Protein AF-A0A9E4WK05-F1 (afdb_monomer)

Secondary structure (DSSP, 8-state):
------------------HHHHHHHHHHHHHHHHHHHHHHHHHHHHTTPPPTHHHHHHH-STT-------EEE-TTSSSEEEE-S-GGGGG--PPPTTTS-HHHHHHHHHHH-TTTTTS-S--SS-SS--SHHHHHHHHHTSPS----HHHHHHHHHHHHHHHHHS-HHHHHHHHHHH-B-STT-BSHHHHHHHHHSS-GGG--HHHHHHHHHTTTS-TTT--HHHHHHHHHHHHHHTTSS-HHHHHHHTTSPPPP-PPP---HHHHHHHHHHHHHH-GGGTTSTT-EEEES--HHHHHHHHHHHHHHHHHHBT--TT--PPPTTS----GGGGPPPPPTTTTT-B-------EEEEETTTTEEEEEESS-SS-EE-GGGGHHHHHHHHHHTT--TTSEEEE-SSS--EEEEHHHHHHTT-HHHHHHHHHHH-HHHHHHHHHHHT--S-TTEE-HHHHHHHHHHHHTTT---SSTTSPBSEEEEE-TT-

Solvent-accessible surface area (backbone atoms only — not comparable to full-atom values): 26936 Å² total; per-residue (Å²): 140,89,83,88,87,82,84,85,82,83,78,81,81,76,82,78,74,58,71,65,61,56,50,52,52,49,52,51,53,50,52,51,50,50,48,51,51,50,50,51,52,49,48,60,58,58,75,72,56,76,65,66,67,50,51,46,66,45,53,32,63,92,82,44,72,47,69,32,60,26,35,32,22,18,54,87,62,82,47,80,75,46,64,59,52,32,80,64,27,77,81,49,61,62,63,44,76,87,64,35,38,72,44,45,64,52,25,34,34,45,39,54,30,75,56,56,92,76,49,72,31,52,70,89,88,54,76,63,70,69,28,67,44,23,45,42,39,48,48,68,68,47,76,62,69,78,79,42,77,65,54,38,53,52,42,38,53,50,9,42,50,41,54,72,75,44,57,67,72,56,53,51,29,48,36,46,51,50,40,61,48,40,79,50,13,57,7,48,25,14,31,26,20,56,32,68,72,38,58,42,61,73,48,50,57,28,43,24,15,24,57,21,26,21,64,63,40,63,43,92,75,42,54,49,66,67,29,21,54,52,26,42,49,48,32,38,75,71,63,77,43,51,72,68,56,43,59,54,27,71,70,45,74,75,66,57,87,74,71,81,87,68,58,46,52,56,53,54,41,50,53,51,49,31,72,77,44,35,68,61,52,64,65,18,61,38,29,36,35,29,21,37,30,35,64,68,56,31,38,32,52,51,12,23,51,50,18,50,49,42,27,42,50,31,38,56,87,86,52,69,40,65,25,92,87,72,52,83,44,65,48,48,76,72,57,77,83,71,54,83,91,43,57,65,38,62,70,75,76,87,76,69,61,45,78,40,67,41,36,74,74,15,28,31,29,24,63,40,42,71,27,78,52,68,37,79,45,63,78,76,50,42,65,55,45,52,47,45,40,42,78,68,73,45,50,60,78,37,78,40,48,29,77,55,98,79,59,75,44,76,40,34,40,50,58,38,62,76,67,65,40,64,46,32,44,52,47,49,39,65,74,65,36,66,73,51,36,48,55,51,34,44,76,46,46,51,79,61,61,97,52,43,44,18,55,51,45,50,51,44,35,52,19,18,61,75,37,78,70,43,81,42,55,76,95,50,50,59,37,47,70,68,51,78,32,53,76,89,99

Mean predicted aligned error: 9.55 Å

Structure (mmCIF, N/CA/C/O backbone):
data_AF-A0A9E4WK05-F1
#
_entry.id   AF-A0A9E4WK05-F1
#
loop_
_atom_site.group_PDB
_atom_site.id
_atom_site.type_symbol
_atom_site.label_atom_id
_atom_site.label_alt_id
_atom_site.label_comp_id
_atom_site.label_asym_id
_atom_site.label_entity_id
_atom_site.label_seq_id
_atom_site.pdbx_PDB_ins_code
_atom_site.Cartn_x
_atom_site.Cartn_y
_atom_site.Cartn_z
_atom_site.occupancy
_atom_site.B_iso_or_equiv
_atom_site.auth_seq_id
_atom_site.auth_comp_id
_atom_site.auth_asym_id
_atom_site.auth_atom_id
_atom_site.pdbx_PDB_model_num
ATOM 1 N N . MET A 1 1 ? -83.584 82.351 -12.447 1.00 39.97 1 MET A N 1
ATOM 2 C CA . MET A 1 1 ? -82.799 82.164 -11.208 1.00 39.97 1 MET A CA 1
ATOM 3 C C . MET A 1 1 ? -82.427 80.688 -11.104 1.00 39.97 1 MET A C 1
ATOM 5 O O . MET A 1 1 ? -83.349 79.883 -11.078 1.00 39.97 1 MET A O 1
ATOM 9 N N . PRO A 1 2 ? -81.134 80.324 -11.164 1.00 55.06 2 PRO A N 1
ATOM 10 C CA . PRO A 1 2 ? -80.670 78.938 -11.127 1.00 55.06 2 PRO A CA 1
ATOM 11 C C . PRO A 1 2 ? -80.183 78.532 -9.725 1.00 55.06 2 PRO A C 1
ATOM 13 O O . PRO A 1 2 ? -79.674 79.364 -8.976 1.00 55.06 2 PRO A O 1
ATOM 16 N N . THR A 1 3 ? -80.265 77.240 -9.406 1.00 43.25 3 THR A N 1
ATOM 17 C CA . THR A 1 3 ? -79.589 76.618 -8.257 1.00 43.25 3 THR A CA 1
ATOM 18 C C . THR A 1 3 ? -78.809 75.391 -8.720 1.00 43.25 3 THR A C 1
ATOM 20 O O . THR A 1 3 ? -79.299 74.553 -9.473 1.00 43.25 3 THR A O 1
ATOM 23 N N . ALA A 1 4 ? -77.546 75.359 -8.299 1.00 47.44 4 ALA A N 1
ATOM 24 C CA . ALA A 1 4 ? -76.495 74.449 -8.722 1.00 47.44 4 ALA A CA 1
ATOM 25 C C . ALA A 1 4 ? -76.653 73.027 -8.155 1.00 47.44 4 ALA A C 1
ATOM 27 O O . ALA A 1 4 ? -77.008 72.847 -6.992 1.00 47.44 4 ALA A O 1
ATOM 28 N N . TYR A 1 5 ? -76.295 72.027 -8.964 1.00 54.69 5 TYR A N 1
ATOM 29 C CA . TYR A 1 5 ? -76.183 70.625 -8.565 1.00 54.69 5 TYR A CA 1
ATOM 30 C C . TYR A 1 5 ? -74.696 70.242 -8.501 1.00 54.69 5 TYR A C 1
ATOM 32 O O . TYR A 1 5 ? -73.994 70.286 -9.512 1.00 54.69 5 TYR A O 1
ATOM 40 N N . GLN A 1 6 ? -74.193 69.923 -7.304 1.00 52.16 6 GLN A N 1
ATOM 41 C CA . GLN A 1 6 ? -72.802 69.515 -7.082 1.00 52.16 6 GLN A CA 1
ATOM 42 C C . GLN A 1 6 ? -72.603 68.003 -7.260 1.00 52.16 6 GLN A C 1
ATOM 44 O O . GLN A 1 6 ? -73.372 67.179 -6.771 1.00 52.16 6 GLN A O 1
ATOM 49 N N . ILE A 1 7 ? -71.501 67.661 -7.928 1.00 50.28 7 ILE A N 1
ATOM 50 C CA . ILE A 1 7 ? -71.020 66.307 -8.215 1.00 50.28 7 ILE A CA 1
ATOM 51 C C . ILE A 1 7 ? -70.444 65.660 -6.943 1.00 50.28 7 ILE A C 1
ATOM 53 O O . ILE A 1 7 ? -69.526 66.188 -6.314 1.00 50.28 7 ILE A O 1
ATOM 57 N N . ARG A 1 8 ? -70.942 64.469 -6.592 1.00 46.22 8 ARG A N 1
ATOM 58 C CA . ARG A 1 8 ? -70.504 63.665 -5.440 1.00 46.22 8 ARG A CA 1
ATOM 59 C C . ARG A 1 8 ? -69.314 62.775 -5.839 1.00 46.22 8 ARG A C 1
ATOM 61 O O . ARG A 1 8 ? -69.485 61.793 -6.554 1.00 46.22 8 ARG A O 1
ATOM 68 N N . ARG A 1 9 ? -68.097 63.099 -5.381 1.00 45.59 9 ARG A N 1
ATOM 69 C CA . ARG A 1 9 ? -66.902 62.237 -5.523 1.00 45.59 9 ARG A CA 1
ATOM 70 C C . ARG A 1 9 ? -66.920 61.115 -4.477 1.00 45.59 9 ARG A C 1
ATOM 72 O O . ARG A 1 9 ? -66.857 61.387 -3.280 1.00 45.59 9 ARG A O 1
ATOM 79 N N . SER A 1 10 ? -66.940 59.856 -4.915 1.00 47.47 10 SER A N 1
ATOM 80 C CA . SER A 1 10 ? -66.716 58.685 -4.059 1.00 47.47 10 SER A CA 1
ATOM 81 C C . SER A 1 10 ? -65.225 58.547 -3.717 1.00 47.47 10 SER A C 1
ATOM 83 O O . SER A 1 10 ? -64.405 58.266 -4.593 1.00 47.47 10 SER A O 1
ATOM 85 N N . ARG A 1 11 ? -64.860 58.731 -2.444 1.00 48.22 11 ARG A N 1
ATOM 86 C CA . ARG A 1 11 ? -63.518 58.417 -1.928 1.00 48.22 11 ARG A CA 1
ATOM 87 C C . ARG A 1 11 ? -63.351 56.896 -1.835 1.00 48.22 11 ARG A C 1
ATOM 89 O O . ARG A 1 11 ? -64.008 56.257 -1.018 1.00 48.22 11 ARG A O 1
ATOM 96 N N . ARG A 1 12 ? -62.454 56.322 -2.646 1.00 50.12 12 ARG A N 1
ATOM 97 C CA . ARG A 1 12 ? -61.905 54.974 -2.423 1.00 50.12 12 ARG A CA 1
ATOM 98 C C . ARG A 1 12 ? -61.114 54.988 -1.110 1.00 50.12 12 ARG A C 1
ATOM 100 O O . ARG A 1 12 ? -60.126 55.705 -0.989 1.00 50.12 12 ARG A O 1
ATOM 107 N N . SER A 1 13 ? -61.586 54.218 -0.134 1.00 49.69 13 SER A N 1
ATOM 108 C CA . SER A 1 13 ? -60.882 53.911 1.111 1.00 49.69 13 SER A CA 1
ATOM 109 C C . SER A 1 13 ? -59.707 52.987 0.789 1.00 49.69 13 SER A C 1
ATOM 111 O O . SER A 1 13 ? -59.906 51.828 0.427 1.00 49.69 13 SER A O 1
ATOM 113 N N . ASN A 1 14 ? -58.489 53.522 0.847 1.00 46.09 14 ASN A N 1
ATOM 114 C CA . ASN A 1 14 ? -57.266 52.745 0.697 1.00 46.09 14 ASN A CA 1
ATOM 115 C C . ASN A 1 14 ? -56.943 52.140 2.073 1.00 46.09 14 ASN A C 1
ATOM 117 O O . ASN A 1 14 ? -56.568 52.869 2.992 1.00 46.09 14 ASN A O 1
ATOM 121 N N . ARG A 1 15 ? -57.155 50.828 2.249 1.00 55.72 15 ARG A N 1
ATOM 122 C CA . ARG A 1 15 ? -56.749 50.106 3.465 1.00 55.72 15 ARG A CA 1
ATOM 123 C C . ARG A 1 15 ? -55.222 50.139 3.550 1.00 55.72 15 ARG A C 1
ATOM 125 O O . ARG A 1 15 ? -54.541 49.398 2.852 1.00 55.72 15 ARG A O 1
ATOM 132 N N . SER A 1 16 ? -54.691 51.023 4.389 1.00 51.84 16 SER A N 1
ATOM 133 C CA . SER A 1 16 ? -53.288 51.007 4.798 1.00 51.84 16 SER A CA 1
ATOM 134 C C . SER A 1 16 ? -53.037 49.700 5.556 1.00 51.84 16 SER A C 1
ATOM 136 O O . SER A 1 16 ? -53.443 49.551 6.706 1.00 51.84 16 SER A O 1
ATOM 138 N N . HIS A 1 17 ? -52.429 48.718 4.890 1.00 56.53 17 HIS A N 1
ATOM 139 C CA . HIS A 1 17 ? -51.814 47.594 5.586 1.00 56.53 17 HIS A CA 1
ATOM 140 C C . HIS A 1 17 ? -50.660 48.161 6.413 1.00 56.53 17 HIS A C 1
ATOM 142 O O . HIS A 1 17 ? -49.794 48.851 5.871 1.00 56.53 17 HIS A O 1
ATOM 148 N N . SER A 1 18 ? -50.676 47.936 7.728 1.00 61.06 18 SER A N 1
ATOM 149 C CA . SER A 1 18 ? -49.596 48.402 8.590 1.00 61.06 18 SER A CA 1
ATOM 150 C C . SER A 1 18 ? -48.293 47.716 8.148 1.00 61.06 18 SER A C 1
ATOM 152 O O . SER A 1 18 ? -48.257 46.486 8.043 1.00 61.06 18 SER A O 1
ATOM 154 N N . PRO A 1 19 ? -47.211 48.469 7.873 1.00 69.25 19 PRO A N 1
ATOM 155 C CA . PRO A 1 19 ? -45.946 47.906 7.378 1.00 69.25 19 PRO A CA 1
ATOM 156 C C . PRO A 1 19 ? -45.357 46.850 8.330 1.00 69.25 19 PRO A C 1
ATOM 158 O O . PRO A 1 19 ? -44.606 45.972 7.917 1.00 69.25 19 PRO A O 1
ATOM 161 N N . LEU A 1 20 ? -45.771 46.891 9.597 1.00 71.50 20 LEU A N 1
ATOM 162 C CA . LEU A 1 20 ? -45.381 45.968 10.656 1.00 71.50 20 LEU A CA 1
ATOM 163 C C . LEU A 1 20 ? -45.984 44.559 10.477 1.00 71.50 20 LEU A C 1
ATOM 165 O O . LEU A 1 20 ? -45.281 43.573 10.672 1.00 71.50 20 LEU A O 1
ATOM 169 N N . LEU A 1 21 ? -47.244 44.441 10.033 1.00 74.88 21 LEU A N 1
ATOM 170 C CA . LEU A 1 21 ? -47.871 43.136 9.761 1.00 74.88 21 LEU A CA 1
ATOM 171 C C . LEU A 1 21 ? -47.262 42.453 8.531 1.00 74.88 21 LEU A C 1
ATOM 173 O O . LEU A 1 21 ? -47.084 41.237 8.524 1.00 74.88 21 LEU A O 1
ATOM 177 N N . VAL A 1 22 ? -46.907 43.240 7.511 1.00 78.12 22 VAL A N 1
ATOM 178 C CA . VAL A 1 22 ? -46.219 42.738 6.312 1.00 78.12 22 VAL A CA 1
ATOM 179 C C . VAL A 1 22 ? -44.812 42.249 6.666 1.00 78.12 22 VAL A C 1
ATOM 181 O O . VAL A 1 22 ? -44.421 41.174 6.221 1.00 78.12 22 VAL A O 1
ATOM 184 N N . GLY A 1 23 ? -44.086 42.980 7.520 1.00 77.69 23 GLY A N 1
ATOM 185 C CA . GLY A 1 23 ? -42.763 42.576 8.006 1.00 77.69 23 GLY A CA 1
ATOM 186 C C . GLY A 1 23 ? -42.773 41.269 8.808 1.00 77.69 23 GLY A C 1
ATOM 187 O O . GLY A 1 23 ? -41.942 40.399 8.562 1.00 77.69 23 GLY A O 1
ATOM 188 N N . VAL A 1 24 ? -43.742 41.086 9.713 1.00 84.38 24 VAL A N 1
ATOM 189 C CA . VAL A 1 24 ? -43.884 39.839 10.493 1.00 84.38 24 VAL A CA 1
ATOM 190 C C . VAL A 1 24 ? -44.241 38.654 9.594 1.00 84.38 24 VAL A C 1
ATOM 192 O O . VAL A 1 24 ? -43.645 37.589 9.728 1.00 84.38 24 VAL A O 1
ATOM 195 N N . ALA A 1 25 ? -45.164 38.832 8.643 1.00 83.62 25 ALA A N 1
ATOM 196 C CA . ALA A 1 25 ? -45.524 37.776 7.696 1.00 83.62 25 ALA A CA 1
ATOM 197 C C . ALA A 1 25 ? -44.328 37.348 6.826 1.00 83.62 25 ALA A C 1
ATOM 199 O O . ALA A 1 25 ? -44.128 36.155 6.605 1.00 83.62 25 ALA A O 1
ATOM 200 N N . LEU A 1 26 ? -43.499 38.303 6.389 1.00 86.12 26 LEU A N 1
ATOM 201 C CA . LEU A 1 26 ? -42.253 38.034 5.667 1.00 86.12 26 LEU A CA 1
ATOM 202 C C . LEU A 1 26 ? -41.233 37.280 6.526 1.00 86.12 26 LEU A C 1
ATOM 204 O O . LEU A 1 26 ? -40.643 36.320 6.043 1.00 86.12 26 LEU A O 1
ATOM 208 N N . ALA A 1 27 ? -41.053 37.662 7.792 1.00 85.06 27 ALA A N 1
ATOM 209 C CA . ALA A 1 27 ? -40.138 36.973 8.703 1.00 85.06 27 ALA A CA 1
ATOM 210 C C . ALA A 1 27 ? -40.572 35.523 8.978 1.00 85.06 27 ALA A C 1
ATOM 212 O O . ALA A 1 27 ? -39.743 34.616 8.948 1.00 85.06 27 ALA A O 1
ATOM 213 N N . VAL A 1 28 ? -41.873 35.286 9.180 1.00 88.88 28 VAL A N 1
ATOM 214 C CA . VAL A 1 28 ? -42.428 33.933 9.357 1.00 88.88 28 VAL A CA 1
ATOM 215 C C . VAL A 1 28 ? -42.288 33.110 8.078 1.00 88.88 28 VAL A C 1
ATOM 217 O O . VAL A 1 28 ? -41.880 31.954 8.147 1.00 88.88 28 VAL A O 1
ATOM 220 N N . ALA A 1 29 ? -42.568 33.693 6.909 1.00 87.56 29 ALA A N 1
ATOM 221 C CA . ALA A 1 29 ? -42.381 33.018 5.626 1.00 87.56 29 ALA A CA 1
ATOM 222 C C . ALA A 1 29 ? -40.906 32.666 5.373 1.00 87.56 29 ALA A C 1
ATOM 224 O O . ALA A 1 29 ? -40.614 31.582 4.875 1.00 87.56 29 ALA A O 1
ATOM 225 N N . LEU A 1 30 ? -39.977 33.543 5.762 1.00 89.69 30 LEU A N 1
ATOM 226 C CA . LEU A 1 30 ? -38.540 33.304 5.644 1.00 89.69 30 LEU A CA 1
ATOM 227 C C . LEU A 1 30 ? -38.069 32.207 6.609 1.00 89.69 30 LEU A C 1
ATOM 229 O O . LEU A 1 30 ? -37.330 31.319 6.198 1.00 89.69 30 LEU A O 1
ATOM 233 N N . ALA A 1 31 ? -38.546 32.209 7.857 1.00 88.00 31 ALA A N 1
ATOM 234 C CA . ALA A 1 31 ? -38.261 31.152 8.827 1.00 88.00 31 ALA A CA 1
ATOM 235 C C . ALA A 1 31 ? -38.839 29.794 8.391 1.00 88.00 31 ALA A C 1
ATOM 237 O O . ALA A 1 31 ? -38.151 28.780 8.469 1.00 88.00 31 ALA A O 1
ATOM 238 N N . ALA A 1 32 ? -40.071 29.769 7.873 1.00 88.19 32 ALA A N 1
ATOM 239 C CA . ALA A 1 32 ? -40.684 28.563 7.319 1.00 88.19 32 ALA A CA 1
ATOM 240 C C . ALA A 1 32 ? -39.945 28.072 6.063 1.00 88.19 32 ALA A C 1
ATOM 242 O O . ALA A 1 32 ? -39.726 26.873 5.913 1.00 88.19 32 ALA A O 1
ATOM 243 N N . GLY A 1 33 ? -39.511 28.990 5.194 1.00 88.19 33 GLY A N 1
ATOM 244 C CA . GLY A 1 33 ? -38.683 28.684 4.028 1.00 88.19 33 GLY A CA 1
ATOM 245 C C . GLY A 1 33 ? -37.331 28.085 4.416 1.00 88.19 33 GLY A C 1
ATOM 246 O O . GLY A 1 33 ? -36.946 27.057 3.869 1.00 88.19 33 GLY A O 1
ATOM 247 N N . LEU A 1 34 ? -36.647 28.663 5.408 1.00 87.94 34 LEU A N 1
ATOM 248 C CA . LEU A 1 34 ? -35.409 28.114 5.971 1.00 87.94 34 LEU A CA 1
ATOM 249 C C . LEU A 1 34 ? -35.633 26.748 6.630 1.00 87.94 34 LEU A C 1
ATOM 251 O O . LEU A 1 34 ? -34.813 25.854 6.455 1.00 87.94 34 LEU A O 1
ATOM 255 N N . GLY A 1 35 ? -36.751 26.560 7.335 1.00 88.62 35 GLY A N 1
ATOM 256 C CA . GLY A 1 35 ? -37.126 25.273 7.920 1.00 88.62 35 GLY A CA 1
ATOM 257 C C . GLY A 1 35 ? -37.367 24.194 6.863 1.00 88.62 35 GLY A C 1
ATOM 258 O O . GLY A 1 35 ? -36.859 23.085 6.995 1.00 88.62 35 GLY A O 1
ATOM 259 N N . LEU A 1 36 ? -38.080 24.524 5.782 1.00 88.69 36 LEU A N 1
ATOM 260 C CA . LEU A 1 36 ? -38.299 23.621 4.647 1.00 88.69 36 LEU A CA 1
ATOM 261 C C . LEU A 1 36 ? -36.995 23.296 3.913 1.00 88.69 36 LEU A C 1
ATOM 263 O O . LEU A 1 36 ? -36.767 22.138 3.575 1.00 88.69 36 LEU A O 1
ATOM 267 N N . LEU A 1 37 ? -36.127 24.289 3.704 1.00 85.38 37 LEU A N 1
ATOM 268 C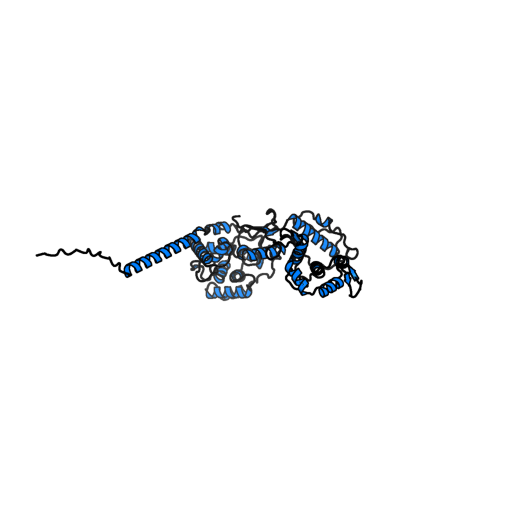 CA . LEU A 1 37 ? -34.798 24.083 3.123 1.00 85.38 37 LEU A CA 1
ATOM 269 C C . LEU A 1 37 ? -33.929 23.188 4.013 1.00 85.38 37 LEU A C 1
ATOM 271 O O . LEU A 1 37 ? -33.297 22.266 3.508 1.00 85.38 37 LEU A O 1
ATOM 275 N N . GLY A 1 38 ? -33.940 23.410 5.329 1.00 83.06 38 GLY A N 1
ATOM 276 C CA . GLY A 1 38 ? -33.235 22.571 6.296 1.00 83.06 38 GLY A CA 1
ATOM 277 C C . GLY A 1 38 ? -33.760 21.135 6.320 1.00 83.06 38 GLY A C 1
ATOM 278 O O . GLY A 1 38 ? -32.972 20.196 6.289 1.00 83.06 38 GLY A O 1
ATOM 279 N N . ALA A 1 39 ? -35.082 20.948 6.297 1.00 83.69 39 ALA A N 1
ATOM 280 C CA . ALA A 1 39 ? -35.703 19.626 6.227 1.00 83.69 39 ALA A CA 1
ATOM 281 C C . ALA A 1 39 ? -35.380 18.906 4.908 1.00 83.69 39 ALA A C 1
ATOM 283 O O . ALA A 1 39 ? -35.072 17.717 4.919 1.00 83.69 39 ALA A O 1
ATOM 284 N N . ALA A 1 40 ? -35.399 19.620 3.780 1.00 84.19 40 ALA A N 1
ATOM 285 C CA . ALA A 1 40 ? -35.009 19.069 2.486 1.00 84.19 40 ALA A CA 1
ATOM 286 C C . ALA A 1 40 ? -33.525 18.665 2.463 1.00 84.19 40 ALA A C 1
ATOM 288 O O . ALA A 1 40 ? -33.205 17.575 1.997 1.00 84.19 40 ALA A O 1
ATOM 289 N N . ALA A 1 41 ? -32.632 19.496 3.011 1.00 80.44 41 ALA A N 1
ATOM 290 C CA . ALA A 1 41 ? -31.210 19.179 3.140 1.00 80.44 41 ALA A CA 1
ATOM 291 C C . ALA A 1 41 ? -30.973 17.960 4.048 1.00 80.44 41 ALA A C 1
ATOM 293 O O . ALA A 1 41 ? -30.209 17.068 3.693 1.00 80.44 41 ALA A O 1
ATOM 294 N N . TYR A 1 42 ? -31.673 17.879 5.182 1.00 82.12 42 TYR A N 1
ATOM 295 C CA . TYR A 1 42 ? -31.623 16.722 6.076 1.00 82.12 42 TYR A CA 1
ATOM 296 C C . TYR A 1 42 ? -32.084 15.437 5.375 1.00 82.12 42 TYR A C 1
ATOM 298 O O . TYR A 1 42 ? -31.377 14.433 5.406 1.00 82.12 42 TYR A O 1
ATOM 306 N N . LEU A 1 43 ? -33.232 15.470 4.689 1.00 84.88 43 LEU A N 1
ATOM 307 C CA . LEU A 1 43 ? -33.740 14.318 3.940 1.00 84.88 43 LEU A CA 1
ATOM 308 C C . LEU A 1 43 ? -32.795 13.909 2.806 1.00 84.88 43 LEU A C 1
ATOM 310 O O . LEU A 1 43 ? -32.590 12.717 2.593 1.00 84.88 43 LEU A O 1
ATOM 314 N N . ALA A 1 44 ? -32.184 14.871 2.113 1.00 83.25 44 ALA A N 1
ATOM 315 C CA . ALA A 1 44 ? -31.190 14.587 1.084 1.00 83.25 44 ALA A CA 1
ATOM 316 C C . ALA A 1 44 ? -29.969 13.850 1.657 1.00 83.25 44 ALA A C 1
ATOM 318 O O . ALA A 1 44 ? -29.519 12.879 1.060 1.00 83.25 44 ALA A O 1
ATOM 319 N N . ILE A 1 45 ? -29.480 14.253 2.836 1.00 80.62 45 ILE A N 1
ATOM 320 C CA . ILE A 1 45 ? -28.352 13.590 3.506 1.00 80.62 45 ILE A CA 1
ATOM 321 C C . ILE A 1 45 ? -28.743 12.184 3.979 1.00 80.62 45 ILE A C 1
ATOM 323 O O . ILE A 1 45 ? -28.008 11.236 3.722 1.00 80.62 45 ILE A O 1
ATOM 327 N N . VAL A 1 46 ? -29.894 12.039 4.645 1.00 82.12 46 VAL A N 1
ATOM 328 C CA . VAL A 1 46 ? -30.315 10.775 5.277 1.00 82.12 46 VAL A CA 1
ATOM 329 C C . VAL A 1 46 ? -30.774 9.729 4.265 1.00 82.12 46 VAL A C 1
ATOM 331 O O . VAL A 1 46 ? -30.521 8.547 4.460 1.00 82.12 46 VAL A O 1
ATOM 334 N N . SER A 1 47 ? -31.417 10.138 3.169 1.00 78.31 47 SER A N 1
ATOM 335 C CA . SER A 1 47 ? -31.914 9.201 2.147 1.00 78.31 47 SER A CA 1
ATOM 336 C C . SER A 1 47 ? -30.816 8.388 1.450 1.00 78.31 47 SER A C 1
ATOM 338 O O . SER A 1 47 ? -31.117 7.337 0.892 1.00 78.31 47 SER A O 1
ATOM 340 N N . GLY A 1 48 ? -29.564 8.855 1.494 1.00 78.19 48 GLY A N 1
ATOM 341 C CA . GLY A 1 48 ? -28.398 8.159 0.945 1.00 78.19 48 GLY A CA 1
ATOM 342 C C . GLY A 1 48 ? -27.530 7.445 1.983 1.00 78.19 48 GLY A C 1
ATOM 343 O O . GLY A 1 48 ? -26.470 6.942 1.617 1.00 78.19 48 GLY A O 1
ATOM 344 N N . LEU A 1 49 ? -27.919 7.428 3.264 1.00 85.75 49 LEU A N 1
ATOM 345 C CA . LEU A 1 49 ? -27.136 6.762 4.306 1.00 85.75 49 LEU A CA 1
ATOM 346 C C . LEU A 1 49 ? -27.330 5.236 4.263 1.00 85.75 49 LEU A C 1
ATOM 348 O O . LEU A 1 49 ? -28.465 4.775 4.117 1.00 85.75 49 LEU A O 1
ATOM 352 N N . PRO A 1 50 ? -26.252 4.447 4.423 1.00 87.12 50 PRO A N 1
ATOM 353 C CA . PRO A 1 50 ? -26.349 2.994 4.552 1.00 87.12 50 PRO A CA 1
ATOM 354 C C . PRO A 1 50 ? -27.036 2.587 5.864 1.00 87.12 50 PRO A C 1
ATOM 356 O O . PRO A 1 50 ? -27.026 3.339 6.843 1.00 87.12 50 PRO A O 1
ATOM 359 N N . ASP A 1 51 ? -27.613 1.379 5.903 1.00 88.88 51 ASP A N 1
ATOM 360 C CA . ASP A 1 51 ? -28.160 0.837 7.152 1.00 88.88 51 ASP A CA 1
ATOM 361 C C . ASP A 1 51 ? -27.026 0.446 8.097 1.00 88.88 51 ASP A C 1
ATOM 363 O O . ASP A 1 51 ? -26.072 -0.230 7.719 1.00 88.88 51 ASP A O 1
ATOM 367 N N . VAL A 1 52 ? -27.167 0.800 9.370 1.00 89.62 52 VAL A N 1
ATOM 368 C CA . VAL A 1 52 ? -26.159 0.473 10.382 1.00 89.62 52 VAL A CA 1
ATOM 369 C C . VAL A 1 52 ? -26.067 -1.039 10.648 1.00 89.62 52 VAL A C 1
ATOM 371 O O . VAL A 1 52 ? -25.044 -1.524 11.128 1.00 89.62 52 VAL A O 1
ATOM 374 N N . GLY A 1 53 ? -27.089 -1.818 10.278 1.00 86.31 53 GLY A N 1
ATOM 375 C CA . GLY A 1 53 ? -27.024 -3.279 10.283 1.00 86.31 53 GLY A CA 1
ATOM 376 C C . GLY A 1 53 ? -25.966 -3.858 9.336 1.00 86.31 53 GLY A C 1
ATOM 377 O O . GLY A 1 53 ? -25.554 -4.999 9.530 1.00 86.31 53 GLY A O 1
ATOM 378 N N . GLU A 1 54 ? -25.466 -3.084 8.366 1.00 84.44 54 GLU A N 1
ATOM 379 C CA . GLU A 1 54 ? -24.348 -3.501 7.511 1.00 84.44 54 GLU A CA 1
ATOM 380 C C . GLU A 1 54 ? -23.052 -3.723 8.315 1.00 84.44 54 GLU A C 1
ATOM 382 O O . GLU A 1 54 ? -22.283 -4.614 7.967 1.00 84.44 54 GLU A O 1
ATOM 387 N N . VAL A 1 55 ? -22.844 -3.013 9.436 1.00 86.00 55 VAL A N 1
ATOM 388 C CA . VAL A 1 55 ? -21.689 -3.232 10.338 1.00 86.00 55 VAL A CA 1
ATOM 389 C C . VAL A 1 55 ? -21.697 -4.659 10.893 1.00 86.00 55 VAL A C 1
ATOM 391 O O . VAL A 1 55 ? -20.682 -5.354 10.878 1.00 86.00 55 VAL A O 1
ATOM 394 N N . GLU A 1 56 ? -22.865 -5.127 11.337 1.00 84.50 56 GLU A N 1
ATOM 395 C CA . GLU A 1 56 ? -23.051 -6.493 11.837 1.00 84.50 56 GLU A CA 1
ATOM 396 C C . GLU A 1 56 ? -22.886 -7.535 10.722 1.00 84.50 56 GLU A C 1
ATOM 398 O O . GLU A 1 56 ? -22.378 -8.624 10.974 1.00 84.50 56 GLU A O 1
ATOM 403 N N . ALA A 1 57 ? -23.257 -7.209 9.481 1.00 80.00 57 ALA A N 1
ATOM 404 C CA . ALA A 1 57 ? -23.030 -8.089 8.335 1.00 80.00 57 ALA A CA 1
ATOM 405 C C . ALA A 1 57 ? -21.544 -8.171 7.935 1.00 80.00 57 ALA A C 1
ATOM 407 O O . ALA A 1 57 ? -21.073 -9.234 7.534 1.00 80.00 57 ALA A O 1
ATOM 408 N N . GLN A 1 58 ? -20.807 -7.063 8.048 1.00 76.81 58 GLN A N 1
ATOM 409 C CA . GLN A 1 58 ? -19.415 -6.952 7.610 1.00 76.81 58 GLN A CA 1
ATOM 410 C C . GLN A 1 58 ? -18.424 -7.543 8.612 1.00 76.81 58 GLN A C 1
ATOM 412 O O . GLN A 1 58 ? -17.444 -8.168 8.200 1.00 76.81 58 GLN A O 1
ATOM 417 N N . PHE A 1 59 ? -18.678 -7.385 9.911 1.00 74.81 59 PHE A N 1
ATOM 418 C CA . PHE A 1 59 ? -17.801 -7.891 10.975 1.00 74.81 59 PHE A CA 1
ATOM 419 C C . PHE A 1 59 ? -18.396 -9.065 11.759 1.00 74.81 59 PHE A C 1
ATOM 421 O O . PHE A 1 59 ? -17.735 -9.644 12.615 1.00 74.81 59 PHE A O 1
ATOM 428 N N . GLY A 1 60 ? -19.626 -9.454 11.435 1.00 66.56 60 GLY A N 1
ATOM 429 C CA . GLY A 1 60 ? -20.212 -10.707 11.864 1.00 66.56 60 GLY A CA 1
ATOM 430 C C . GLY A 1 60 ? -20.958 -10.626 13.190 1.00 66.56 60 GLY A C 1
ATOM 431 O O . GLY A 1 60 ? -20.977 -9.625 13.918 1.00 66.56 60 GLY A O 1
ATOM 432 N N . ILE A 1 61 ? -21.586 -11.757 13.503 1.00 60.81 61 ILE A N 1
ATOM 433 C CA . ILE A 1 61 ? -22.250 -12.038 14.773 1.00 60.81 61 ILE A CA 1
ATOM 434 C C . ILE A 1 61 ? -21.278 -12.891 15.591 1.00 60.81 61 ILE A C 1
ATOM 436 O O . ILE A 1 61 ? -20.722 -13.845 15.056 1.00 60.81 61 ILE A O 1
ATOM 440 N N . ARG A 1 62 ? -21.084 -12.537 16.872 1.00 56.38 62 ARG A N 1
ATOM 441 C CA . ARG A 1 62 ? -20.307 -13.264 17.905 1.00 56.38 62 ARG A CA 1
ATOM 442 C C . ARG A 1 62 ? -19.660 -14.583 17.426 1.00 56.38 62 ARG A C 1
ATOM 444 O O . ARG A 1 62 ? -20.340 -15.604 17.358 1.00 56.38 62 ARG A O 1
ATOM 451 N N . GLY A 1 63 ? -18.343 -14.566 17.203 1.00 53.03 63 GLY A N 1
ATOM 452 C CA . GLY A 1 63 ? -17.531 -15.777 17.012 1.00 53.03 63 GLY A CA 1
ATOM 453 C C . GLY A 1 63 ? -17.339 -16.247 15.566 1.00 53.03 63 GLY A C 1
ATOM 454 O O . GLY A 1 63 ? -16.692 -17.269 15.364 1.00 53.03 63 GLY A O 1
ATOM 455 N N . ALA A 1 64 ? -17.856 -15.523 14.569 1.00 59.12 64 ALA A N 1
ATOM 456 C CA . ALA A 1 64 ? -17.569 -15.780 13.160 1.00 59.12 64 ALA A CA 1
ATOM 457 C C . ALA A 1 64 ? -16.929 -14.545 12.519 1.00 59.12 64 ALA A C 1
ATOM 459 O O . ALA A 1 64 ? -17.585 -13.522 12.337 1.00 59.12 64 ALA A O 1
ATOM 460 N N . GLU A 1 65 ? -15.647 -14.651 12.178 1.00 67.62 65 GLU A N 1
ATOM 461 C CA . GLU A 1 65 ? -14.942 -13.596 11.467 1.00 67.62 65 GLU A CA 1
ATOM 462 C C . GLU A 1 65 ? -15.445 -13.481 10.023 1.00 67.62 65 GLU A C 1
ATOM 464 O O . GLU A 1 65 ? -15.331 -14.413 9.221 1.00 67.62 65 GLU A O 1
ATOM 469 N N . THR A 1 66 ? -15.968 -12.310 9.673 1.00 73.38 66 THR A N 1
ATOM 470 C CA . THR A 1 66 ? -16.390 -11.987 8.303 1.00 73.38 66 THR A CA 1
ATOM 471 C C . THR A 1 66 ? -15.523 -10.913 7.654 1.00 73.38 66 THR A C 1
ATOM 473 O O . THR A 1 66 ? -15.749 -10.591 6.487 1.00 73.38 66 THR A O 1
ATOM 476 N N . PHE A 1 67 ? -14.513 -10.386 8.362 1.00 76.81 67 PHE A N 1
ATOM 477 C CA . PHE A 1 67 ? -13.562 -9.444 7.781 1.00 76.81 67 PHE A CA 1
ATOM 478 C C . PHE A 1 67 ? -12.810 -10.109 6.622 1.00 76.81 67 PHE A C 1
ATOM 480 O O . PHE A 1 67 ? -12.224 -11.188 6.756 1.00 76.81 67 PHE A O 1
ATOM 487 N N . ARG A 1 68 ? -12.847 -9.470 5.455 1.00 83.62 68 ARG A N 1
ATOM 488 C CA . ARG A 1 68 ? -12.120 -9.884 4.259 1.00 83.62 68 ARG A CA 1
ATOM 489 C C . ARG A 1 68 ? -11.107 -8.792 3.938 1.00 83.62 68 ARG A C 1
ATOM 491 O O . ARG A 1 68 ? -11.545 -7.687 3.639 1.00 83.62 68 ARG A O 1
ATOM 498 N N . PRO A 1 69 ? -9.796 -9.059 4.012 1.00 86.44 69 PRO A N 1
ATOM 499 C CA . PRO A 1 69 ? -8.804 -8.054 3.652 1.00 86.44 69 PRO A CA 1
ATOM 500 C C . PRO A 1 69 ? -8.926 -7.684 2.172 1.00 86.44 69 PRO A C 1
ATOM 502 O O . PRO A 1 69 ? -9.586 -8.378 1.392 1.00 86.44 69 PRO A O 1
ATOM 505 N N . LEU A 1 70 ? -8.267 -6.593 1.790 1.00 91.00 70 LEU A N 1
ATOM 506 C CA . LEU A 1 70 ? -8.178 -6.189 0.396 1.00 91.00 70 LEU A CA 1
ATOM 507 C C . LEU A 1 70 ? -7.486 -7.287 -0.422 1.00 91.00 70 LEU A C 1
ATOM 509 O O . LEU A 1 70 ? -6.372 -7.713 -0.109 1.00 91.00 70 LEU A O 1
ATOM 513 N N . LEU A 1 71 ? -8.150 -7.724 -1.491 1.00 93.69 71 LEU A N 1
ATOM 514 C CA . LEU A 1 71 ? -7.626 -8.714 -2.429 1.00 93.69 71 LEU A CA 1
ATOM 515 C C . LEU A 1 71 ? -7.273 -8.049 -3.754 1.00 93.69 71 LEU A C 1
ATOM 517 O O . LEU A 1 71 ? -8.099 -7.361 -4.353 1.00 93.69 71 LEU A O 1
ATOM 521 N N . VAL A 1 72 ? -6.056 -8.289 -4.226 1.00 95.44 72 VAL A N 1
ATOM 522 C CA . VAL A 1 72 ? -5.580 -7.853 -5.536 1.00 95.44 72 VAL A CA 1
ATOM 523 C C . VAL A 1 72 ? -5.710 -9.013 -6.505 1.00 95.44 72 VAL A C 1
ATOM 525 O O . VAL A 1 72 ? -5.101 -10.065 -6.310 1.00 95.44 72 VAL A O 1
ATOM 528 N N . TYR A 1 73 ? -6.473 -8.796 -7.567 1.00 96.50 73 TYR A N 1
ATOM 529 C CA . TYR A 1 73 ? -6.641 -9.738 -8.661 1.00 96.50 73 TYR A CA 1
ATOM 530 C C . TYR A 1 73 ? -5.853 -9.297 -9.890 1.00 96.50 73 TYR A C 1
ATOM 532 O O . TYR A 1 73 ? -5.532 -8.116 -10.065 1.00 96.50 73 TYR A O 1
ATOM 540 N N . ASP A 1 74 ? -5.572 -10.253 -10.764 1.00 97.00 74 ASP A N 1
ATOM 541 C CA . ASP A 1 74 ? -5.096 -9.999 -12.116 1.00 97.00 74 ASP A CA 1
ATOM 542 C C . ASP A 1 74 ? -6.153 -9.259 -12.958 1.00 97.00 74 ASP A C 1
ATOM 544 O O . ASP A 1 74 ? -7.290 -9.018 -12.541 1.00 97.00 74 ASP A O 1
ATOM 548 N N . ARG A 1 75 ? -5.786 -8.904 -14.187 1.00 96.50 75 ARG A N 1
ATOM 549 C CA . ARG A 1 75 ? -6.638 -8.138 -15.100 1.00 96.50 75 ARG A CA 1
ATOM 550 C C . ARG A 1 75 ? -7.909 -8.855 -15.544 1.00 96.50 75 ARG A C 1
ATOM 552 O O . ARG A 1 75 ? -8.840 -8.171 -15.995 1.00 96.50 75 ARG A O 1
ATOM 559 N N . SER A 1 76 ? -7.932 -10.190 -15.480 1.00 96.19 76 SER A N 1
ATOM 560 C CA . SER A 1 76 ? -9.127 -10.996 -15.746 1.00 96.19 76 SER A CA 1
ATOM 561 C C . SER A 1 76 ? -10.098 -10.979 -14.561 1.00 96.19 76 SER A C 1
ATOM 563 O O . SER A 1 76 ? -11.311 -11.009 -14.769 1.00 96.19 76 SER A O 1
ATOM 565 N N . GLY A 1 77 ? -9.581 -10.830 -13.336 1.00 95.06 77 GLY A N 1
ATOM 566 C CA . GLY A 1 77 ? -10.349 -10.934 -12.098 1.00 95.06 77 GLY A CA 1
ATOM 567 C C . GLY A 1 77 ? -10.472 -12.370 -11.581 1.00 95.06 77 GLY A C 1
ATOM 568 O O . GLY A 1 77 ? -11.226 -12.603 -10.639 1.00 95.06 77 GLY A O 1
ATOM 569 N N . GLU A 1 78 ? -9.765 -13.329 -12.185 1.00 94.19 78 GLU A N 1
ATOM 570 C CA . GLU A 1 78 ? -9.837 -14.750 -11.830 1.00 94.19 78 GLU A CA 1
ATOM 571 C C . GLU A 1 78 ? -8.723 -15.164 -10.861 1.00 94.19 78 GLU A C 1
ATOM 573 O O . GLU A 1 78 ? -8.949 -15.995 -9.978 1.00 94.19 78 GLU A O 1
ATOM 578 N N . HIS A 1 79 ? -7.534 -14.566 -10.977 1.00 94.50 79 HIS A N 1
ATOM 579 C CA . HIS A 1 79 ? -6.363 -14.951 -10.192 1.00 94.50 79 HIS A CA 1
ATOM 580 C C . HIS A 1 79 ? -6.067 -13.933 -9.094 1.00 94.50 79 HIS A C 1
ATOM 582 O O . HIS A 1 79 ? -5.836 -12.759 -9.376 1.00 94.50 79 HIS A O 1
ATOM 588 N N . VAL A 1 80 ? -6.005 -14.385 -7.839 1.00 94.12 80 VAL A N 1
ATOM 589 C CA . VAL A 1 80 ? -5.519 -13.560 -6.723 1.00 94.12 80 VAL A CA 1
ATOM 590 C C . VAL A 1 80 ? -3.997 -13.465 -6.807 1.00 94.12 80 VAL A C 1
ATOM 592 O O . VAL A 1 80 ? -3.300 -14.476 -6.735 1.00 94.12 80 VAL A O 1
ATOM 595 N N . LEU A 1 81 ? -3.488 -12.245 -6.955 1.00 93.19 81 LEU A N 1
ATOM 596 C CA . LEU A 1 81 ? -2.059 -11.936 -7.007 1.00 93.19 81 LEU A CA 1
ATOM 597 C C . LEU A 1 81 ? -1.490 -11.609 -5.630 1.00 93.19 81 LEU A C 1
ATOM 599 O O . LEU A 1 81 ? -0.324 -11.889 -5.356 1.00 93.19 81 LEU A O 1
ATOM 603 N N . TYR A 1 82 ? -2.293 -10.969 -4.784 1.00 92.12 82 TYR A N 1
ATOM 604 C CA . TYR A 1 82 ? -1.863 -10.525 -3.468 1.00 92.12 82 TYR A CA 1
ATOM 605 C C . TYR A 1 82 ? -3.060 -10.332 -2.535 1.00 92.12 82 TYR A C 1
ATOM 607 O O . TYR A 1 82 ? -4.121 -9.863 -2.944 1.00 92.12 82 TYR A O 1
ATOM 615 N N . GLU A 1 83 ? -2.866 -10.672 -1.268 1.00 91.56 83 GLU A N 1
ATOM 616 C CA . GLU A 1 83 ? -3.802 -10.411 -0.181 1.00 91.56 83 GLU A CA 1
ATOM 617 C C . GLU A 1 83 ? -3.144 -9.401 0.757 1.00 91.56 83 GLU A C 1
ATOM 619 O O . GLU A 1 83 ? -2.047 -9.652 1.257 1.00 91.56 83 GLU A O 1
ATOM 624 N N . HIS A 1 84 ? -3.783 -8.248 0.980 1.00 89.88 84 HIS A N 1
ATOM 625 C CA . HIS A 1 84 ? -3.261 -7.204 1.861 1.00 89.88 84 HIS A CA 1
ATOM 626 C C . HIS A 1 84 ? -3.499 -7.565 3.329 1.00 89.88 84 HIS A C 1
ATOM 628 O O . HIS A 1 84 ? -4.311 -6.968 4.035 1.00 89.88 84 HIS A O 1
ATOM 634 N N . LEU A 1 85 ? -2.791 -8.601 3.759 1.00 87.75 85 LEU A N 1
ATOM 635 C CA . LEU A 1 85 ? -2.812 -9.148 5.097 1.00 87.75 85 LEU A CA 1
ATOM 636 C C . LEU A 1 85 ? -1.393 -9.524 5.508 1.00 87.75 85 LEU A C 1
ATOM 638 O O . LEU A 1 85 ? -0.648 -10.134 4.739 1.00 87.75 85 LEU A O 1
ATOM 642 N N . ASN A 1 86 ? -1.035 -9.208 6.749 1.00 88.25 86 ASN A N 1
ATOM 643 C CA . ASN A 1 86 ? 0.208 -9.677 7.335 1.00 88.25 86 ASN A CA 1
ATOM 644 C C . ASN A 1 86 ? 0.302 -11.219 7.266 1.00 88.25 86 ASN A C 1
ATOM 646 O O . ASN A 1 86 ? -0.589 -11.896 7.784 1.00 88.25 86 ASN A O 1
ATOM 650 N N . PRO A 1 87 ? 1.377 -11.805 6.706 1.00 86.56 87 PRO A N 1
ATOM 651 C CA . PRO A 1 87 ? 1.520 -13.259 6.615 1.00 86.56 87 PRO A CA 1
ATOM 652 C C . PRO A 1 87 ? 1.449 -13.988 7.966 1.00 86.56 87 PRO A C 1
ATOM 654 O O . PRO A 1 87 ? 0.971 -15.119 8.021 1.00 86.56 87 PRO A O 1
ATOM 657 N N . ALA A 1 88 ? 1.871 -13.347 9.062 1.00 87.00 88 ALA A N 1
ATOM 658 C CA . ALA A 1 88 ? 1.764 -13.914 10.408 1.00 87.00 88 ALA A CA 1
ATOM 659 C C . ALA A 1 88 ? 0.308 -14.004 10.902 1.00 87.00 88 ALA A C 1
ATOM 661 O O . ALA A 1 88 ? -0.001 -14.800 11.784 1.00 87.00 88 ALA A O 1
ATOM 662 N N . ALA A 1 89 ? -0.601 -13.220 10.319 1.00 86.12 89 ALA A N 1
ATOM 663 C CA . ALA A 1 89 ? -2.000 -13.123 10.717 1.00 86.12 89 ALA A CA 1
ATOM 664 C C . ALA A 1 89 ? -2.934 -14.091 9.965 1.00 86.12 89 ALA A C 1
ATOM 666 O O . ALA A 1 89 ? -4.152 -13.960 10.065 1.00 86.12 89 ALA A O 1
ATOM 667 N N . GLN A 1 90 ? -2.406 -15.078 9.230 1.00 83.38 90 GLN A N 1
ATOM 668 C CA . GLN A 1 90 ? -3.234 -16.072 8.525 1.00 83.38 90 GLN A CA 1
ATOM 669 C C . GLN A 1 90 ? -4.105 -16.914 9.470 1.00 83.38 90 GLN A C 1
ATOM 671 O O . GLN A 1 90 ? -5.186 -17.353 9.087 1.00 83.38 90 GLN A O 1
ATOM 676 N N . SER A 1 91 ? -3.643 -17.146 10.702 1.00 86.62 91 SER A N 1
ATOM 677 C CA . SER A 1 91 ? -4.361 -17.919 11.721 1.00 86.62 91 SER A CA 1
ATOM 678 C C . SER A 1 91 ? -5.185 -17.057 12.677 1.00 86.62 91 SER A C 1
ATOM 680 O O . SER A 1 91 ? -5.557 -17.549 13.743 1.00 86.62 91 SER A O 1
ATOM 682 N N . ARG A 1 92 ? -5.419 -15.779 12.352 1.00 89.00 92 ARG A N 1
ATOM 683 C CA . ARG A 1 92 ? -6.133 -14.853 13.235 1.00 89.00 92 ARG A CA 1
ATOM 684 C C . ARG A 1 92 ? -7.551 -15.336 13.555 1.00 89.00 92 ARG A C 1
ATOM 686 O O . ARG A 1 92 ? -8.154 -16.105 12.807 1.00 89.00 92 ARG A O 1
ATOM 693 N N . GLN A 1 93 ? -8.068 -14.872 14.681 1.00 88.12 93 GLN A N 1
ATOM 694 C CA . GLN A 1 93 ? -9.362 -15.260 15.216 1.00 88.12 93 GLN A CA 1
ATOM 695 C C . GLN A 1 93 ? -10.189 -14.039 15.600 1.00 88.12 93 GLN A C 1
ATOM 697 O O . GLN A 1 93 ? -9.669 -12.994 15.992 1.00 88.12 93 GLN A O 1
ATOM 702 N N . TRP A 1 94 ? -11.508 -14.213 15.563 1.00 87.44 94 TRP A N 1
ATOM 703 C CA . TRP A 1 94 ? -12.433 -13.215 16.078 1.00 87.44 94 TRP A CA 1
ATOM 704 C C . TRP A 1 94 ? -12.387 -13.155 17.609 1.00 87.44 94 TRP A C 1
ATOM 706 O O . TRP A 1 94 ? -12.789 -14.102 18.292 1.00 87.44 94 TRP A O 1
ATOM 716 N N . ILE A 1 95 ? -11.988 -12.011 18.158 1.00 87.06 95 ILE A N 1
ATOM 717 C CA . ILE A 1 95 ? -11.901 -11.796 19.602 1.00 87.06 95 ILE A CA 1
ATOM 718 C C . ILE A 1 95 ? -13.217 -11.252 20.149 1.00 87.06 95 ILE A C 1
ATOM 720 O O . ILE A 1 95 ? -13.759 -10.250 19.684 1.00 87.06 95 ILE A O 1
ATOM 724 N N . THR A 1 96 ? -13.730 -11.897 21.193 1.00 87.75 96 THR A N 1
ATOM 725 C CA . THR A 1 96 ? -14.855 -11.377 21.975 1.00 87.75 96 THR A CA 1
ATOM 726 C C . THR A 1 96 ? -14.339 -10.730 23.255 1.00 87.75 96 THR A C 1
ATOM 728 O O . THR A 1 96 ? -13.310 -11.140 23.781 1.00 87.75 96 THR A O 1
ATOM 731 N N . LEU A 1 97 ? -15.073 -9.766 23.818 1.00 87.50 97 LEU A N 1
ATOM 732 C CA . LEU A 1 97 ? -14.706 -9.194 25.122 1.00 87.50 97 LEU A CA 1
ATOM 733 C C . LEU A 1 97 ? -14.764 -10.215 26.274 1.00 87.50 97 LEU A C 1
ATOM 735 O O . LEU A 1 97 ? -14.182 -9.974 27.323 1.00 87.50 97 LEU A O 1
ATOM 739 N N . GLU A 1 98 ? -15.463 -11.338 26.084 1.00 86.62 98 GLU A N 1
ATOM 740 C CA . GLU A 1 98 ? -15.538 -12.438 27.053 1.00 86.62 98 GLU A CA 1
ATOM 741 C C . GLU A 1 98 ? -14.276 -13.324 27.005 1.00 86.62 98 GLU A C 1
ATOM 743 O O . GLU A 1 98 ? -13.858 -13.849 28.035 1.00 86.62 98 GLU A O 1
ATOM 748 N N . SER A 1 99 ? -13.664 -13.481 25.824 1.00 84.25 99 SER A N 1
ATOM 749 C CA . SER A 1 99 ? -12.436 -14.263 25.612 1.00 84.25 99 SER A CA 1
ATOM 750 C C . SER A 1 99 ? -11.153 -13.430 25.705 1.00 84.25 99 SER A C 1
ATOM 752 O O . SER A 1 99 ? -10.078 -13.981 25.911 1.00 84.25 99 SER A O 1
ATOM 754 N N . ALA A 1 100 ? -11.253 -12.111 25.535 1.00 86.94 100 ALA A N 1
ATOM 755 C CA . ALA A 1 100 ? -10.136 -11.181 25.620 1.00 86.94 100 ALA A CA 1
ATOM 756 C C . ALA A 1 100 ? -9.646 -10.989 27.069 1.00 86.94 100 ALA A C 1
ATOM 758 O O . ALA A 1 100 ? -10.461 -10.963 27.998 1.00 86.94 100 ALA A O 1
ATOM 759 N N . PRO A 1 101 ? -8.345 -10.724 27.291 1.00 91.25 101 PRO A N 1
ATOM 760 C CA . PRO A 1 101 ? -7.863 -10.227 28.566 1.00 91.25 101 PRO A CA 1
ATOM 761 C C . PRO A 1 101 ? -8.540 -8.893 28.878 1.00 91.25 101 PRO A C 1
ATOM 763 O O . PRO A 1 101 ? -8.669 -8.028 28.009 1.00 91.25 101 PRO A O 1
ATOM 766 N N . ALA A 1 102 ? -8.916 -8.681 30.140 1.00 89.00 102 ALA A N 1
ATOM 767 C CA . ALA A 1 102 ? -9.547 -7.430 30.566 1.00 89.00 102 ALA A CA 1
ATOM 768 C C . ALA A 1 102 ? -8.694 -6.188 30.229 1.00 89.00 102 ALA A C 1
ATOM 770 O O . ALA A 1 102 ? -9.236 -5.108 29.990 1.00 89.00 102 ALA A O 1
ATOM 771 N N . SER A 1 103 ? -7.367 -6.349 30.163 1.00 92.69 103 SER A N 1
ATOM 772 C CA . SER A 1 103 ? -6.433 -5.293 29.771 1.00 92.69 103 SER A CA 1
ATOM 773 C C . SER A 1 103 ? -6.652 -4.781 28.351 1.00 92.69 103 SER A C 1
ATOM 775 O O . SER A 1 103 ? -6.436 -3.594 28.133 1.00 92.69 103 SER A O 1
ATOM 777 N N . LEU A 1 104 ? -7.096 -5.610 27.399 1.00 93.12 104 LEU A N 1
ATOM 778 C CA . LEU A 1 104 ? -7.307 -5.177 26.012 1.00 93.12 104 LEU A CA 1
ATOM 779 C C . LEU A 1 104 ? -8.370 -4.084 25.935 1.00 93.12 104 LEU A C 1
ATOM 781 O O . LEU A 1 104 ? -8.086 -2.971 25.509 1.00 93.12 104 LEU A O 1
ATOM 785 N N . ALA A 1 105 ? -9.572 -4.366 26.440 1.00 93.25 105 ALA A N 1
ATOM 786 C CA . ALA A 1 105 ? -10.659 -3.392 26.446 1.00 93.25 105 ALA A CA 1
ATOM 787 C C . ALA A 1 105 ? -10.282 -2.115 27.212 1.00 93.25 105 ALA A C 1
ATOM 789 O O . ALA A 1 105 ? -10.550 -1.010 26.746 1.00 93.25 105 ALA A O 1
ATOM 790 N N . GLN A 1 106 ? -9.633 -2.262 28.373 1.00 93.94 106 GLN A N 1
ATOM 791 C CA . GLN A 1 106 ? -9.234 -1.130 29.212 1.00 93.94 106 GLN A CA 1
ATOM 792 C C . GLN A 1 106 ? -8.204 -0.235 28.520 1.00 93.94 106 GLN A C 1
ATOM 794 O O . GLN A 1 106 ? -8.380 0.978 28.483 1.00 93.94 106 GLN A O 1
ATOM 799 N N . THR A 1 107 ? -7.146 -0.825 27.962 1.00 95.19 107 THR A N 1
ATOM 800 C CA . THR A 1 107 ? -6.075 -0.079 27.288 1.00 95.19 107 THR A CA 1
ATOM 801 C C . THR A 1 107 ? -6.568 0.587 26.010 1.00 95.19 107 THR A C 1
ATOM 803 O O . THR A 1 107 ? -6.247 1.749 25.794 1.00 95.19 107 THR A O 1
ATOM 806 N N . THR A 1 108 ? -7.394 -0.085 25.201 1.00 94.44 108 THR A N 1
ATOM 807 C CA . THR A 1 108 ? -7.971 0.510 23.987 1.00 94.44 108 THR A CA 1
ATOM 808 C C . THR A 1 108 ? -8.884 1.686 24.306 1.00 94.44 108 THR A C 1
ATOM 810 O O . THR A 1 108 ? -8.741 2.740 23.695 1.00 94.44 108 THR A O 1
ATOM 813 N N . VAL A 1 109 ? -9.783 1.545 25.285 1.00 94.62 109 VAL A N 1
ATOM 814 C CA . VAL A 1 109 ? -10.651 2.652 25.716 1.00 94.62 109 VAL A CA 1
ATOM 815 C C . VAL A 1 109 ? -9.814 3.806 26.270 1.00 94.62 109 VAL A C 1
ATOM 817 O O . VAL A 1 109 ? -10.021 4.944 25.873 1.00 94.62 109 VAL A O 1
ATOM 820 N N . ALA A 1 110 ? -8.818 3.527 27.114 1.00 93.50 110 ALA A N 1
ATOM 821 C CA . ALA A 1 110 ? -7.935 4.559 27.658 1.00 93.50 110 ALA A CA 1
ATOM 822 C C . ALA A 1 110 ? -7.107 5.285 26.585 1.00 93.50 110 ALA A C 1
ATOM 824 O O . ALA A 1 110 ? -6.840 6.472 26.736 1.00 93.50 110 ALA A O 1
ATOM 825 N N . ALA A 1 111 ? -6.695 4.586 25.526 1.00 91.75 111 ALA A N 1
ATOM 826 C CA . ALA A 1 111 ? -5.921 5.171 24.437 1.00 91.75 111 ALA A CA 1
ATOM 827 C C . ALA A 1 111 ? -6.787 5.999 23.479 1.00 91.75 111 ALA A C 1
ATOM 829 O O . ALA A 1 111 ? -6.374 7.075 23.070 1.00 91.75 111 ALA A O 1
ATOM 830 N N . VAL A 1 112 ? -7.971 5.497 23.113 1.00 92.00 112 VAL A N 1
ATOM 831 C CA . VAL A 1 112 ? -8.769 6.050 22.006 1.00 92.00 112 VAL A CA 1
ATOM 832 C C . VAL A 1 112 ? -9.893 6.973 22.482 1.00 92.00 112 VAL A C 1
ATOM 834 O O . VAL A 1 112 ? -10.122 8.010 21.871 1.00 92.00 112 VAL A O 1
ATOM 837 N N . GLU A 1 113 ? -10.617 6.606 23.543 1.00 93.38 113 GLU A N 1
ATOM 838 C CA . GLU A 1 113 ? -11.793 7.346 24.027 1.00 93.38 113 GLU A CA 1
ATOM 839 C C . GLU A 1 113 ? -11.977 7.120 25.543 1.00 93.38 113 GLU A C 1
ATOM 841 O O . GLU A 1 113 ? -12.763 6.259 25.946 1.00 93.38 113 GLU A O 1
ATOM 846 N N . PRO A 1 114 ? -11.255 7.846 26.422 1.00 91.81 114 PRO A N 1
ATOM 847 C CA . PRO A 1 114 ? -11.239 7.569 27.864 1.00 91.81 114 PRO A CA 1
ATOM 848 C C . PRO A 1 114 ? -12.616 7.567 28.551 1.00 91.81 114 PRO A C 1
ATOM 850 O O . PRO A 1 114 ? -12.812 6.880 29.554 1.00 91.81 114 PRO A O 1
ATOM 853 N N . ASP A 1 115 ? -13.585 8.314 28.020 1.00 91.75 115 ASP A N 1
ATOM 854 C CA . ASP A 1 115 ? -14.962 8.410 28.506 1.00 91.75 115 ASP A CA 1
ATOM 855 C C . ASP A 1 115 ? -15.956 7.517 27.732 1.00 91.75 115 ASP A C 1
ATOM 857 O O . ASP A 1 115 ? -17.174 7.653 27.899 1.00 91.75 115 ASP A O 1
ATOM 861 N N . TYR A 1 116 ? -15.460 6.541 26.958 1.00 95.12 116 TYR A N 1
ATOM 862 C CA . TYR A 1 116 ? -16.236 5.661 26.073 1.00 95.12 116 TYR A CA 1
ATOM 863 C C . TYR A 1 116 ? -17.530 5.134 26.688 1.00 95.12 116 TYR A C 1
ATOM 865 O O . TYR A 1 116 ? -18.570 5.124 26.036 1.00 95.12 116 TYR A O 1
ATOM 873 N N . TRP A 1 117 ? -17.512 4.704 27.952 1.00 93.56 117 TRP A N 1
ATOM 874 C CA . TRP A 1 117 ? -18.669 4.079 28.603 1.00 93.56 117 TRP A CA 1
ATOM 875 C C . TRP A 1 117 ? -19.824 5.046 28.876 1.00 93.56 117 TRP A C 1
ATOM 877 O O . TRP A 1 117 ? -20.979 4.620 28.871 1.00 93.56 117 TRP A O 1
ATOM 887 N N . ILE A 1 118 ? -19.555 6.345 29.009 1.00 94.25 118 ILE A N 1
ATOM 888 C CA . ILE A 1 118 ? -20.573 7.385 29.243 1.00 94.25 118 ILE A CA 1
ATOM 889 C C . ILE A 1 118 ? -20.810 8.283 28.023 1.00 94.25 118 ILE A C 1
ATOM 891 O O . ILE A 1 118 ? -21.866 8.904 27.931 1.00 94.25 118 ILE A O 1
ATOM 895 N N . SER A 1 119 ? -19.876 8.292 27.072 1.00 93.50 119 SER A N 1
ATOM 896 C CA . SER A 1 119 ? -19.961 9.032 25.813 1.00 93.50 119 SER A CA 1
ATOM 897 C C . SER A 1 119 ? -21.217 8.669 24.999 1.00 93.50 119 SER A C 1
ATOM 899 O O . SER A 1 119 ? -21.642 7.507 24.991 1.00 93.50 119 SER A O 1
ATOM 901 N N . PRO A 1 120 ? -21.837 9.621 24.280 1.00 93.44 120 PRO A N 1
ATOM 902 C CA . PRO A 1 120 ? -22.911 9.318 23.333 1.00 93.44 120 PRO A CA 1
ATOM 903 C C . PRO A 1 120 ? -22.418 8.543 22.090 1.00 93.44 120 PRO A C 1
ATOM 905 O O . PRO A 1 120 ? -23.237 8.006 21.340 1.00 93.44 120 PRO A O 1
ATOM 908 N N . GLY A 1 121 ? -21.094 8.450 21.896 1.00 92.19 121 GLY A N 1
ATOM 909 C CA . GLY A 1 121 ? -20.426 7.779 20.779 1.00 92.19 121 GLY A CA 1
ATOM 910 C C . GLY A 1 121 ? -20.389 8.595 19.490 1.00 92.19 121 GLY A C 1
ATOM 911 O O . GLY A 1 121 ? -20.347 8.019 18.412 1.00 92.19 121 GLY A O 1
ATOM 912 N N . TYR A 1 122 ? -20.461 9.919 19.588 1.00 93.56 122 TYR A N 1
ATOM 913 C CA . TYR A 1 122 ? -20.238 10.838 18.476 1.00 93.56 122 TYR A CA 1
ATOM 914 C C . TYR A 1 122 ? -19.822 12.210 19.008 1.00 93.56 122 TYR A C 1
ATOM 916 O O . TYR A 1 122 ? -20.197 12.578 20.124 1.00 93.56 122 TYR A O 1
ATOM 924 N N . ASP A 1 123 ? -19.110 12.985 18.191 1.00 89.56 123 ASP A N 1
ATOM 925 C CA . ASP A 1 123 ? -18.656 14.328 18.544 1.00 89.56 123 ASP A CA 1
ATOM 926 C C . ASP A 1 123 ? -18.873 15.314 17.387 1.00 89.56 123 ASP A C 1
ATOM 928 O O . ASP A 1 123 ? -18.728 14.996 16.208 1.00 89.56 123 ASP A O 1
ATOM 932 N N . LEU A 1 124 ? -19.239 16.547 17.734 1.00 86.06 124 LEU A N 1
ATOM 933 C CA . LEU A 1 124 ? -19.442 17.646 16.790 1.00 86.06 124 LEU A CA 1
ATOM 934 C C . LEU A 1 124 ? -18.215 18.566 16.682 1.00 86.06 124 LEU A C 1
ATOM 936 O O . LEU A 1 124 ? -18.229 19.495 15.874 1.00 86.06 124 LEU A O 1
ATOM 940 N N . ALA A 1 125 ? -17.185 18.359 17.508 1.00 76.44 125 ALA A N 1
ATOM 941 C CA . ALA A 1 125 ? -16.085 19.301 17.682 1.00 76.44 125 ALA A CA 1
ATOM 942 C C . ALA A 1 125 ? -15.049 19.305 16.545 1.00 76.44 125 ALA A C 1
ATOM 944 O O . ALA A 1 125 ? -14.263 20.252 16.462 1.00 76.44 125 ALA A O 1
ATOM 945 N N . GLY A 1 126 ? -15.036 18.307 15.651 1.00 76.19 126 GLY A N 1
ATOM 946 C CA . GLY A 1 126 ? -13.984 18.192 14.640 1.00 76.19 126 GLY A CA 1
ATOM 947 C C . GLY A 1 126 ? -14.365 17.427 13.368 1.00 76.19 126 GLY A C 1
ATOM 948 O O . GLY A 1 126 ? -15.289 16.618 13.371 1.00 76.19 126 GLY A O 1
ATOM 949 N N . PRO A 1 127 ? -13.646 17.669 12.255 1.00 76.75 127 PRO A N 1
ATOM 950 C CA . PRO A 1 127 ? -13.908 17.021 10.969 1.00 76.75 127 PRO A CA 1
ATOM 951 C C . PRO A 1 127 ? -13.511 15.532 10.940 1.00 76.75 127 PRO A C 1
ATOM 953 O O . PRO A 1 127 ? -13.983 14.793 10.078 1.00 76.75 127 PRO A O 1
ATOM 956 N N . THR A 1 128 ? -12.684 15.069 11.879 1.00 81.81 128 THR A N 1
ATOM 957 C CA . THR A 1 128 ? -12.174 13.689 11.997 1.00 81.81 128 THR A CA 1
ATOM 958 C C . THR A 1 128 ? -12.879 12.915 13.109 1.00 81.81 128 THR A C 1
ATOM 960 O O . THR A 1 128 ? -13.473 13.524 13.997 1.00 81.81 128 THR A O 1
ATOM 963 N N . ALA A 1 129 ? -12.879 11.582 13.025 1.00 82.69 129 ALA A N 1
ATOM 964 C CA . ALA A 1 129 ? -13.573 10.722 13.979 1.00 82.69 129 ALA A CA 1
ATOM 965 C C . ALA A 1 129 ? -12.829 10.696 15.317 1.00 82.69 129 ALA A C 1
ATOM 967 O O . ALA A 1 129 ? -11.692 10.219 15.390 1.00 82.69 129 ALA A O 1
ATOM 968 N N . SER A 1 130 ? -13.464 11.199 16.374 1.00 85.62 130 SER A N 1
ATOM 969 C CA . SER A 1 130 ? -12.863 11.244 17.711 1.00 85.62 130 SER A CA 1
ATOM 970 C C . SER A 1 130 ? -13.315 10.082 18.591 1.00 85.62 130 SER A C 1
ATOM 972 O O . SER A 1 130 ? -12.582 9.701 19.496 1.00 85.62 130 SER A O 1
ATOM 974 N N . THR A 1 131 ? -14.462 9.467 18.293 1.00 93.62 131 THR A N 1
ATOM 975 C CA . THR A 1 131 ? -14.992 8.330 19.065 1.00 93.62 131 THR A CA 1
ATOM 976 C C . THR A 1 131 ? -14.783 6.984 18.363 1.00 93.62 131 THR A C 1
ATOM 978 O O . THR A 1 131 ? -14.722 6.892 17.134 1.00 93.62 131 THR A O 1
ATOM 981 N N . ILE A 1 132 ? -14.742 5.900 19.140 1.00 94.94 132 ILE A N 1
ATOM 982 C CA . ILE A 1 132 ? -14.654 4.514 18.654 1.00 94.94 132 ILE A CA 1
ATOM 983 C C . ILE A 1 132 ? -15.804 4.200 17.686 1.00 94.94 132 ILE A C 1
ATOM 985 O O . ILE A 1 132 ? -15.603 3.563 16.650 1.00 94.94 132 ILE A O 1
ATOM 989 N N . SER A 1 133 ? -17.010 4.675 18.001 1.00 95.69 133 SER A N 1
ATOM 990 C CA . SER A 1 133 ? -18.202 4.446 17.176 1.00 95.69 133 SER A CA 1
ATOM 991 C C . SER A 1 133 ? -18.110 5.174 15.831 1.00 95.69 133 SER A C 1
ATOM 993 O O . SER A 1 133 ? -18.437 4.593 14.799 1.00 95.69 133 SER A O 1
ATOM 995 N N . GLU A 1 134 ? -17.619 6.415 15.814 1.00 93.88 134 GLU A N 1
ATOM 996 C CA . GLU A 1 134 ? -17.392 7.163 14.573 1.00 93.88 134 GLU A CA 1
ATOM 997 C C . GLU A 1 134 ? -16.309 6.532 13.697 1.00 93.88 134 GLU A C 1
ATOM 999 O O . GLU A 1 134 ? -16.505 6.424 12.488 1.00 93.88 134 GLU A O 1
ATOM 1004 N N . ARG A 1 135 ? -15.195 6.087 14.293 1.00 91.69 135 ARG A N 1
ATOM 1005 C CA . ARG A 1 135 ? -14.110 5.411 13.564 1.00 91.69 135 ARG A CA 1
ATOM 1006 C C . ARG A 1 135 ? -14.599 4.109 12.934 1.00 91.69 135 ARG A C 1
ATOM 1008 O O . ARG A 1 135 ? -14.320 3.845 11.766 1.00 91.69 135 ARG A O 1
ATOM 1015 N N . LEU A 1 136 ? -15.392 3.328 13.674 1.00 91.56 136 LEU A N 1
ATOM 1016 C CA . LEU A 1 136 ? -16.009 2.111 13.147 1.00 91.56 136 LEU A CA 1
ATOM 1017 C C . LEU A 1 136 ? -16.947 2.420 11.972 1.00 91.56 136 LEU A C 1
ATOM 1019 O O . LEU A 1 136 ? -16.892 1.738 10.953 1.00 91.56 136 LEU A O 1
ATOM 1023 N N . VAL A 1 137 ? -17.775 3.463 12.079 1.00 91.94 137 VAL A N 1
ATOM 1024 C CA . VAL A 1 137 ? -18.665 3.914 10.996 1.00 91.94 137 VAL A CA 1
ATOM 1025 C C . VAL A 1 137 ? -17.891 4.387 9.764 1.00 91.94 137 VAL A C 1
ATOM 1027 O O . VAL A 1 137 ? -18.305 4.089 8.642 1.00 91.94 137 VAL A O 1
ATOM 1030 N N . GLU A 1 138 ? -16.786 5.116 9.936 1.00 87.31 138 GLU A N 1
ATOM 1031 C CA . GLU A 1 138 ? -15.967 5.582 8.811 1.00 87.31 138 GLU A CA 1
ATOM 1032 C C . GLU A 1 138 ? -15.391 4.422 8.008 1.00 87.31 138 GLU A C 1
ATOM 1034 O O . GLU A 1 138 ? -15.505 4.412 6.783 1.00 87.31 138 GLU A O 1
ATOM 1039 N N . VAL A 1 139 ? -14.835 3.421 8.692 1.00 83.25 139 VAL A N 1
ATOM 1040 C CA . VAL A 1 139 ? -14.299 2.237 8.021 1.00 83.25 139 VAL A CA 1
ATOM 1041 C C . VAL A 1 139 ? -15.442 1.420 7.419 1.00 83.25 139 VAL A C 1
ATOM 1043 O O . VAL A 1 139 ? -15.416 1.101 6.236 1.00 83.25 139 VAL A O 1
ATOM 1046 N N . ALA A 1 140 ? -16.497 1.133 8.175 1.00 85.69 140 ALA A N 1
ATOM 1047 C CA . ALA A 1 140 ? -17.511 0.167 7.763 1.00 85.69 140 ALA A CA 1
ATOM 1048 C C . ALA A 1 140 ? -18.504 0.695 6.718 1.00 85.69 140 ALA A C 1
ATOM 1050 O O . ALA A 1 140 ? -18.835 0.007 5.756 1.00 85.69 140 ALA A O 1
ATOM 1051 N N . LEU A 1 141 ? -18.987 1.926 6.897 1.00 87.06 141 LEU A N 1
ATOM 1052 C CA . LEU A 1 141 ? -20.200 2.406 6.231 1.00 87.06 141 LEU A CA 1
ATOM 1053 C C . LEU A 1 141 ? -19.933 3.532 5.234 1.00 87.06 141 LEU A C 1
ATOM 1055 O O . LEU A 1 141 ? -20.487 3.531 4.135 1.00 87.06 141 LEU A O 1
ATOM 1059 N N . LEU A 1 142 ? -19.084 4.498 5.586 1.00 86.06 142 LEU A N 1
ATOM 1060 C CA . LEU A 1 142 ? -18.901 5.692 4.760 1.00 86.06 142 LEU A CA 1
ATOM 1061 C C . LEU A 1 142 ? -17.897 5.467 3.627 1.00 86.06 142 LEU A C 1
ATOM 1063 O O . LEU A 1 142 ? -16.756 5.110 3.911 1.00 86.06 142 LEU A O 1
ATOM 1067 N N . PRO A 1 143 ? -18.254 5.739 2.355 1.00 82.06 143 PRO A N 1
ATOM 1068 C CA . PRO A 1 143 ? -17.320 5.597 1.238 1.00 82.06 143 PRO A CA 1
ATOM 1069 C C . PRO A 1 143 ? -16.036 6.404 1.485 1.00 82.06 143 PRO A C 1
ATOM 1071 O O . PRO A 1 143 ? -16.088 7.395 2.218 1.00 82.06 143 PRO A O 1
ATOM 1074 N N . PRO A 1 144 ? -14.888 6.034 0.896 1.00 79.69 144 PRO A N 1
ATOM 1075 C CA . PRO A 1 144 ? -13.659 6.807 1.045 1.00 79.69 144 PRO A CA 1
ATOM 1076 C C . PRO A 1 144 ? -13.871 8.246 0.555 1.00 79.69 144 PRO A C 1
ATOM 1078 O O . PRO A 1 144 ? -14.663 8.484 -0.359 1.00 79.69 144 PRO A O 1
ATOM 1081 N N . GLY A 1 145 ? -13.219 9.222 1.182 1.00 77.88 145 GLY A N 1
ATOM 1082 C CA . GLY A 1 145 ? -13.331 10.611 0.747 1.00 77.88 145 GLY A CA 1
ATOM 1083 C C . GLY A 1 145 ? -12.831 11.619 1.768 1.00 77.88 145 GLY A C 1
ATOM 1084 O O . GLY A 1 145 ? -12.671 11.311 2.949 1.00 77.88 145 GLY A O 1
ATOM 1085 N N . GLU A 1 146 ? -12.617 12.843 1.293 1.00 81.50 146 GLU A N 1
ATOM 1086 C CA . GLU A 1 146 ? -12.076 13.929 2.102 1.00 81.50 146 GLU A CA 1
ATOM 1087 C C . GLU A 1 146 ? -13.042 14.378 3.216 1.00 81.50 146 GLU A C 1
ATOM 1089 O O . GLU A 1 146 ? -14.275 14.308 3.061 1.00 81.50 146 GLU A O 1
ATOM 1094 N N . PRO A 1 147 ? -12.509 14.887 4.342 1.00 84.75 147 PRO A N 1
ATOM 1095 C CA . PRO A 1 147 ? -13.325 15.496 5.379 1.00 84.75 147 PRO A CA 1
ATOM 1096 C C . PRO A 1 147 ? -14.159 16.654 4.816 1.00 84.75 147 PRO A C 1
ATOM 1098 O O . PRO A 1 147 ? -13.641 17.598 4.223 1.00 84.75 147 PRO A O 1
ATOM 1101 N N . SER A 1 148 ? -15.474 16.608 5.026 1.00 88.12 148 SER A N 1
ATOM 1102 C CA . SER A 1 148 ? -16.398 17.669 4.616 1.00 88.12 148 SER A CA 1
ATOM 1103 C C . SER A 1 148 ? -17.529 17.829 5.636 1.00 88.12 148 SER A C 1
ATOM 1105 O O . SER A 1 148 ? -17.833 16.879 6.361 1.00 88.12 148 SER A O 1
ATOM 1107 N N . PRO A 1 149 ? -18.212 18.989 5.689 1.00 87.75 149 PRO A N 1
ATOM 1108 C CA . PRO A 1 149 ? -19.340 19.183 6.603 1.00 87.75 149 PRO A CA 1
ATOM 1109 C C . PRO A 1 149 ? -20.464 18.158 6.405 1.00 87.75 149 PRO A C 1
ATOM 1111 O O . PRO A 1 149 ? -21.101 17.742 7.367 1.00 87.75 149 PRO A O 1
ATOM 1114 N N . ILE A 1 150 ? -20.692 17.721 5.161 1.00 87.50 150 ILE A N 1
ATOM 1115 C CA . ILE A 1 150 ? -21.683 16.683 4.852 1.00 87.50 150 ILE A CA 1
ATOM 1116 C C . ILE A 1 150 ? -21.232 15.346 5.444 1.00 87.50 150 ILE A C 1
ATOM 1118 O O . ILE A 1 150 ? -22.017 14.697 6.132 1.00 87.50 150 ILE A O 1
ATOM 1122 N N . ARG A 1 151 ? -19.962 14.968 5.240 1.00 88.31 151 ARG A N 1
ATOM 1123 C CA . ARG A 1 151 ? -19.385 13.731 5.784 1.00 88.31 151 ARG A CA 1
ATOM 1124 C C . ARG A 1 151 ? -19.424 13.707 7.314 1.00 88.31 151 ARG A C 1
ATOM 1126 O O . ARG A 1 151 ? -19.780 12.683 7.886 1.00 88.31 151 ARG A O 1
ATOM 1133 N N . LEU A 1 152 ? -19.140 14.839 7.964 1.00 91.12 152 LEU A N 1
ATOM 1134 C CA . LEU A 1 152 ? -19.266 14.998 9.416 1.00 91.12 152 LEU A CA 1
ATOM 1135 C C . LEU A 1 152 ? -20.689 14.673 9.890 1.00 91.12 152 LEU A C 1
ATOM 1137 O O . LEU A 1 152 ? -20.872 13.844 10.777 1.00 91.12 152 LEU A O 1
ATOM 1141 N N . VAL A 1 153 ? -21.705 15.284 9.271 1.00 90.44 153 VAL A N 1
ATOM 1142 C CA . VAL A 1 153 ? -23.112 15.036 9.628 1.00 90.44 153 VAL A CA 1
ATOM 1143 C C . VAL A 1 153 ? -23.492 13.575 9.387 1.00 90.44 153 VAL A C 1
ATOM 1145 O O . VAL A 1 153 ? -24.122 12.964 10.246 1.00 90.44 153 VAL A O 1
ATOM 1148 N N . GLN A 1 154 ? -23.094 12.997 8.250 1.00 91.56 154 GLN A N 1
ATOM 1149 C CA . GLN A 1 154 ? -23.350 11.589 7.938 1.00 91.56 154 GLN A CA 1
ATOM 1150 C C . GLN A 1 154 ? -22.741 10.655 8.990 1.00 91.56 154 GLN A C 1
ATOM 1152 O O . GLN A 1 154 ? -23.432 9.770 9.493 1.00 91.56 154 GLN A O 1
ATOM 1157 N N . ARG A 1 155 ? -21.480 10.888 9.367 1.00 93.12 155 ARG A N 1
ATOM 1158 C CA . ARG A 1 155 ? -20.770 10.107 10.383 1.00 93.12 155 ARG A CA 1
ATOM 1159 C C . ARG A 1 155 ? -21.455 10.177 11.738 1.00 93.12 155 ARG A C 1
ATOM 1161 O O . ARG A 1 155 ? -21.724 9.137 12.328 1.00 93.12 155 ARG A O 1
ATOM 1168 N N . VAL A 1 156 ? -21.780 11.383 12.197 1.00 93.56 156 VAL A N 1
ATOM 1169 C CA . VAL A 1 156 ? -22.433 11.603 13.494 1.00 93.56 156 VAL A CA 1
ATOM 1170 C C . VAL A 1 156 ? -23.803 10.929 13.540 1.00 93.56 156 VAL A C 1
ATOM 1172 O O . VAL A 1 156 ? -24.125 10.268 14.523 1.00 93.56 156 VAL A O 1
ATOM 1175 N N . LEU A 1 157 ? -24.605 11.045 12.475 1.00 93.25 157 LEU A N 1
ATOM 1176 C CA . LEU A 1 157 ? -25.920 10.402 12.405 1.00 93.25 157 LEU A CA 1
ATOM 1177 C C . LEU A 1 157 ? -25.817 8.872 12.435 1.00 93.25 157 LEU A C 1
ATOM 1179 O O . LEU A 1 157 ? -26.564 8.226 13.169 1.00 93.25 157 LEU A O 1
ATOM 1183 N N . LEU A 1 158 ? -24.887 8.297 11.670 1.00 94.69 158 LEU A N 1
ATOM 1184 C CA . LEU A 1 158 ? -24.650 6.853 11.654 1.00 94.69 158 LEU A CA 1
ATOM 1185 C C . LEU A 1 158 ? -24.106 6.347 12.997 1.00 94.69 158 LEU A C 1
ATOM 1187 O O . LEU A 1 158 ? -24.552 5.308 13.475 1.00 94.69 158 LEU A O 1
ATOM 1191 N N . ALA A 1 159 ? -23.188 7.080 13.630 1.00 95.56 159 ALA A N 1
ATOM 1192 C CA . ALA A 1 159 ? -22.621 6.714 14.925 1.00 95.56 159 ALA A CA 1
ATOM 1193 C C . ALA A 1 159 ? -23.668 6.797 16.050 1.00 95.56 159 ALA A C 1
ATOM 1195 O O . ALA A 1 159 ? -23.768 5.880 16.863 1.00 95.56 159 ALA A O 1
ATOM 1196 N N . ALA A 1 160 ? -24.521 7.828 16.041 1.00 94.62 160 ALA A N 1
ATOM 1197 C CA . ALA A 1 160 ? -25.655 7.943 16.958 1.00 94.62 160 ALA A CA 1
ATOM 1198 C C . ALA A 1 160 ? -26.670 6.799 16.782 1.00 94.62 160 ALA A C 1
ATOM 1200 O O . ALA A 1 160 ? -27.212 6.274 17.756 1.00 94.62 160 ALA A O 1
ATOM 1201 N N . GLU A 1 161 ? -26.938 6.388 15.541 1.00 94.94 161 GLU A N 1
ATOM 1202 C CA . GLU A 1 161 ? -27.817 5.251 15.266 1.00 94.94 161 GLU A CA 1
ATOM 1203 C C . GLU A 1 161 ? -27.174 3.915 15.682 1.00 94.94 161 GLU A C 1
ATOM 1205 O O . GLU A 1 161 ? -27.852 3.053 16.247 1.00 94.94 161 GLU A O 1
ATOM 1210 N N . LEU A 1 162 ? -25.859 3.762 15.486 1.00 95.50 162 LEU A N 1
ATOM 1211 C CA . LEU A 1 162 ? -25.081 2.605 15.932 1.00 95.50 162 LEU A CA 1
ATOM 1212 C C . LEU A 1 162 ? -25.151 2.425 17.449 1.00 95.50 162 LEU A C 1
ATOM 1214 O O . LEU A 1 162 ? -25.498 1.334 17.907 1.00 95.50 162 LEU A O 1
ATOM 1218 N N . THR A 1 163 ? -24.895 3.482 18.225 1.00 95.88 163 THR A N 1
ATOM 1219 C CA . THR A 1 163 ? -24.956 3.423 19.695 1.00 95.88 163 THR A CA 1
ATOM 1220 C C . THR A 1 163 ? -26.371 3.255 20.235 1.00 95.88 163 THR A C 1
ATOM 1222 O O . THR A 1 163 ? -26.553 2.705 21.320 1.00 95.88 163 THR A O 1
ATOM 1225 N N . ARG A 1 164 ? -27.394 3.667 19.477 1.00 95.19 164 ARG A N 1
ATOM 1226 C CA . ARG A 1 164 ? -28.801 3.414 19.814 1.00 95.19 164 ARG A CA 1
ATOM 1227 C C . ARG A 1 164 ? -29.203 1.953 19.605 1.00 95.19 164 ARG A C 1
ATOM 1229 O O . ARG A 1 164 ? -30.017 1.433 20.369 1.00 95.19 164 ARG A O 1
ATOM 1236 N N . ARG A 1 165 ? -28.690 1.309 18.552 1.00 95.00 165 ARG A N 1
ATOM 1237 C CA . ARG A 1 165 ? -29.098 -0.041 18.128 1.00 95.00 165 ARG A CA 1
ATOM 1238 C C . ARG A 1 165 ? -28.292 -1.154 18.795 1.00 95.00 165 ARG A C 1
ATOM 1240 O O . ARG A 1 165 ? -28.841 -2.232 19.022 1.00 95.00 165 ARG A O 1
ATOM 1247 N N . TYR A 1 166 ? -27.020 -0.911 19.112 1.00 93.81 166 TYR A N 1
ATOM 1248 C CA . TYR A 1 166 ? -26.108 -1.934 19.620 1.00 93.81 166 TYR A CA 1
ATOM 1249 C C . TYR A 1 166 ? -25.470 -1.546 20.960 1.00 93.81 166 TYR A C 1
ATOM 1251 O O . TYR A 1 166 ? -25.168 -0.377 21.190 1.00 93.81 166 TYR A O 1
ATOM 1259 N N . PRO A 1 167 ? -25.233 -2.525 21.855 1.00 94.31 167 PRO A N 1
ATOM 1260 C CA . PRO A 1 167 ? -24.567 -2.269 23.127 1.00 94.31 167 PRO A CA 1
ATOM 1261 C C . PRO A 1 167 ? -23.082 -1.935 22.916 1.00 94.31 167 PRO A C 1
ATOM 1263 O O . PRO A 1 167 ? -22.450 -2.449 21.987 1.00 94.31 167 PRO A O 1
ATOM 1266 N N . LYS A 1 168 ? -22.508 -1.114 23.804 1.00 94.25 168 LYS A N 1
ATOM 1267 C CA . LYS A 1 168 ? -21.114 -0.641 23.707 1.00 94.25 168 LYS A CA 1
ATOM 1268 C C . LYS A 1 168 ? -20.106 -1.785 23.664 1.00 94.25 168 LYS A C 1
ATOM 1270 O O . LYS A 1 168 ? -19.177 -1.767 22.873 1.00 94.25 168 LYS A O 1
ATOM 1275 N N . GLU A 1 169 ? -20.341 -2.849 24.416 1.00 92.94 169 GLU A N 1
ATOM 1276 C CA . GLU A 1 169 ? -19.500 -4.047 24.413 1.00 92.94 169 GLU A CA 1
ATOM 1277 C C . GLU A 1 169 ? -19.380 -4.660 23.011 1.00 92.94 169 GLU A C 1
ATOM 1279 O O . GLU A 1 169 ? -18.322 -5.149 22.620 1.00 92.94 169 GLU A O 1
ATOM 1284 N N . ARG A 1 170 ? -20.464 -4.617 22.229 1.00 91.25 170 ARG A N 1
ATOM 1285 C CA . ARG A 1 170 ? -20.470 -5.126 20.856 1.00 91.25 170 ARG A CA 1
ATOM 1286 C C . ARG A 1 170 ? -19.750 -4.177 19.903 1.00 91.25 170 ARG A C 1
ATOM 1288 O O . ARG A 1 170 ? -18.981 -4.649 19.076 1.00 91.25 170 ARG A O 1
ATOM 1295 N N . ILE A 1 171 ? -19.970 -2.872 20.043 1.00 94.06 171 ILE A N 1
ATOM 1296 C CA . ILE A 1 171 ? -19.293 -1.852 19.230 1.00 94.06 171 ILE A CA 1
ATOM 1297 C C . ILE A 1 171 ? -17.778 -1.919 19.448 1.00 94.06 171 ILE A C 1
ATOM 1299 O O . ILE A 1 171 ? -17.026 -1.955 18.479 1.00 94.06 171 ILE A O 1
ATOM 1303 N N . LEU A 1 172 ? -17.333 -2.019 20.704 1.00 94.12 172 LEU A N 1
ATOM 1304 C CA . LEU A 1 172 ? -15.921 -2.179 21.039 1.00 94.12 172 LEU A CA 1
ATOM 1305 C C . LEU A 1 172 ? -15.346 -3.487 20.483 1.00 94.12 172 LEU A C 1
ATOM 1307 O O . LEU A 1 172 ? -14.238 -3.481 19.958 1.00 94.12 172 LEU A O 1
ATOM 1311 N N . ALA A 1 173 ? -16.088 -4.598 20.552 1.00 91.88 173 ALA A N 1
ATOM 1312 C CA . ALA A 1 173 ? -15.648 -5.856 19.950 1.00 91.88 173 ALA A CA 1
ATOM 1313 C C . ALA A 1 173 ? -15.482 -5.735 18.427 1.00 91.88 173 ALA A C 1
ATOM 1315 O O . ALA A 1 173 ? -14.472 -6.188 17.898 1.00 91.88 173 ALA A O 1
ATOM 1316 N N . TRP A 1 174 ? -16.426 -5.110 17.716 1.00 91.44 174 TRP A N 1
ATOM 1317 C CA . TRP A 1 174 ? -16.269 -4.872 16.279 1.00 91.44 174 TRP A CA 1
ATOM 1318 C C . TRP A 1 174 ? -15.060 -3.995 15.982 1.00 91.44 174 TRP A C 1
ATOM 1320 O O . TRP A 1 174 ? -14.238 -4.383 15.162 1.00 91.44 174 TRP A O 1
ATOM 1330 N N . PHE A 1 175 ? -14.904 -2.888 16.711 1.00 92.25 175 PHE A N 1
ATOM 1331 C CA . PHE A 1 175 ? -13.759 -1.999 16.558 1.00 92.25 175 PHE A CA 1
ATOM 1332 C C . PHE A 1 175 ? -12.425 -2.723 16.770 1.00 92.25 175 PHE A C 1
ATOM 1334 O O . PHE A 1 175 ? -11.557 -2.649 15.909 1.00 92.25 175 PHE A O 1
ATOM 1341 N N . LEU A 1 176 ? -12.273 -3.487 17.857 1.00 92.31 176 LEU A N 1
ATOM 1342 C CA . LEU A 1 176 ? -11.048 -4.243 18.134 1.00 92.31 176 LEU A CA 1
ATOM 1343 C C . LEU A 1 176 ? -10.685 -5.210 17.007 1.00 92.31 176 LEU A C 1
ATOM 1345 O O . LEU A 1 176 ? -9.509 -5.419 16.749 1.00 92.31 176 LEU A O 1
ATOM 1349 N N . ASN A 1 177 ? -11.669 -5.810 16.340 1.00 89.69 177 ASN A N 1
ATOM 1350 C CA . ASN A 1 177 ? -11.425 -6.776 15.269 1.00 89.69 177 ASN A CA 1
ATOM 1351 C C . ASN A 1 177 ? -11.338 -6.145 13.871 1.00 89.69 177 ASN A C 1
ATOM 1353 O O . ASN A 1 177 ? -10.992 -6.845 12.925 1.00 89.69 177 ASN A O 1
ATOM 1357 N N . SER A 1 178 ? -11.651 -4.858 13.721 1.00 86.88 178 SER A N 1
ATOM 1358 C CA . SER A 1 178 ? -11.616 -4.161 12.431 1.00 86.88 178 SER A CA 1
ATOM 1359 C C . SER A 1 178 ? -10.580 -3.045 12.361 1.00 86.88 178 SER A C 1
ATOM 1361 O O . SER A 1 178 ? -10.304 -2.549 11.274 1.00 86.88 178 SER A O 1
ATOM 1363 N N . ALA A 1 179 ? -10.066 -2.590 13.503 1.00 88.75 179 ALA A N 1
ATOM 1364 C CA . ALA A 1 179 ? -9.119 -1.490 13.572 1.00 88.75 179 ALA A CA 1
ATOM 1365 C C . ALA A 1 179 ? -7.814 -1.822 12.832 1.00 88.75 179 ALA A C 1
ATOM 1367 O O . ALA A 1 179 ? -7.344 -2.961 12.860 1.00 88.75 179 ALA A O 1
ATOM 1368 N N . ASP A 1 180 ? -7.235 -0.814 12.184 1.00 87.69 180 ASP A N 1
ATOM 1369 C CA . ASP A 1 180 ? -5.926 -0.914 11.546 1.00 87.69 180 ASP A CA 1
ATOM 1370 C C . ASP A 1 180 ? -4.833 -0.653 12.587 1.00 87.69 180 ASP A C 1
ATOM 1372 O O . ASP A 1 180 ? -4.730 0.452 13.120 1.00 87.69 180 ASP A O 1
ATOM 1376 N N . TYR A 1 181 ? -4.039 -1.678 12.895 1.00 89.00 181 TYR A N 1
ATOM 1377 C CA . TYR A 1 181 ? -2.890 -1.564 13.795 1.00 89.00 181 TYR A CA 1
ATOM 1378 C C . TYR A 1 181 ? -1.576 -1.323 13.035 1.00 89.00 181 TYR A C 1
ATOM 1380 O O . TYR A 1 181 ? -0.515 -1.316 13.652 1.00 89.00 181 TYR A O 1
ATOM 1388 N N . GLY A 1 182 ? -1.618 -1.132 11.713 1.00 86.44 182 GLY A N 1
ATOM 1389 C CA . GLY A 1 182 ? -0.448 -1.063 10.843 1.00 86.44 182 GLY A CA 1
ATOM 1390 C C . GLY A 1 182 ? 0.059 -2.440 10.415 1.00 86.44 182 GLY A C 1
ATOM 1391 O O . GLY A 1 182 ? -0.469 -3.480 10.804 1.00 86.44 182 GLY A O 1
ATOM 1392 N N . ARG A 1 183 ? 1.100 -2.467 9.570 1.00 85.38 183 ARG A N 1
ATOM 1393 C CA . ARG A 1 183 ? 1.734 -3.705 9.051 1.00 85.38 183 ARG A CA 1
ATOM 1394 C C . ARG A 1 183 ? 0.755 -4.688 8.390 1.00 85.38 183 ARG A C 1
ATOM 1396 O O . ARG A 1 183 ? 0.970 -5.899 8.469 1.00 85.38 183 ARG A O 1
ATOM 1403 N N . ALA A 1 184 ? -0.311 -4.176 7.769 1.00 86.69 184 ALA A N 1
ATOM 1404 C CA . ALA A 1 184 ? -1.428 -4.964 7.238 1.00 86.69 184 ALA A CA 1
ATOM 1405 C C . ALA A 1 184 ? -2.081 -5.896 8.288 1.00 86.69 184 ALA A C 1
ATOM 1407 O O . ALA A 1 184 ? -2.569 -6.981 7.957 1.00 86.69 184 ALA A O 1
ATOM 1408 N N . ALA A 1 185 ? -2.048 -5.509 9.567 1.00 89.25 185 ALA A N 1
ATOM 1409 C CA . ALA A 1 185 ? -2.633 -6.239 10.683 1.00 89.25 185 ALA A CA 1
ATOM 1410 C C . ALA A 1 185 ? -3.970 -5.600 11.094 1.00 89.25 185 ALA A C 1
ATOM 1412 O O . ALA A 1 185 ? -4.048 -4.777 12.006 1.00 89.25 185 ALA A O 1
ATOM 1413 N N . TYR A 1 186 ? -5.032 -6.003 10.396 1.00 88.44 186 TYR A N 1
ATOM 1414 C CA . TYR A 1 186 ? -6.399 -5.570 10.677 1.00 88.44 186 TYR A CA 1
ATOM 1415 C C . TYR A 1 186 ? -7.026 -6.443 11.758 1.00 88.44 186 TYR A C 1
ATOM 1417 O O . TYR A 1 186 ? -7.170 -7.657 11.588 1.00 88.44 186 TYR A O 1
ATOM 1425 N N . GLY A 1 187 ? -7.396 -5.810 12.866 1.00 90.56 187 GLY A N 1
ATOM 1426 C CA . GLY A 1 187 ? -7.923 -6.465 14.051 1.00 90.56 187 GLY A CA 1
ATOM 1427 C C . GLY A 1 187 ? -6.853 -6.885 15.060 1.00 90.56 187 GLY A C 1
ATOM 1428 O O . GLY A 1 187 ? -5.704 -7.181 14.733 1.00 90.56 187 GLY A O 1
ATOM 1429 N N . ILE A 1 188 ? -7.254 -6.935 16.327 1.00 92.88 188 ILE A N 1
ATOM 1430 C CA . ILE A 1 188 ? -6.352 -7.087 17.468 1.00 92.88 188 ILE A CA 1
ATOM 1431 C C . ILE A 1 188 ? -5.624 -8.435 17.486 1.00 92.88 188 ILE A C 1
ATOM 1433 O O . ILE A 1 188 ? -4.472 -8.485 17.903 1.00 92.88 188 ILE A O 1
ATOM 1437 N N . ASP A 1 189 ? -6.244 -9.521 17.009 1.00 93.44 189 ASP A N 1
ATOM 1438 C CA . ASP A 1 189 ? -5.577 -10.831 16.935 1.00 93.44 189 ASP A CA 1
ATOM 1439 C C . ASP A 1 189 ? -4.549 -10.887 15.802 1.00 93.44 189 ASP A C 1
ATOM 1441 O O . ASP A 1 189 ? -3.452 -11.410 15.987 1.00 93.44 189 ASP A O 1
ATOM 1445 N N . ALA A 1 190 ? -4.852 -10.261 14.658 1.00 92.25 190 ALA A N 1
ATOM 1446 C CA . ALA A 1 190 ? -3.874 -10.081 13.589 1.00 92.25 190 ALA A CA 1
ATOM 1447 C C . ALA A 1 190 ? -2.673 -9.269 14.081 1.00 92.25 190 ALA A C 1
ATOM 1449 O O . ALA A 1 190 ? -1.531 -9.627 13.800 1.00 92.25 190 ALA A O 1
ATOM 1450 N N . ALA A 1 191 ? -2.927 -8.205 14.847 1.00 92.75 191 ALA A N 1
ATOM 1451 C CA . ALA A 1 191 ? -1.885 -7.388 15.449 1.00 92.75 191 ALA A CA 1
ATOM 1452 C C . ALA A 1 191 ? -1.071 -8.183 16.481 1.00 92.75 191 ALA A C 1
ATOM 1454 O O . ALA A 1 191 ? 0.155 -8.185 16.431 1.00 92.75 191 ALA A O 1
ATOM 1455 N N . ALA A 1 192 ? -1.718 -8.929 17.375 1.00 94.62 192 ALA A N 1
ATOM 1456 C CA . ALA A 1 192 ? -1.029 -9.773 18.348 1.00 94.62 192 ALA A CA 1
ATOM 1457 C C . ALA A 1 192 ? -0.076 -10.776 17.665 1.00 94.62 192 ALA A C 1
ATOM 1459 O O . ALA A 1 192 ? 1.083 -10.906 18.067 1.00 94.62 192 ALA A O 1
ATOM 1460 N N . LEU A 1 193 ? -0.522 -11.411 16.577 1.00 93.50 193 LEU A N 1
ATOM 1461 C CA . LEU A 1 193 ? 0.300 -12.325 15.783 1.00 93.50 193 LEU A CA 1
ATOM 1462 C C . LEU A 1 193 ? 1.440 -11.594 15.060 1.00 93.50 193 LEU A C 1
ATOM 1464 O O . LEU A 1 193 ? 2.582 -12.041 15.122 1.00 93.50 193 LEU A O 1
ATOM 1468 N N . ALA A 1 194 ? 1.158 -10.457 14.425 1.00 91.44 194 ALA A N 1
ATOM 1469 C CA . ALA A 1 194 ? 2.144 -9.684 13.670 1.00 91.44 194 ALA A CA 1
ATOM 1470 C C . ALA A 1 194 ? 3.240 -9.061 14.552 1.00 91.44 194 ALA A C 1
ATOM 1472 O O . ALA A 1 194 ? 4.399 -8.996 14.149 1.00 91.44 194 ALA A O 1
ATOM 1473 N N . TYR A 1 195 ? 2.881 -8.590 15.747 1.00 91.31 195 TYR A N 1
ATOM 1474 C CA . TYR A 1 195 ? 3.785 -7.858 16.633 1.00 91.31 195 TYR A CA 1
ATOM 1475 C C . TYR A 1 195 ? 4.434 -8.745 17.703 1.00 91.31 195 TYR A C 1
ATOM 1477 O O . TYR A 1 195 ? 5.572 -8.479 18.090 1.00 91.31 195 TYR A O 1
ATOM 1485 N N . TYR A 1 196 ? 3.744 -9.792 18.169 1.00 92.81 196 TYR A N 1
ATOM 1486 C CA . TYR A 1 196 ? 4.188 -10.643 19.283 1.00 92.81 196 TYR A CA 1
ATOM 1487 C C . TYR A 1 196 ? 4.220 -12.143 18.965 1.00 92.81 196 TYR A C 1
ATOM 1489 O O . TYR A 1 196 ? 4.673 -12.924 19.802 1.00 92.81 196 TYR A O 1
ATOM 1497 N N . GLY A 1 197 ? 3.745 -12.572 17.791 1.00 92.25 197 GLY A N 1
ATOM 1498 C CA . GLY A 1 197 ? 3.733 -13.985 17.402 1.00 92.25 197 GLY A CA 1
ATOM 1499 C C . GLY A 1 197 ? 2.788 -14.857 18.235 1.00 92.25 197 GLY A C 1
ATOM 1500 O O . GLY A 1 197 ? 3.013 -16.062 18.345 1.00 92.25 197 GLY A O 1
ATOM 1501 N N . LYS A 1 198 ? 1.756 -14.269 18.855 1.00 93.88 198 LYS A N 1
ATOM 1502 C CA . LYS A 1 198 ? 0.777 -14.982 19.693 1.00 93.88 198 LYS A CA 1
ATOM 1503 C C . LYS A 1 198 ? -0.630 -14.414 19.538 1.00 93.88 198 LYS A C 1
ATOM 1505 O O . LYS A 1 198 ? -0.790 -13.288 19.086 1.00 93.88 198 LYS A O 1
ATOM 1510 N N . HIS A 1 199 ? -1.632 -15.183 19.949 1.00 95.00 199 HIS A N 1
ATOM 1511 C CA . HIS A 1 199 ? -3.023 -14.735 19.948 1.00 95.00 199 HIS A CA 1
ATOM 1512 C C . HIS A 1 199 ? -3.288 -13.645 20.994 1.00 95.00 199 HIS A C 1
ATOM 1514 O O . HIS A 1 199 ? -2.613 -13.549 22.026 1.00 95.00 199 HIS A O 1
ATOM 1520 N N . ALA A 1 200 ? -4.295 -12.821 20.718 1.00 94.69 200 ALA A N 1
ATOM 1521 C CA . ALA A 1 200 ? -4.698 -11.685 21.533 1.00 94.69 200 ALA A CA 1
ATOM 1522 C C . ALA A 1 200 ? -5.217 -12.092 22.922 1.00 94.69 200 ALA A C 1
ATOM 1524 O O . ALA A 1 200 ? -5.106 -11.317 23.871 1.00 94.69 200 ALA A O 1
ATOM 1525 N N . ASP A 1 201 ? -5.736 -13.313 23.070 1.00 93.56 201 ASP A N 1
ATOM 1526 C CA . ASP A 1 201 ? -6.130 -13.898 24.358 1.00 93.56 201 ASP A CA 1
ATOM 1527 C C . ASP A 1 201 ? -4.943 -14.112 25.322 1.00 93.56 201 ASP A C 1
ATOM 1529 O O . ASP A 1 201 ? -5.126 -14.164 26.538 1.00 93.56 201 ASP A O 1
ATOM 1533 N N . GLY A 1 202 ? -3.719 -14.166 24.791 1.00 94.06 202 GLY A N 1
ATOM 1534 C CA . GLY A 1 202 ? -2.472 -14.304 25.539 1.00 94.06 202 GLY A CA 1
ATOM 1535 C C . GLY A 1 202 ? -1.712 -12.996 25.782 1.00 94.06 202 GLY A C 1
ATOM 1536 O O . GLY A 1 202 ? -0.553 -13.050 26.213 1.00 94.06 202 GLY A O 1
ATOM 1537 N N . LEU A 1 203 ? -2.300 -11.833 25.476 1.00 95.81 203 LEU A N 1
ATOM 1538 C CA . LEU A 1 203 ? -1.637 -10.539 25.659 1.00 95.81 203 LEU A CA 1
ATOM 1539 C C . LEU A 1 203 ? -1.584 -10.114 27.132 1.00 95.81 203 LEU A C 1
ATOM 1541 O O . LEU A 1 203 ? -2.560 -10.207 27.878 1.00 95.81 203 LEU A O 1
ATOM 1545 N N . SER A 1 204 ? -0.433 -9.588 27.541 1.00 96.50 204 SER A N 1
ATOM 1546 C CA . SER A 1 204 ? -0.234 -8.938 28.830 1.00 96.50 204 SER A CA 1
ATOM 1547 C C . SER A 1 204 ? -0.774 -7.504 28.819 1.00 96.50 204 SER A C 1
ATOM 1549 O O . SER A 1 204 ? -1.161 -6.959 27.780 1.00 96.50 204 SER A O 1
ATOM 1551 N N . LEU A 1 205 ? -0.775 -6.848 29.983 1.00 96.44 205 LEU A N 1
ATOM 1552 C CA . LEU A 1 205 ? -1.187 -5.448 30.099 1.00 96.44 205 LEU A CA 1
ATOM 1553 C C . LEU A 1 205 ? -0.283 -4.505 29.289 1.00 96.44 205 LEU A C 1
ATOM 1555 O O . LEU A 1 205 ? -0.795 -3.607 28.624 1.00 96.44 205 LEU A O 1
ATOM 1559 N N . GLY A 1 206 ? 1.039 -4.695 29.326 1.00 95.44 206 GLY A N 1
ATOM 1560 C CA . GLY A 1 206 ? 1.985 -3.855 28.593 1.00 95.44 206 GLY A CA 1
ATOM 1561 C C . GLY A 1 206 ? 1.925 -4.064 27.082 1.00 95.44 206 GLY A C 1
ATOM 1562 O O . GLY A 1 206 ? 2.012 -3.094 26.329 1.00 95.44 206 GLY A O 1
ATOM 1563 N N . GLU A 1 207 ? 1.708 -5.299 26.630 1.00 95.44 207 GLU A N 1
ATOM 1564 C CA . GLU A 1 207 ? 1.513 -5.605 25.209 1.00 95.44 207 GLU A CA 1
ATOM 1565 C C . GLU A 1 207 ? 0.178 -5.035 24.703 1.00 95.44 207 GLU A C 1
ATOM 1567 O O . GLU A 1 207 ? 0.143 -4.368 23.671 1.00 95.44 207 GLU A O 1
ATOM 1572 N N . SER A 1 208 ? -0.900 -5.187 25.488 1.00 95.44 208 SER A N 1
ATOM 1573 C CA . SER A 1 208 ? -2.211 -4.576 25.206 1.00 95.44 208 SER A CA 1
ATOM 1574 C C . SER A 1 208 ? -2.099 -3.051 25.072 1.00 95.44 208 SER A C 1
ATOM 1576 O O . SER A 1 208 ? -2.608 -2.470 24.118 1.00 95.44 208 SER A O 1
ATOM 1578 N N . ALA A 1 209 ? -1.380 -2.404 25.997 1.00 94.44 209 ALA A N 1
ATOM 1579 C CA . ALA A 1 209 ? -1.153 -0.961 25.983 1.00 94.44 209 ALA A CA 1
ATOM 1580 C C . ALA A 1 209 ? -0.313 -0.503 24.781 1.00 94.44 209 ALA A C 1
ATOM 1582 O O . ALA A 1 209 ? -0.570 0.569 24.239 1.00 94.44 209 ALA A O 1
ATOM 1583 N N . SER A 1 210 ? 0.650 -1.317 24.343 1.00 92.56 210 SER A N 1
ATOM 1584 C CA . SER A 1 210 ? 1.457 -1.027 23.151 1.00 92.56 210 SER A CA 1
ATOM 1585 C C . SER A 1 210 ? 0.602 -1.063 21.886 1.00 92.56 210 SER A C 1
ATOM 1587 O O . SER A 1 210 ? 0.648 -0.121 21.104 1.00 92.56 210 SER A O 1
ATOM 1589 N N . LEU A 1 211 ? -0.225 -2.104 21.709 1.00 92.88 211 LEU A N 1
ATOM 1590 C CA . LEU A 1 211 ? -1.121 -2.208 20.550 1.00 92.88 211 LEU A CA 1
ATOM 1591 C C . LEU A 1 211 ? -2.210 -1.135 20.570 1.00 92.88 211 LEU A C 1
ATOM 1593 O O . LEU A 1 211 ? -2.513 -0.555 19.536 1.00 92.88 211 LEU A O 1
ATOM 1597 N N . ALA A 1 212 ? -2.777 -0.829 21.739 1.00 92.75 212 ALA A N 1
ATOM 1598 C CA . ALA A 1 212 ? -3.759 0.243 21.878 1.00 92.75 212 ALA A CA 1
ATOM 1599 C C . ALA A 1 212 ? -3.188 1.611 21.473 1.00 92.75 212 ALA A C 1
ATOM 1601 O O . ALA A 1 212 ? -3.893 2.408 20.861 1.00 92.75 212 ALA A O 1
ATOM 1602 N N . ALA A 1 213 ? -1.912 1.869 21.768 1.00 90.25 213 ALA A N 1
ATOM 1603 C CA . ALA A 1 213 ? -1.259 3.116 21.390 1.00 90.25 213 ALA A CA 1
ATOM 1604 C C . ALA A 1 213 ? -1.085 3.286 19.870 1.00 90.25 213 ALA A C 1
ATOM 1606 O O . ALA A 1 213 ? -1.042 4.421 19.403 1.00 90.25 213 ALA A O 1
ATOM 1607 N N . LEU A 1 214 ? -1.045 2.191 19.098 1.00 88.69 214 LEU A N 1
ATOM 1608 C CA . LEU A 1 214 ? -1.002 2.236 17.627 1.00 88.69 214 LEU A CA 1
ATOM 1609 C C . LEU A 1 214 ? -2.303 2.766 17.007 1.00 88.69 214 LEU A C 1
ATOM 1611 O O . LEU A 1 214 ? -2.324 3.085 15.828 1.00 88.69 214 LEU A O 1
ATOM 1615 N N . LEU A 1 215 ? -3.388 2.851 17.783 1.00 88.62 215 LEU A N 1
ATOM 1616 C CA . LEU A 1 215 ? -4.678 3.366 17.320 1.00 88.62 215 LEU A CA 1
ATOM 1617 C C . LEU A 1 215 ? -4.846 4.871 17.564 1.00 88.62 215 LEU A C 1
ATOM 1619 O O . LEU A 1 215 ? -5.758 5.484 17.014 1.00 88.62 215 LEU A O 1
ATOM 1623 N N . ASP A 1 216 ? -4.028 5.461 18.435 1.00 80.00 216 ASP A N 1
ATOM 1624 C CA . ASP A 1 216 ? -4.101 6.882 18.808 1.00 80.00 216 ASP A CA 1
ATOM 1625 C C . ASP A 1 216 ? -3.394 7.782 17.777 1.00 80.00 216 ASP A C 1
ATOM 1627 O O . ASP A 1 216 ? -3.753 8.937 17.568 1.00 80.00 216 ASP A O 1
ATOM 1631 N N . SER A 1 217 ? -2.401 7.242 17.074 1.00 69.81 217 SER A N 1
ATOM 1632 C CA . SER A 1 217 ? -1.646 7.933 16.026 1.00 69.81 217 SER A CA 1
ATOM 1633 C C . SER A 1 217 ? -1.511 7.034 14.799 1.00 69.81 217 SER A C 1
ATOM 1635 O O . SER A 1 217 ? -1.628 5.819 14.953 1.00 69.81 217 SER A O 1
ATOM 1637 N N . PRO A 1 218 ? -1.260 7.586 13.595 1.00 66.25 218 PRO A N 1
ATOM 1638 C CA . PRO A 1 218 ? -0.955 6.772 12.424 1.00 66.25 218 PRO A CA 1
ATOM 1639 C C . PRO A 1 218 ? 0.119 5.729 12.776 1.00 66.25 218 PRO A C 1
ATOM 1641 O O . PRO A 1 218 ? 1.139 6.106 13.365 1.00 66.25 218 PRO A O 1
ATOM 1644 N N . PRO A 1 219 ? -0.071 4.437 12.452 1.00 60.91 219 PRO A N 1
ATOM 1645 C CA . PRO A 1 219 ? 0.849 3.384 12.886 1.00 60.91 219 PRO A CA 1
ATOM 1646 C C . PRO A 1 219 ? 2.310 3.605 12.467 1.00 60.91 219 PRO A C 1
ATOM 1648 O O . PRO A 1 219 ? 3.216 3.130 13.145 1.00 60.91 219 PRO A O 1
ATOM 1651 N N . GLU A 1 220 ? 2.545 4.335 11.372 1.00 62.25 220 GLU A N 1
ATOM 1652 C CA . GLU A 1 220 ? 3.881 4.684 10.865 1.00 62.25 220 GLU A CA 1
ATOM 1653 C C . GLU A 1 220 ? 4.611 5.731 11.729 1.00 62.25 220 GLU A C 1
ATOM 1655 O O . GLU A 1 220 ? 5.839 5.789 11.724 1.00 62.25 220 GLU A O 1
ATOM 1660 N N . GLU A 1 221 ? 3.869 6.535 12.495 1.00 63.62 221 GLU A N 1
ATOM 1661 C CA . GLU A 1 221 ? 4.393 7.610 13.350 1.00 63.62 221 GLU A CA 1
ATOM 1662 C C . GLU A 1 221 ? 4.415 7.230 14.839 1.00 63.62 221 GLU A C 1
ATOM 1664 O O . GLU A 1 221 ? 5.001 7.932 15.669 1.00 63.62 221 GLU A O 1
ATOM 1669 N N . ALA A 1 222 ? 3.760 6.126 15.202 1.00 67.56 222 ALA A N 1
ATOM 1670 C CA . ALA A 1 222 ? 3.612 5.703 16.583 1.00 67.56 222 ALA A CA 1
ATOM 1671 C C . ALA A 1 222 ? 4.910 5.071 17.113 1.00 67.56 222 ALA A C 1
ATOM 1673 O O . ALA A 1 222 ? 5.301 3.988 16.687 1.00 67.56 222 ALA A O 1
ATOM 1674 N N . ASP A 1 223 ? 5.542 5.699 18.112 1.00 74.88 223 ASP A N 1
ATOM 1675 C CA . ASP A 1 223 ? 6.533 5.025 18.959 1.00 74.88 223 ASP A CA 1
ATOM 1676 C C . ASP A 1 223 ? 5.799 4.127 19.972 1.00 74.88 223 ASP A C 1
ATOM 1678 O O . ASP A 1 223 ? 5.163 4.650 20.902 1.00 74.88 223 ASP A O 1
ATOM 1682 N N . PRO A 1 224 ? 5.892 2.787 19.855 1.00 71.25 224 PRO A N 1
ATOM 1683 C CA . PRO A 1 224 ? 5.186 1.882 20.751 1.00 71.25 224 PRO A CA 1
ATOM 1684 C C . PRO A 1 224 ? 5.642 2.021 22.205 1.00 71.25 224 PRO A C 1
ATOM 1686 O O . PRO A 1 224 ? 4.868 1.729 23.118 1.00 71.25 224 PRO A O 1
ATOM 1689 N N . GLN A 1 225 ? 6.877 2.480 22.446 1.00 80.25 225 GLN A N 1
ATOM 1690 C CA . GLN A 1 225 ? 7.405 2.647 23.796 1.00 80.25 225 GLN A CA 1
ATOM 1691 C C . GLN A 1 225 ? 6.745 3.837 24.481 1.00 80.25 225 GLN A C 1
ATOM 1693 O O . GLN A 1 225 ? 6.052 3.662 25.486 1.00 80.25 225 GLN A O 1
ATOM 1698 N N . THR A 1 226 ? 6.886 5.028 23.895 1.00 84.50 226 THR A N 1
ATOM 1699 C CA . THR A 1 226 ? 6.243 6.247 24.399 1.00 84.50 226 THR A CA 1
ATOM 1700 C C . THR A 1 226 ? 4.719 6.094 24.452 1.00 84.50 226 THR A C 1
ATOM 1702 O O . THR A 1 226 ? 4.079 6.529 25.413 1.00 84.50 226 THR A O 1
ATOM 1705 N N . GLY A 1 227 ? 4.129 5.433 23.452 1.00 87.31 227 GLY A N 1
ATOM 1706 C CA . GLY A 1 227 ? 2.706 5.121 23.399 1.00 87.31 227 GLY A CA 1
ATOM 1707 C C . GLY A 1 227 ? 2.235 4.274 24.580 1.00 87.31 227 GLY A C 1
ATOM 1708 O O . GLY A 1 227 ? 1.301 4.659 25.286 1.00 87.31 227 GLY A O 1
ATOM 1709 N N . ARG A 1 228 ? 2.925 3.161 24.856 1.00 91.06 228 ARG A N 1
ATOM 1710 C CA . ARG A 1 228 ? 2.618 2.284 25.993 1.00 91.06 228 ARG A CA 1
ATOM 1711 C C . ARG A 1 228 ? 2.658 3.039 27.317 1.00 91.06 228 ARG A C 1
ATOM 1713 O O . ARG A 1 228 ? 1.768 2.857 28.146 1.00 91.06 228 ARG A O 1
ATOM 1720 N N . GLU A 1 229 ? 3.685 3.858 27.542 1.00 91.69 229 GLU A N 1
ATOM 1721 C CA . GLU A 1 229 ? 3.823 4.594 28.803 1.00 91.69 229 GLU A CA 1
ATOM 1722 C C . GLU A 1 229 ? 2.645 5.536 29.044 1.00 91.69 229 GLU A C 1
ATOM 1724 O O . GLU A 1 229 ? 2.061 5.513 30.128 1.00 91.69 229 GLU A O 1
ATOM 1729 N N . ARG A 1 230 ? 2.242 6.278 28.008 1.00 92.25 230 ARG A N 1
ATOM 1730 C CA . ARG A 1 230 ? 1.089 7.181 28.054 1.00 92.25 230 ARG A CA 1
ATOM 1731 C C . ARG A 1 230 ? -0.197 6.445 28.418 1.00 92.25 230 ARG A C 1
ATOM 1733 O O . ARG A 1 230 ? -0.901 6.866 29.331 1.00 92.25 230 ARG A O 1
ATOM 1740 N N . VAL A 1 231 ? -0.485 5.326 27.749 1.00 94.19 231 VAL A N 1
ATOM 1741 C CA . VAL A 1 231 ? -1.700 4.531 28.002 1.00 94.19 231 VAL A CA 1
ATOM 1742 C C . VAL A 1 231 ? -1.716 3.983 29.431 1.00 94.19 231 VAL A C 1
ATOM 1744 O O . VAL A 1 231 ? -2.745 4.031 30.107 1.00 94.19 231 VAL A O 1
ATOM 1747 N N . LEU A 1 232 ? -0.577 3.492 29.929 1.00 95.44 232 LEU A N 1
ATOM 1748 C CA . LEU A 1 232 ? -0.472 3.006 31.306 1.00 95.44 232 LEU A CA 1
ATOM 1749 C C . LEU A 1 232 ? -0.679 4.125 32.334 1.00 95.44 232 LEU A C 1
ATOM 1751 O O . LEU A 1 232 ? -1.311 3.883 33.363 1.00 95.44 232 LEU A O 1
ATOM 1755 N N . ASP A 1 233 ? -0.183 5.333 32.070 1.00 94.88 233 ASP A N 1
ATOM 1756 C CA . ASP A 1 233 ? -0.366 6.477 32.965 1.00 94.88 233 ASP A CA 1
ATOM 1757 C C . ASP A 1 233 ? -1.830 6.939 33.001 1.00 94.88 233 ASP A C 1
ATOM 1759 O O . ASP A 1 233 ? -2.372 7.121 34.093 1.00 94.88 233 ASP A O 1
ATOM 1763 N N . ILE A 1 234 ? -2.519 6.972 31.853 1.00 94.31 234 ILE A N 1
ATOM 1764 C CA . ILE A 1 234 ? -3.970 7.228 31.782 1.00 94.31 234 ILE A CA 1
ATOM 1765 C C . ILE A 1 234 ? -4.745 6.203 32.626 1.00 94.31 234 ILE A C 1
ATOM 1767 O O . ILE A 1 234 ? -5.625 6.568 33.407 1.00 94.31 234 ILE A O 1
ATOM 1771 N N . LEU A 1 235 ? -4.399 4.914 32.533 1.00 95.38 235 LEU A N 1
ATOM 1772 C CA . LEU A 1 235 ? -5.056 3.863 33.320 1.00 95.38 235 LEU A CA 1
ATOM 1773 C C . LEU A 1 235 ? -4.824 4.001 34.832 1.00 95.38 235 LEU A C 1
ATOM 1775 O O . LEU A 1 235 ? -5.705 3.647 35.624 1.00 95.38 235 LEU A O 1
ATOM 1779 N N . VAL A 1 236 ? -3.652 4.495 35.246 1.00 96.50 236 VAL A N 1
ATOM 1780 C CA . VAL A 1 236 ? -3.347 4.790 36.654 1.00 96.50 236 VAL A CA 1
ATOM 1781 C C . VAL A 1 236 ? -4.153 5.991 37.142 1.00 96.50 236 VAL A C 1
ATOM 1783 O O . VAL A 1 236 ? -4.709 5.936 38.239 1.00 96.50 236 VAL A O 1
ATOM 1786 N N . GLU A 1 237 ? -4.229 7.062 36.352 1.00 94.94 237 GLU A N 1
ATOM 1787 C CA . GLU A 1 237 ? -4.991 8.273 36.682 1.00 94.94 237 GLU A CA 1
ATOM 1788 C C . GLU A 1 237 ? -6.494 7.997 36.775 1.00 94.94 237 GLU A C 1
ATOM 1790 O O . GLU A 1 237 ? -7.152 8.460 37.707 1.00 94.94 237 GLU A O 1
ATOM 1795 N N . ALA A 1 238 ? -7.016 7.154 35.882 1.00 91.31 238 ALA A N 1
ATOM 1796 C CA . ALA A 1 238 ? -8.391 6.663 35.920 1.00 91.31 238 ALA A CA 1
ATOM 1797 C C . ALA A 1 238 ? -8.660 5.671 37.071 1.00 91.31 238 ALA A C 1
ATOM 1799 O O . ALA A 1 238 ? -9.803 5.270 37.287 1.00 91.31 238 ALA A O 1
ATOM 1800 N N . GLY A 1 239 ? -7.627 5.229 37.800 1.00 92.19 239 GLY A N 1
ATOM 1801 C CA . GLY A 1 239 ? -7.749 4.268 38.900 1.00 92.19 239 GLY A CA 1
ATOM 1802 C C . GLY A 1 239 ? -8.090 2.839 38.463 1.00 92.19 239 GLY A C 1
ATOM 1803 O O . GLY A 1 239 ? -8.482 2.025 39.297 1.00 92.19 239 GLY A O 1
ATOM 1804 N N . THR A 1 240 ? -7.937 2.522 37.173 1.00 92.44 240 THR A N 1
ATOM 1805 C CA . THR A 1 240 ? -8.230 1.189 36.616 1.00 92.44 240 THR A CA 1
ATOM 1806 C C . THR A 1 240 ? -7.128 0.187 36.964 1.00 92.44 240 THR A C 1
ATOM 1808 O O . THR A 1 240 ? -7.399 -0.995 37.177 1.00 92.44 240 THR A O 1
ATOM 1811 N N . ILE A 1 241 ? -5.885 0.666 37.079 1.00 95.69 241 ILE A N 1
ATOM 1812 C CA . ILE A 1 241 ? -4.730 -0.121 37.520 1.00 95.69 241 ILE A CA 1
ATOM 1813 C C . ILE A 1 241 ? -3.955 0.606 38.622 1.00 95.69 241 ILE A C 1
ATOM 1815 O O . ILE A 1 241 ? -3.979 1.828 38.755 1.00 95.69 241 ILE A O 1
ATOM 1819 N N . THR A 1 242 ? -3.201 -0.154 39.409 1.00 97.00 242 THR A N 1
ATOM 1820 C CA . THR A 1 242 ? -2.272 0.393 40.403 1.00 97.00 242 THR A CA 1
ATOM 1821 C C . THR A 1 242 ? -0.949 0.819 39.763 1.00 97.00 242 THR A C 1
ATOM 1823 O O . THR A 1 242 ? -0.499 0.248 38.768 1.00 97.00 242 THR A O 1
ATOM 1826 N N . ARG A 1 243 ? -0.230 1.748 40.408 1.00 95.88 243 ARG A N 1
ATOM 1827 C CA . ARG A 1 243 ? 1.142 2.125 40.007 1.00 95.88 243 ARG A CA 1
ATOM 1828 C C . ARG A 1 243 ? 2.105 0.932 39.958 1.00 95.88 243 ARG A C 1
ATOM 1830 O O . ARG A 1 243 ? 3.041 0.931 39.164 1.00 95.88 243 ARG A O 1
ATOM 1837 N N . THR A 1 244 ? 1.891 -0.077 40.803 1.00 96.56 244 THR A N 1
ATOM 1838 C CA . THR A 1 244 ? 2.708 -1.297 40.817 1.00 96.56 244 THR A CA 1
ATOM 1839 C C . THR A 1 244 ? 2.435 -2.158 39.586 1.00 96.56 244 THR A C 1
ATOM 1841 O O . THR A 1 244 ? 3.384 -2.622 38.959 1.00 96.56 244 THR A O 1
ATOM 1844 N N . GLN A 1 245 ? 1.165 -2.317 39.196 1.00 96.19 245 GLN A N 1
ATOM 1845 C CA . GLN A 1 245 ? 0.791 -3.006 37.955 1.00 96.19 245 GLN A CA 1
ATOM 1846 C C . GLN A 1 245 ? 1.346 -2.280 36.728 1.00 96.19 245 GLN A C 1
ATOM 1848 O O . GLN A 1 245 ? 1.962 -2.925 35.886 1.00 96.19 245 GLN A O 1
ATOM 1853 N N . ALA A 1 246 ? 1.224 -0.949 36.671 1.00 96.06 246 ALA A N 1
ATOM 1854 C CA . ALA A 1 246 ? 1.793 -0.149 35.587 1.00 96.06 246 ALA A CA 1
ATOM 1855 C C . ALA A 1 246 ? 3.316 -0.329 35.483 1.00 96.06 246 ALA A C 1
ATOM 1857 O O . ALA A 1 246 ? 3.845 -0.550 34.398 1.00 96.06 246 ALA A O 1
ATOM 1858 N N 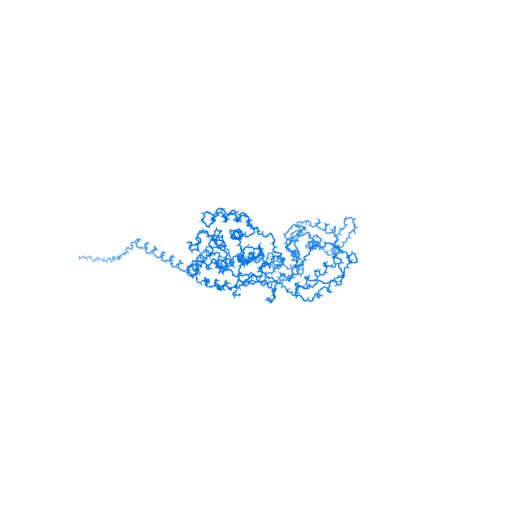. ARG A 1 247 ? 4.035 -0.311 36.616 1.00 95.25 247 ARG A N 1
ATOM 1859 C CA . ARG A 1 247 ? 5.486 -0.551 36.633 1.00 95.25 247 ARG A CA 1
ATOM 1860 C C . ARG A 1 247 ? 5.849 -1.954 36.151 1.00 95.25 247 ARG A C 1
ATOM 1862 O O . ARG A 1 247 ? 6.855 -2.101 35.472 1.00 95.25 247 ARG A O 1
ATOM 1869 N N . 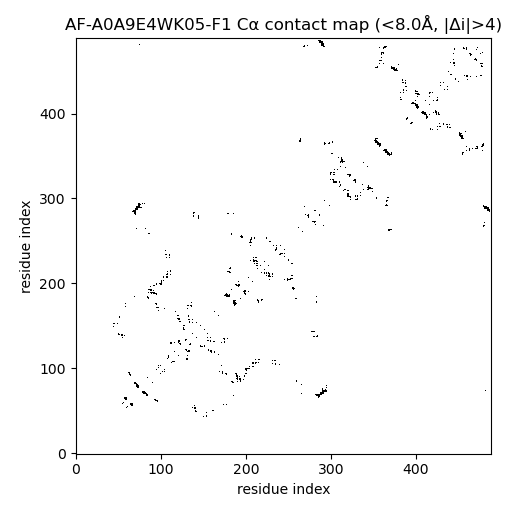SER A 1 248 ? 5.054 -2.964 36.502 1.00 95.94 248 SER A N 1
ATOM 1870 C CA . SER A 1 248 ? 5.263 -4.326 36.006 1.00 95.94 248 SER A CA 1
ATOM 1871 C C . SER A 1 248 ? 5.053 -4.400 34.494 1.00 95.94 248 SER A C 1
ATOM 1873 O O . SER A 1 248 ? 5.911 -4.930 33.803 1.00 95.94 248 SER A O 1
ATOM 1875 N N . ALA A 1 249 ? 3.968 -3.807 33.987 1.00 95.62 249 ALA A N 1
ATOM 1876 C CA . ALA A 1 249 ? 3.616 -3.805 32.567 1.00 95.62 249 ALA A CA 1
ATOM 1877 C C . ALA A 1 249 ? 4.635 -3.062 31.685 1.00 95.62 249 ALA A C 1
ATOM 1879 O O . ALA A 1 249 ? 4.817 -3.402 30.520 1.00 95.62 249 ALA A O 1
ATOM 1880 N N . ARG A 1 250 ? 5.359 -2.079 32.238 1.00 93.25 250 ARG A N 1
ATOM 1881 C CA . ARG A 1 250 ? 6.486 -1.419 31.551 1.00 93.25 250 ARG A CA 1
ATOM 1882 C C . ARG A 1 250 ? 7.666 -2.365 31.274 1.00 93.25 250 ARG A C 1
ATOM 1884 O O . ARG A 1 250 ? 8.512 -2.043 30.448 1.00 93.25 250 ARG A O 1
ATOM 1891 N N . ASN A 1 251 ? 7.743 -3.519 31.931 1.00 92.94 251 ASN A N 1
ATOM 1892 C CA . ASN A 1 251 ? 8.789 -4.510 31.663 1.00 92.94 251 ASN A CA 1
ATOM 1893 C C . ASN A 1 251 ? 8.345 -5.597 30.677 1.00 92.94 251 ASN A C 1
ATOM 1895 O O . ASN A 1 251 ? 9.141 -6.483 30.371 1.00 92.94 251 ASN A O 1
ATOM 1899 N N . ASP A 1 252 ? 7.101 -5.547 30.195 1.00 93.62 252 ASP A N 1
ATOM 1900 C CA . ASP A 1 252 ? 6.622 -6.501 29.199 1.00 93.62 252 ASP A CA 1
ATOM 1901 C C . ASP A 1 252 ? 7.378 -6.315 27.868 1.00 93.62 252 ASP A C 1
ATOM 1903 O O . ASP A 1 252 ? 7.860 -5.203 27.594 1.00 93.62 252 ASP A O 1
ATOM 1907 N N . PRO A 1 253 ? 7.492 -7.374 27.042 1.00 89.69 253 PRO A N 1
ATOM 1908 C CA . PRO A 1 253 ? 8.200 -7.312 25.770 1.00 89.69 253 PRO A CA 1
ATOM 1909 C C . PRO A 1 253 ? 7.669 -6.205 24.856 1.00 89.69 253 PRO A C 1
ATOM 1911 O O . PRO A 1 253 ? 6.469 -5.924 24.806 1.00 89.69 253 PRO A O 1
ATOM 1914 N N . TYR A 1 254 ? 8.578 -5.591 24.105 1.00 85.62 254 TYR A N 1
ATOM 1915 C CA . TYR A 1 254 ? 8.210 -4.671 23.037 1.00 85.62 254 TYR A CA 1
ATOM 1916 C C . TYR A 1 254 ? 7.810 -5.431 21.769 1.00 85.62 254 TYR A C 1
ATOM 1918 O O . TYR A 1 254 ? 8.229 -6.579 21.593 1.00 85.62 254 TYR A O 1
ATOM 1926 N N . PRO A 1 255 ? 6.993 -4.809 20.902 1.00 81.81 255 PRO A N 1
ATOM 1927 C CA . PRO A 1 255 ? 6.670 -5.380 19.602 1.00 81.81 255 PRO A CA 1
ATOM 1928 C C . PRO A 1 255 ? 7.933 -5.697 18.793 1.00 81.81 255 PRO A C 1
ATOM 1930 O O . PRO A 1 255 ? 8.913 -4.954 18.856 1.00 81.81 255 PRO A O 1
ATOM 1933 N N . SER A 1 256 ? 7.885 -6.761 17.988 1.00 78.31 256 SER A N 1
ATOM 1934 C CA . SER A 1 256 ? 8.911 -7.037 16.976 1.00 78.31 256 SER A CA 1
ATOM 1935 C C . SER A 1 256 ? 9.089 -5.826 16.055 1.00 78.31 256 SER A C 1
ATOM 1937 O O . SER A 1 256 ? 8.106 -5.189 15.678 1.00 78.31 256 SER A O 1
ATOM 1939 N N . GLU A 1 257 ? 10.315 -5.513 15.644 1.00 78.06 257 GLU A N 1
ATOM 1940 C CA . GLU A 1 257 ? 10.587 -4.486 14.623 1.00 78.06 257 GLU A CA 1
ATOM 1941 C C . GLU A 1 257 ? 10.470 -5.033 13.192 1.00 78.06 257 GLU A C 1
ATOM 1943 O O . GLU A 1 257 ? 10.524 -4.272 12.230 1.00 78.06 257 GLU A O 1
ATOM 1948 N N . GLU A 1 258 ? 10.271 -6.342 13.034 1.00 73.94 258 GLU A N 1
ATOM 1949 C CA . GLU A 1 258 ? 10.207 -6.981 11.725 1.00 73.94 258 GLU A CA 1
ATOM 1950 C C . GLU A 1 258 ? 8.945 -6.550 10.964 1.00 73.94 258 GLU A C 1
ATOM 1952 O O . GLU A 1 258 ? 7.807 -6.792 11.384 1.00 73.94 258 GLU A O 1
ATOM 1957 N N . LEU A 1 259 ? 9.159 -5.873 9.836 1.00 74.69 259 LEU A N 1
ATOM 1958 C CA . LEU A 1 259 ? 8.103 -5.503 8.904 1.00 74.69 259 LEU A CA 1
ATOM 1959 C C . LEU A 1 259 ? 7.890 -6.636 7.894 1.00 74.69 259 LEU A C 1
ATOM 1961 O O . LEU A 1 259 ? 8.867 -7.228 7.425 1.00 74.69 259 LEU A O 1
ATOM 1965 N N . PRO A 1 260 ? 6.635 -6.933 7.515 1.00 73.31 260 PRO A N 1
ATOM 1966 C CA . PRO A 1 260 ? 6.384 -7.892 6.453 1.00 73.31 260 PRO A CA 1
ATOM 1967 C C . PRO A 1 260 ? 6.989 -7.373 5.143 1.00 73.31 260 PRO A C 1
ATOM 1969 O O . PRO A 1 260 ? 6.731 -6.240 4.735 1.00 73.31 260 PRO A O 1
ATOM 1972 N N . GLN A 1 261 ? 7.776 -8.209 4.463 1.00 75.38 261 GLN A N 1
ATOM 1973 C CA . GLN A 1 261 ? 8.235 -7.888 3.114 1.00 75.38 261 GLN A CA 1
ATOM 1974 C C . GLN A 1 261 ? 7.074 -8.061 2.139 1.00 75.38 261 GLN A C 1
ATOM 1976 O O . GLN A 1 261 ? 6.653 -9.180 1.837 1.00 75.38 261 GLN A O 1
ATOM 1981 N N . LEU A 1 262 ? 6.550 -6.940 1.658 1.00 82.56 262 LEU A N 1
ATOM 1982 C CA . LEU A 1 262 ? 5.503 -6.934 0.650 1.00 82.56 262 LEU A CA 1
ATOM 1983 C C . LEU A 1 262 ? 6.119 -7.049 -0.750 1.00 82.56 262 LEU A C 1
ATOM 1985 O O . LEU A 1 262 ? 7.189 -6.489 -1.004 1.00 82.56 262 LEU A O 1
ATOM 1989 N N . PRO A 1 263 ? 5.458 -7.735 -1.698 1.00 89.00 263 PRO A N 1
ATOM 1990 C CA . PRO A 1 263 ? 5.856 -7.658 -3.095 1.00 89.00 263 PRO A CA 1
ATOM 1991 C C . PRO A 1 263 ? 5.842 -6.200 -3.574 1.00 89.00 263 PRO A C 1
ATOM 1993 O O . PRO A 1 263 ? 4.847 -5.506 -3.393 1.00 89.00 263 PRO A O 1
ATOM 1996 N N . HIS A 1 264 ? 6.904 -5.748 -4.244 1.00 91.56 264 HIS A N 1
ATOM 1997 C CA . HIS A 1 264 ? 7.026 -4.360 -4.720 1.00 91.56 264 HIS A CA 1
ATOM 1998 C C . HIS A 1 264 ? 5.819 -3.891 -5.551 1.00 91.56 264 HIS A C 1
ATOM 2000 O O . HIS A 1 264 ? 5.322 -2.787 -5.351 1.00 91.56 264 HIS A O 1
ATOM 2006 N N . PHE A 1 265 ? 5.281 -4.753 -6.426 1.00 93.56 265 PHE A N 1
ATOM 2007 C CA . PHE A 1 265 ? 4.081 -4.420 -7.204 1.00 93.56 265 PHE A CA 1
A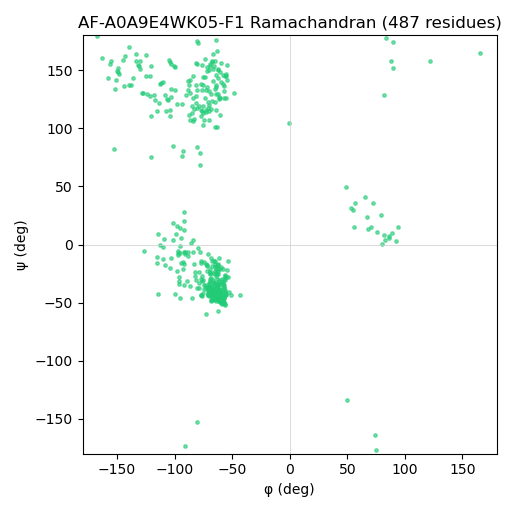TOM 2008 C C . PHE A 1 265 ? 2.857 -4.175 -6.311 1.00 93.56 265 PHE A C 1
ATOM 2010 O O . PHE A 1 265 ? 2.030 -3.327 -6.631 1.00 93.56 265 PHE A O 1
ATOM 2017 N N . ALA A 1 266 ? 2.736 -4.908 -5.198 1.00 92.56 266 ALA A N 1
ATOM 2018 C CA . ALA A 1 266 ? 1.645 -4.744 -4.253 1.00 92.56 266 ALA A CA 1
ATOM 2019 C C . ALA A 1 266 ? 1.798 -3.421 -3.500 1.00 92.56 266 ALA A C 1
ATOM 2021 O O . ALA A 1 266 ? 0.827 -2.681 -3.395 1.00 92.56 266 ALA A O 1
ATOM 2022 N N . THR A 1 267 ? 3.011 -3.075 -3.061 1.00 91.12 267 THR A N 1
ATOM 2023 C CA . THR A 1 267 ? 3.301 -1.765 -2.456 1.00 91.12 267 THR A CA 1
ATOM 2024 C C . THR A 1 267 ? 2.933 -0.624 -3.405 1.00 91.12 267 THR A C 1
ATOM 2026 O O . THR A 1 267 ? 2.168 0.260 -3.025 1.00 91.12 267 THR A O 1
ATOM 2029 N N . TYR A 1 268 ? 3.397 -0.681 -4.656 1.00 93.06 268 TYR A N 1
ATOM 2030 C CA . TYR A 1 268 ? 3.095 0.327 -5.676 1.00 93.06 268 TYR A CA 1
ATOM 2031 C C . TYR A 1 268 ? 1.584 0.449 -5.944 1.00 93.06 268 TYR A C 1
ATOM 2033 O O . TYR A 1 268 ? 1.036 1.550 -6.000 1.00 93.06 268 TYR A O 1
ATOM 2041 N N . LEU A 1 269 ? 0.885 -0.686 -6.050 1.00 94.12 269 LEU A N 1
ATOM 2042 C CA . LEU A 1 269 ? -0.563 -0.727 -6.250 1.00 94.12 269 LEU A CA 1
ATOM 2043 C C . LEU A 1 269 ? -1.327 -0.131 -5.070 1.00 94.12 269 LEU A C 1
ATOM 2045 O O . LEU A 1 269 ? -2.219 0.686 -5.286 1.00 94.12 269 LEU A O 1
ATOM 2049 N N . ILE A 1 270 ? -0.976 -0.499 -3.837 1.00 91.44 270 ILE A N 1
ATOM 2050 C CA . ILE A 1 270 ? -1.616 0.045 -2.635 1.00 91.44 270 ILE A CA 1
ATOM 2051 C C . ILE A 1 270 ? -1.369 1.551 -2.537 1.00 91.44 270 ILE A C 1
ATOM 2053 O O . ILE A 1 270 ? -2.310 2.292 -2.280 1.00 91.44 270 ILE A O 1
ATOM 2057 N N . GLN A 1 271 ? -0.159 2.033 -2.831 1.00 90.12 271 GLN A N 1
ATOM 2058 C CA . GLN A 1 271 ? 0.119 3.471 -2.881 1.00 90.12 271 GLN A CA 1
ATOM 2059 C C . GLN A 1 271 ? -0.734 4.197 -3.928 1.00 90.12 271 GLN A C 1
ATOM 2061 O O . GLN A 1 271 ? -1.235 5.287 -3.652 1.00 90.12 271 GLN A O 1
ATOM 2066 N N . GLN A 1 272 ? -0.922 3.616 -5.119 1.00 90.19 272 GLN A N 1
ATOM 2067 C CA . GLN A 1 272 ? -1.785 4.206 -6.144 1.00 90.19 272 GLN A CA 1
ATOM 2068 C C . GLN A 1 272 ? -3.251 4.241 -5.683 1.00 90.19 272 GLN A C 1
ATOM 2070 O O . GLN A 1 272 ? -3.887 5.291 -5.756 1.00 90.19 272 GLN A O 1
ATOM 2075 N N . VAL A 1 273 ? -3.765 3.134 -5.139 1.00 91.12 273 VAL A N 1
ATOM 2076 C CA . VAL A 1 273 ? -5.127 3.047 -4.586 1.00 91.12 273 VAL A CA 1
ATOM 2077 C C . VAL A 1 273 ? -5.338 4.075 -3.471 1.00 91.12 273 VAL A C 1
ATOM 2079 O O . VAL A 1 273 ? -6.323 4.809 -3.490 1.00 91.12 273 VAL A O 1
ATOM 2082 N N . THR A 1 274 ? -4.395 4.184 -2.537 1.00 88.56 274 THR A N 1
ATOM 2083 C CA . THR A 1 274 ? -4.441 5.146 -1.431 1.00 88.56 274 THR A CA 1
ATOM 2084 C C . THR A 1 274 ? -4.380 6.591 -1.921 1.00 88.56 274 THR A C 1
ATOM 2086 O O . THR A 1 274 ? -5.085 7.446 -1.393 1.00 88.56 274 THR A O 1
ATOM 2089 N N . ARG A 1 275 ? -3.593 6.888 -2.961 1.00 86.94 275 ARG A N 1
ATOM 2090 C CA . ARG A 1 275 ? -3.518 8.232 -3.555 1.00 86.94 275 ARG A CA 1
ATOM 2091 C C . ARG A 1 275 ? -4.826 8.643 -4.230 1.00 86.94 275 ARG A C 1
ATOM 2093 O O . ARG A 1 275 ? -5.192 9.812 -4.179 1.00 86.94 275 ARG A O 1
ATOM 2100 N N . GLU A 1 276 ? -5.498 7.703 -4.888 1.00 85.25 276 GLU A N 1
ATOM 2101 C CA . GLU A 1 276 ? -6.711 7.975 -5.666 1.00 85.25 276 GLU A CA 1
ATOM 2102 C C . GLU A 1 276 ? -7.990 7.938 -4.819 1.00 85.25 276 GLU A C 1
ATOM 2104 O O . GLU A 1 276 ? -8.908 8.721 -5.063 1.00 85.25 276 GLU A O 1
ATOM 2109 N N . LEU A 1 277 ? -8.061 7.043 -3.828 1.00 85.56 277 LEU A N 1
ATOM 2110 C CA . LEU A 1 277 ? -9.267 6.792 -3.031 1.00 85.56 277 LEU A CA 1
ATOM 2111 C C . LEU A 1 277 ? -9.114 7.169 -1.547 1.00 85.56 277 LEU A C 1
ATOM 2113 O O . LEU A 1 277 ? -10.113 7.236 -0.836 1.00 85.56 277 LEU A O 1
ATOM 2117 N N . GLY A 1 278 ? -7.904 7.461 -1.073 1.00 83.19 278 GLY A N 1
ATOM 2118 C CA . GLY A 1 278 ? -7.604 7.752 0.331 1.00 83.19 278 GLY A CA 1
ATOM 2119 C C . GLY A 1 278 ? -7.295 6.502 1.163 1.00 83.19 278 GLY A C 1
ATOM 2120 O O . GLY A 1 278 ? -7.710 5.393 0.835 1.00 83.19 278 GLY A O 1
ATOM 2121 N N . GLU A 1 279 ? -6.591 6.687 2.283 1.00 78.38 279 GLU A N 1
ATOM 2122 C CA . GLU A 1 279 ? -6.082 5.603 3.151 1.00 78.38 279 GLU A CA 1
ATOM 2123 C C . GLU A 1 279 ? -7.172 4.675 3.697 1.00 78.38 279 GLU A C 1
ATOM 2125 O O . GLU A 1 279 ? -6.979 3.464 3.800 1.00 78.38 279 GLU A O 1
ATOM 2130 N N . ALA A 1 280 ? -8.358 5.223 3.976 1.00 74.62 280 ALA A N 1
ATOM 2131 C CA . ALA A 1 280 ? -9.470 4.476 4.559 1.00 74.62 280 ALA A CA 1
ATOM 2132 C C . ALA A 1 280 ? -9.932 3.283 3.702 1.00 74.62 280 ALA A C 1
ATOM 2134 O O . ALA A 1 280 ? -10.596 2.388 4.219 1.00 74.62 280 ALA A O 1
ATOM 2135 N N . VAL A 1 281 ? -9.612 3.250 2.401 1.00 82.12 281 VAL A N 1
ATOM 2136 C CA . VAL A 1 281 ? -9.994 2.137 1.520 1.00 82.12 281 VAL A CA 1
ATOM 2137 C C . VAL A 1 281 ? -9.235 0.847 1.838 1.00 82.12 281 VAL A C 1
ATOM 2139 O O . VAL A 1 281 ? -9.791 -0.231 1.667 1.00 82.12 281 VAL A O 1
ATOM 2142 N N . VAL A 1 282 ? -7.993 0.927 2.322 1.00 80.88 282 VAL A N 1
ATOM 2143 C CA . VAL A 1 282 ? -7.136 -0.258 2.491 1.00 80.88 282 VAL A CA 1
ATOM 2144 C C . VAL A 1 282 ? -7.582 -1.099 3.692 1.00 80.88 282 VAL A C 1
ATOM 2146 O O . VAL A 1 282 ? -7.584 -2.326 3.619 1.00 80.88 282 VAL A O 1
ATOM 2149 N N . GLY A 1 283 ? -8.062 -0.446 4.757 1.00 76.25 283 GLY A N 1
ATOM 2150 C CA . GLY A 1 283 ? -8.586 -1.112 5.956 1.00 76.25 283 GLY A CA 1
ATOM 2151 C C . GLY A 1 283 ? -10.043 -1.560 5.877 1.00 76.25 283 GLY A C 1
ATOM 2152 O O . GLY A 1 283 ? -10.600 -2.057 6.856 1.00 76.25 283 GLY A O 1
ATOM 2153 N N . ARG A 1 284 ? -10.690 -1.393 4.722 1.00 79.50 284 ARG A N 1
ATOM 2154 C CA . ARG A 1 284 ? -12.082 -1.794 4.527 1.00 79.50 284 ARG A CA 1
ATOM 2155 C C . ARG A 1 284 ? -12.202 -3.279 4.229 1.00 79.50 284 ARG A C 1
ATOM 2157 O O . ARG A 1 284 ? -11.489 -3.833 3.398 1.00 79.50 284 ARG A O 1
ATOM 2164 N N . SER A 1 285 ? -13.190 -3.908 4.862 1.00 82.38 285 SER A N 1
ATOM 2165 C CA . SER A 1 285 ? -13.503 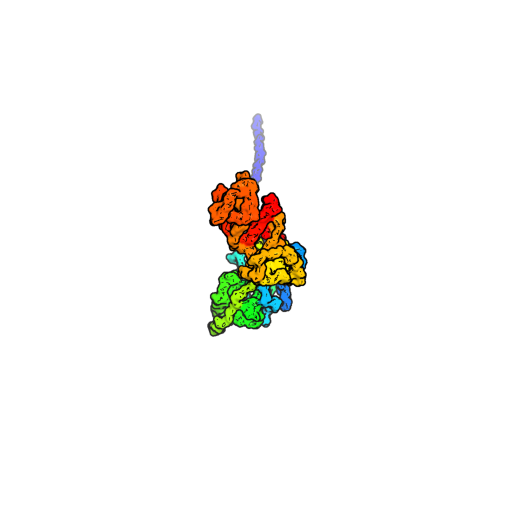-5.307 4.581 1.00 82.38 285 SER A CA 1
ATOM 2166 C C . SER A 1 285 ? -14.187 -5.454 3.221 1.00 82.38 285 SER A C 1
ATOM 2168 O O . SER A 1 285 ? -15.167 -4.758 2.945 1.00 82.38 285 SER A O 1
ATOM 2170 N N . GLY A 1 286 ? -13.722 -6.412 2.421 1.00 84.25 286 GLY A N 1
ATOM 2171 C CA . GLY A 1 286 ? -14.351 -6.846 1.174 1.00 84.25 286 GLY A CA 1
ATOM 2172 C C . GLY A 1 286 ? -13.919 -6.083 -0.075 1.00 84.25 286 GLY A C 1
ATOM 2173 O O . GLY A 1 286 ? -14.534 -6.284 -1.119 1.00 84.25 286 GLY A O 1
ATOM 2174 N N . ILE A 1 287 ? -12.886 -5.241 0.010 1.00 89.38 287 ILE A N 1
ATOM 2175 C CA . ILE A 1 287 ? -12.365 -4.514 -1.151 1.00 89.38 287 ILE A CA 1
ATOM 2176 C C . ILE A 1 287 ? -11.660 -5.473 -2.110 1.00 89.38 287 ILE A C 1
ATOM 2178 O O . ILE A 1 287 ? -10.802 -6.267 -1.715 1.00 89.38 287 ILE A O 1
ATOM 2182 N N . LYS A 1 288 ? -11.996 -5.368 -3.395 1.00 93.56 288 LYS A N 1
ATOM 2183 C CA . LYS A 1 288 ? -11.310 -6.075 -4.476 1.00 93.56 288 LYS A CA 1
ATOM 2184 C C . LYS A 1 288 ? -10.677 -5.062 -5.412 1.00 93.56 288 LYS A C 1
ATOM 2186 O O . LYS A 1 288 ? -11.356 -4.199 -5.962 1.00 93.56 288 LYS A O 1
ATOM 2191 N N . VAL A 1 289 ? -9.375 -5.185 -5.625 1.00 95.75 289 VAL A N 1
ATOM 2192 C CA . VAL A 1 289 ? -8.653 -4.382 -6.610 1.00 95.75 289 VAL A CA 1
ATOM 2193 C C . VAL A 1 289 ? -8.376 -5.250 -7.821 1.00 95.75 289 VAL A C 1
ATOM 2195 O O . VAL A 1 289 ? -7.635 -6.226 -7.738 1.00 95.75 289 VAL A O 1
ATOM 2198 N N . ILE A 1 290 ? -8.959 -4.883 -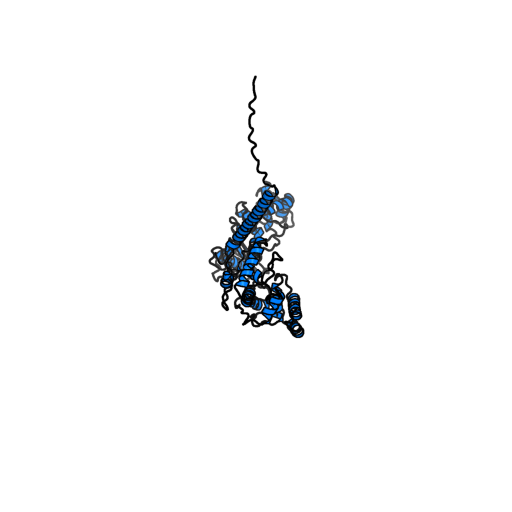8.957 1.00 96.69 290 ILE A N 1
ATOM 2199 C CA . ILE A 1 290 ? -8.626 -5.497 -10.238 1.00 96.69 290 ILE A CA 1
ATOM 2200 C C . ILE A 1 290 ? -7.444 -4.718 -10.803 1.00 96.69 290 ILE A C 1
ATOM 2202 O O . ILE A 1 290 ? -7.574 -3.535 -11.141 1.00 96.69 290 ILE A O 1
ATOM 2206 N N . SER A 1 291 ? -6.284 -5.366 -10.868 1.00 97.06 291 SER A N 1
ATOM 2207 C CA . SER A 1 291 ? -5.073 -4.766 -11.425 1.00 97.06 291 SER A CA 1
ATOM 2208 C C . SER A 1 291 ? -5.068 -4.824 -12.955 1.00 97.06 291 SER A C 1
ATOM 2210 O O . SER A 1 291 ? -5.966 -5.376 -13.594 1.00 97.06 291 SER A O 1
ATOM 2212 N N . THR A 1 292 ? -4.057 -4.224 -13.565 1.00 96.81 292 THR A N 1
ATOM 2213 C CA . THR A 1 292 ? -3.759 -4.366 -14.995 1.00 96.81 292 THR A CA 1
ATOM 2214 C C . THR A 1 292 ? -2.799 -5.523 -15.290 1.00 96.81 292 THR A C 1
ATOM 2216 O O . THR A 1 292 ? -2.626 -5.884 -16.457 1.00 96.81 292 THR A O 1
ATOM 2219 N N . LEU A 1 293 ? -2.251 -6.157 -14.245 1.00 97.56 293 LEU A N 1
ATOM 2220 C CA . LEU A 1 293 ? -1.299 -7.255 -14.356 1.00 97.56 293 LEU A CA 1
ATOM 2221 C C . LEU A 1 293 ? -1.944 -8.477 -15.010 1.00 97.56 293 LEU A C 1
ATOM 2223 O O . LEU A 1 293 ? -3.042 -8.898 -14.652 1.00 97.56 293 LEU A O 1
ATOM 2227 N N . ASP A 1 294 ? -1.240 -9.064 -15.965 1.00 97.44 294 ASP A N 1
ATOM 2228 C CA . ASP A 1 294 ? -1.611 -10.310 -16.617 1.00 97.44 294 ASP A CA 1
ATOM 2229 C C . ASP A 1 294 ? -0.914 -11.466 -15.893 1.00 97.44 294 ASP A C 1
ATOM 2231 O O . ASP A 1 294 ? 0.311 -11.468 -15.782 1.00 97.44 294 ASP A O 1
ATOM 2235 N N . TYR A 1 295 ? -1.684 -12.417 -15.353 1.00 96.12 295 TYR A N 1
ATOM 2236 C CA . TYR A 1 295 ? -1.148 -13.482 -14.499 1.00 96.12 295 TYR A CA 1
ATOM 2237 C C . TYR A 1 295 ? -0.073 -14.318 -15.207 1.00 96.12 295 TYR A C 1
ATOM 2239 O O . TYR A 1 295 ? 1.028 -14.495 -14.683 1.00 96.12 295 TYR A O 1
ATOM 2247 N N . ASP A 1 296 ? -0.362 -14.793 -16.419 1.00 95.44 296 ASP A N 1
ATOM 2248 C CA . ASP A 1 296 ? 0.560 -15.649 -17.165 1.00 95.44 296 ASP A CA 1
ATOM 2249 C C . ASP A 1 296 ? 1.816 -14.879 -17.575 1.00 95.44 296 ASP A C 1
ATOM 2251 O O . ASP A 1 296 ? 2.935 -15.393 -17.460 1.00 95.44 296 ASP A O 1
ATOM 2255 N N . LEU A 1 297 ? 1.659 -13.627 -18.016 1.00 96.38 297 LEU A N 1
ATOM 2256 C CA . LEU A 1 297 ? 2.796 -12.779 -18.355 1.00 96.38 297 LEU A CA 1
ATOM 2257 C C . LEU A 1 297 ? 3.646 -12.453 -17.125 1.00 96.38 297 LEU A C 1
ATOM 2259 O O . LEU A 1 297 ? 4.870 -12.520 -17.213 1.00 96.38 297 LEU A O 1
ATOM 2263 N N . GLN A 1 298 ? 3.025 -12.139 -15.987 1.00 95.06 298 GLN A N 1
ATOM 2264 C CA . GLN A 1 298 ? 3.700 -11.883 -14.716 1.00 95.06 298 GLN A CA 1
ATOM 2265 C C . GLN A 1 298 ? 4.564 -13.080 -14.315 1.00 95.06 298 GLN A C 1
ATOM 2267 O O . GLN A 1 298 ? 5.760 -12.920 -14.062 1.00 95.06 298 GLN A O 1
ATOM 2272 N N . GLU A 1 299 ? 3.990 -14.283 -14.321 1.00 94.94 299 GLU A N 1
ATOM 2273 C CA . GLU A 1 299 ? 4.686 -15.509 -13.935 1.00 94.94 299 GLU A CA 1
ATOM 2274 C C . GLU A 1 299 ? 5.826 -15.853 -14.903 1.00 94.94 299 GLU A C 1
ATOM 2276 O O . GLU A 1 299 ? 6.951 -16.130 -14.472 1.00 94.94 299 GLU A O 1
ATOM 2281 N N . GLN A 1 300 ? 5.578 -15.788 -16.215 1.00 96.44 300 GLN A N 1
ATOM 2282 C CA . GLN A 1 300 ? 6.582 -16.128 -17.225 1.00 96.44 300 GLN A CA 1
ATOM 2283 C C . GLN A 1 300 ? 7.709 -15.092 -17.308 1.00 96.44 300 GLN A C 1
ATOM 2285 O O . GLN A 1 300 ? 8.881 -15.452 -17.444 1.00 96.44 300 GLN A O 1
ATOM 2290 N N . ALA A 1 301 ? 7.390 -13.803 -17.208 1.00 95.69 301 ALA A N 1
ATOM 2291 C CA . ALA A 1 301 ? 8.388 -12.747 -17.274 1.00 95.69 301 ALA A CA 1
ATOM 2292 C C . ALA A 1 301 ? 9.252 -12.737 -15.999 1.00 95.69 301 ALA A C 1
ATOM 2294 O O . ALA A 1 301 ? 10.482 -12.684 -16.093 1.00 95.69 301 ALA A O 1
ATOM 2295 N N . ALA A 1 302 ? 8.642 -12.905 -14.817 1.00 94.56 302 ALA A N 1
ATOM 2296 C CA . ALA A 1 302 ? 9.365 -13.041 -13.554 1.00 94.56 302 ALA A CA 1
ATOM 2297 C C . ALA A 1 302 ? 10.289 -14.267 -13.542 1.00 94.56 302 ALA A C 1
ATOM 2299 O O . ALA A 1 302 ? 11.451 -14.153 -13.143 1.00 94.56 302 ALA A O 1
ATOM 2300 N N . CYS A 1 303 ? 9.812 -15.430 -13.995 1.00 95.31 303 CYS A N 1
ATOM 2301 C CA . CYS A 1 303 ? 10.622 -16.647 -14.001 1.00 95.31 303 CYS A CA 1
ATOM 2302 C C . CYS A 1 303 ? 11.771 -16.569 -15.019 1.00 95.31 303 CYS A C 1
ATOM 2304 O O . CYS A 1 303 ? 12.879 -17.029 -14.729 1.00 95.31 303 CYS A O 1
ATOM 2306 N N . ALA A 1 304 ? 11.557 -15.947 -16.186 1.00 95.38 304 ALA A N 1
ATOM 2307 C CA . ALA A 1 304 ? 12.604 -15.738 -17.181 1.00 95.38 304 ALA A CA 1
ATOM 2308 C C . ALA A 1 304 ? 13.685 -14.781 -16.661 1.00 95.38 304 ALA A C 1
ATOM 2310 O O . ALA A 1 304 ? 14.871 -15.096 -16.759 1.00 95.38 304 ALA A O 1
ATOM 2311 N N . ALA A 1 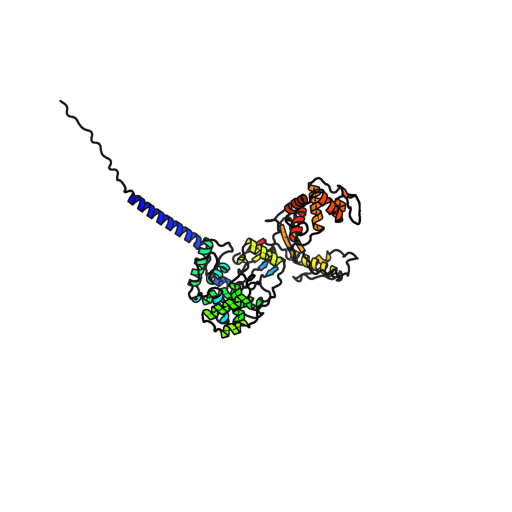305 ? 13.293 -13.661 -16.047 1.00 94.81 305 ALA A N 1
ATOM 2312 C CA . ALA A 1 305 ? 14.230 -12.725 -15.432 1.00 94.81 305 ALA A CA 1
ATOM 2313 C C . ALA A 1 305 ? 15.029 -13.389 -14.299 1.00 94.81 305 ALA A C 1
ATOM 2315 O O . ALA A 1 305 ? 16.258 -13.358 -14.322 1.00 94.81 305 ALA A O 1
ATOM 2316 N N . ALA A 1 306 ? 14.359 -14.092 -13.380 1.00 94.06 306 ALA A N 1
ATOM 2317 C CA . ALA A 1 306 ? 15.018 -14.828 -12.302 1.00 94.06 306 ALA A CA 1
ATOM 2318 C C . ALA A 1 306 ? 15.985 -15.901 -12.835 1.00 94.06 306 ALA A C 1
ATOM 2320 O O . ALA A 1 306 ? 17.107 -16.029 -12.352 1.00 94.06 306 ALA A O 1
ATOM 2321 N N . SER A 1 307 ? 15.587 -16.645 -13.871 1.00 94.50 307 SER A N 1
ATOM 2322 C CA . SER A 1 307 ? 16.456 -17.633 -14.526 1.00 94.50 307 SER A CA 1
ATOM 2323 C C . SER A 1 307 ? 17.678 -16.981 -15.170 1.00 94.50 307 SER A C 1
ATOM 2325 O O . SER A 1 307 ? 18.773 -17.535 -15.117 1.00 94.50 307 SER A O 1
ATOM 2327 N N . HIS A 1 308 ? 17.516 -15.802 -15.773 1.00 93.94 308 HIS A N 1
ATOM 2328 C CA . HIS A 1 308 ? 18.631 -15.060 -16.348 1.00 93.94 308 HIS A CA 1
ATOM 2329 C C . HIS A 1 308 ? 19.601 -14.562 -15.272 1.00 93.94 308 HIS A C 1
ATOM 2331 O O . HIS A 1 308 ? 20.808 -14.731 -15.429 1.00 93.94 308 HIS A O 1
ATOM 2337 N N . VAL A 1 309 ? 19.077 -14.033 -14.162 1.00 94.12 309 VAL A N 1
ATOM 2338 C CA . VAL A 1 309 ? 19.876 -13.617 -13.001 1.00 94.12 309 VAL A CA 1
ATOM 2339 C C . VAL A 1 309 ? 20.665 -14.797 -12.441 1.00 94.12 309 VAL A C 1
ATOM 2341 O O . VAL A 1 309 ? 21.871 -14.676 -12.290 1.00 94.12 309 VAL A O 1
ATOM 2344 N N . LEU A 1 310 ? 20.051 -15.974 -12.267 1.00 92.69 310 LEU A N 1
ATOM 2345 C CA . LEU A 1 310 ? 20.773 -17.178 -11.833 1.00 92.69 310 LEU A CA 1
ATOM 2346 C C . LEU A 1 310 ? 21.957 -17.515 -12.752 1.00 92.69 310 LEU A C 1
ATOM 2348 O O . LEU A 1 310 ? 23.040 -17.836 -12.264 1.00 92.69 310 LEU A O 1
ATOM 2352 N N . ARG A 1 311 ? 21.784 -17.418 -14.078 1.00 92.19 311 ARG A N 1
ATOM 2353 C CA . ARG A 1 311 ? 22.878 -17.653 -15.040 1.00 92.19 311 ARG A CA 1
ATOM 2354 C C . ARG A 1 311 ? 23.999 -16.615 -14.903 1.00 92.19 311 ARG A C 1
ATOM 2356 O O . ARG A 1 311 ? 25.163 -16.979 -15.037 1.00 92.19 311 ARG A O 1
ATOM 2363 N N . LEU A 1 312 ? 23.656 -15.351 -14.641 1.00 93.31 312 LEU A N 1
ATOM 2364 C CA . LEU A 1 312 ? 24.613 -14.269 -14.366 1.00 93.31 312 LEU A CA 1
ATOM 2365 C C . LEU A 1 312 ? 25.235 -14.354 -12.958 1.00 93.31 312 LEU A C 1
ATOM 2367 O O . LEU A 1 312 ? 26.252 -13.723 -12.698 1.00 93.31 312 LEU A O 1
ATOM 2371 N N . SER A 1 313 ? 24.665 -15.153 -12.061 1.00 93.44 313 SER A N 1
ATOM 2372 C CA . SER A 1 313 ? 25.251 -15.506 -10.762 1.00 93.44 313 SER A CA 1
ATOM 2373 C C . SER A 1 313 ? 26.091 -16.792 -10.831 1.00 93.44 313 SER A C 1
ATOM 2375 O O . SER A 1 313 ? 26.307 -17.466 -9.827 1.00 93.44 313 SER A O 1
ATOM 2377 N N . GLY A 1 314 ? 26.542 -17.182 -12.029 1.00 91.06 314 GLY A N 1
ATOM 2378 C CA . GLY A 1 314 ? 27.407 -18.343 -12.245 1.00 91.06 314 GLY A CA 1
ATOM 2379 C C . GLY A 1 314 ? 26.696 -19.699 -12.328 1.00 91.06 314 GLY A C 1
ATOM 2380 O O . GLY A 1 314 ? 27.367 -20.725 -12.466 1.00 91.06 314 GLY A O 1
ATOM 2381 N N . ALA A 1 315 ? 25.359 -19.751 -12.286 1.00 90.06 315 ALA A N 1
ATOM 2382 C CA . ALA A 1 315 ? 24.638 -21.010 -12.465 1.00 90.06 315 ALA A CA 1
ATOM 2383 C C . ALA A 1 315 ? 24.770 -21.555 -13.899 1.00 90.06 315 ALA A C 1
ATOM 2385 O O . ALA A 1 315 ? 25.018 -20.833 -14.867 1.00 90.06 315 ALA A O 1
ATOM 2386 N N . SER A 1 316 ? 24.556 -22.865 -14.052 1.00 85.44 316 SER A N 1
ATOM 2387 C CA . SER A 1 316 ? 24.565 -23.508 -15.367 1.00 85.44 316 SER A CA 1
ATOM 2388 C C . SER A 1 316 ? 23.461 -22.953 -16.281 1.00 85.44 316 SER A C 1
ATOM 2390 O O . SER A 1 316 ? 22.387 -22.579 -15.818 1.00 85.44 316 SER A O 1
ATOM 2392 N N . ILE A 1 317 ? 23.676 -22.960 -17.602 1.00 79.56 317 ILE A N 1
ATOM 2393 C CA . ILE A 1 317 ? 22.700 -22.439 -18.584 1.00 79.56 317 ILE A CA 1
ATOM 2394 C C . ILE A 1 317 ? 21.343 -23.170 -18.496 1.00 79.56 317 ILE A C 1
ATOM 2396 O O . ILE A 1 317 ? 20.300 -22.575 -18.766 1.00 79.56 317 ILE A O 1
ATOM 2400 N N . GLY A 1 318 ? 21.350 -24.445 -18.089 1.00 80.75 318 GLY A N 1
ATOM 2401 C CA . GLY A 1 318 ? 20.144 -25.253 -17.891 1.00 80.75 318 GLY A CA 1
ATOM 2402 C C . GLY A 1 318 ? 19.392 -24.974 -16.587 1.00 80.75 318 GLY A C 1
ATOM 2403 O O . GLY A 1 318 ? 18.305 -25.513 -16.400 1.00 80.75 318 GLY A O 1
ATOM 2404 N N . THR A 1 319 ? 19.939 -24.151 -15.689 1.00 85.88 319 THR A N 1
ATOM 2405 C CA . THR A 1 319 ? 19.264 -23.763 -14.450 1.00 85.88 319 THR A CA 1
ATOM 2406 C C . THR A 1 319 ? 18.107 -22.820 -14.777 1.00 85.88 319 THR A C 1
ATOM 2408 O O . THR A 1 319 ? 18.297 -21.774 -15.401 1.00 85.88 319 THR A O 1
ATOM 2411 N N . VAL A 1 320 ? 16.900 -23.201 -14.358 1.00 89.06 320 VAL A N 1
ATOM 2412 C CA . VAL A 1 320 ? 15.662 -22.448 -14.576 1.00 89.06 320 VAL A CA 1
ATOM 2413 C C . VAL A 1 320 ? 14.966 -22.265 -13.234 1.00 89.06 320 VAL A C 1
ATOM 2415 O O . VAL A 1 320 ? 14.783 -23.229 -12.492 1.00 89.06 320 VAL A O 1
ATOM 2418 N N . SER A 1 321 ? 14.585 -21.027 -12.934 1.00 86.81 321 SER A N 1
ATOM 2419 C CA . SER A 1 321 ? 13.710 -20.718 -11.808 1.00 86.81 321 SER A CA 1
ATOM 2420 C C . SER A 1 321 ? 12.271 -21.090 -12.168 1.00 86.81 321 SER A C 1
ATOM 2422 O O . SER A 1 321 ? 11.800 -20.773 -13.263 1.00 86.81 321 SER A O 1
ATOM 2424 N N . GLY A 1 322 ? 11.576 -21.781 -11.265 1.00 85.50 322 GLY A N 1
ATOM 2425 C CA . GLY A 1 322 ? 10.154 -22.086 -11.430 1.00 85.50 322 GLY A CA 1
ATOM 2426 C C . GLY A 1 322 ? 9.289 -20.824 -11.376 1.00 85.50 322 GLY A C 1
ATOM 2427 O O . GLY A 1 322 ? 9.730 -19.771 -10.913 1.00 85.50 322 GLY A O 1
ATOM 2428 N N . THR A 1 323 ? 8.048 -20.933 -11.843 1.00 86.00 323 THR A N 1
ATOM 2429 C CA . THR A 1 323 ? 7.031 -19.905 -11.588 1.00 86.00 323 THR A CA 1
ATOM 2430 C C . THR A 1 323 ? 6.522 -20.039 -10.148 1.00 86.00 323 THR A C 1
ATOM 2432 O O . THR A 1 323 ? 6.585 -21.120 -9.554 1.00 86.00 323 THR A O 1
ATOM 2435 N N . SER A 1 324 ? 6.025 -18.950 -9.569 1.00 80.94 324 SER A N 1
ATOM 2436 C CA . SER A 1 324 ? 5.392 -18.958 -8.249 1.00 80.94 324 SER A CA 1
ATOM 2437 C C . SER A 1 324 ? 4.055 -19.715 -8.266 1.00 80.94 324 SER A C 1
ATOM 2439 O O . SER A 1 324 ? 3.703 -20.342 -7.270 1.00 80.94 324 SER A O 1
ATOM 2441 N N . GLY A 1 325 ? 3.360 -19.737 -9.407 1.00 78.50 325 GLY A N 1
ATOM 2442 C CA . GLY A 1 325 ? 2.120 -20.489 -9.632 1.00 78.50 325 GLY A CA 1
ATOM 2443 C C . GLY A 1 325 ? 2.290 -21.989 -9.915 1.00 78.50 325 GLY A C 1
ATOM 2444 O O . GLY A 1 325 ? 1.298 -22.697 -10.080 1.00 78.50 325 GLY A O 1
ATOM 2445 N N . GLY A 1 326 ? 3.524 -22.498 -10.002 1.00 84.81 326 GLY A N 1
ATOM 2446 C CA . GLY A 1 326 ? 3.815 -23.916 -10.259 1.00 84.81 326 GLY A CA 1
ATOM 2447 C C . GLY A 1 326 ? 3.715 -24.357 -11.727 1.00 84.81 326 GLY A C 1
ATOM 2448 O O . GLY A 1 326 ? 3.972 -25.521 -12.038 1.00 84.81 326 GLY A O 1
ATOM 2449 N N . SER A 1 327 ? 3.392 -23.448 -12.650 1.00 87.69 327 SER A N 1
ATOM 2450 C CA . SER A 1 327 ? 3.469 -23.691 -14.093 1.00 87.69 327 SER A CA 1
ATOM 2451 C C . SER A 1 327 ? 4.933 -23.747 -14.580 1.00 87.69 327 SER A C 1
ATOM 2453 O O . SER A 1 327 ? 5.829 -23.156 -13.967 1.00 87.69 327 SER A O 1
ATOM 2455 N N . PRO A 1 328 ? 5.244 -24.465 -15.674 1.00 91.00 328 PRO A N 1
ATOM 2456 C CA . PRO A 1 328 ? 6.603 -24.497 -16.204 1.00 91.00 328 PRO A CA 1
ATOM 2457 C C . PRO A 1 328 ? 7.025 -23.124 -16.748 1.00 91.00 328 PRO A C 1
ATOM 2459 O O . PRO A 1 328 ? 6.253 -22.441 -17.421 1.00 91.00 328 PRO A O 1
ATOM 2462 N N . CYS A 1 329 ? 8.282 -22.738 -16.512 1.00 94.31 329 CYS A N 1
ATOM 2463 C CA . CYS A 1 329 ? 8.855 -21.505 -17.054 1.00 94.31 329 CYS A CA 1
ATOM 2464 C C . CYS A 1 329 ? 9.288 -21.700 -18.517 1.00 94.31 329 CYS A C 1
ATOM 2466 O O . CYS A 1 329 ? 10.450 -21.991 -18.810 1.00 94.31 329 CYS A O 1
ATOM 2468 N N . VAL A 1 330 ? 8.350 -21.566 -19.454 1.00 94.44 330 VAL A N 1
ATOM 2469 C CA . VAL A 1 330 ? 8.611 -21.721 -20.895 1.00 94.44 330 VAL A CA 1
ATOM 2470 C C . VAL A 1 330 ? 9.446 -20.552 -21.425 1.00 94.44 330 VAL A C 1
ATOM 2472 O O . VAL A 1 330 ? 10.336 -20.750 -22.255 1.00 94.44 330 VAL A O 1
ATOM 2475 N N . ALA A 1 331 ? 9.229 -19.343 -20.900 1.00 94.19 331 ALA A N 1
ATOM 2476 C CA . ALA A 1 331 ? 9.946 -18.142 -21.324 1.00 94.19 331 ALA A CA 1
ATOM 2477 C C . ALA A 1 331 ? 11.466 -18.209 -21.070 1.00 94.19 331 ALA A C 1
ATOM 2479 O O . ALA A 1 331 ? 12.238 -17.610 -21.820 1.00 94.19 331 ALA A O 1
ATOM 2480 N N . ALA A 1 332 ? 11.935 -19.004 -20.098 1.00 92.31 332 ALA A N 1
ATOM 2481 C CA . ALA A 1 332 ? 13.370 -19.223 -19.882 1.00 92.31 332 ALA A CA 1
ATOM 2482 C C . ALA A 1 332 ? 14.075 -19.897 -21.079 1.00 92.31 332 ALA A C 1
ATOM 2484 O O . ALA A 1 332 ? 15.293 -19.750 -21.241 1.00 92.31 332 ALA A O 1
ATOM 2485 N N . GLY A 1 333 ? 13.325 -20.607 -21.931 1.00 90.81 333 GLY A N 1
ATOM 2486 C CA . GLY A 1 333 ? 13.820 -21.176 -23.187 1.00 90.81 333 GLY A CA 1
ATOM 2487 C C . GLY A 1 333 ? 14.078 -20.138 -24.286 1.00 90.81 333 GLY A C 1
ATOM 2488 O O . GLY A 1 333 ? 14.800 -20.431 -25.234 1.00 90.81 333 GLY A O 1
ATOM 2489 N N . LEU A 1 334 ? 13.531 -18.924 -24.151 1.00 92.31 334 LEU A N 1
ATOM 2490 C CA . LEU A 1 334 ? 13.730 -17.806 -25.083 1.00 92.31 334 LEU A CA 1
ATOM 2491 C C . LEU A 1 334 ? 14.903 -16.900 -24.684 1.00 92.31 334 LEU A C 1
ATOM 2493 O O . LEU A 1 334 ? 15.256 -15.981 -25.422 1.00 92.31 334 LEU A O 1
ATOM 2497 N N . LEU A 1 335 ? 15.506 -17.141 -23.517 1.00 91.69 335 LEU A N 1
ATOM 2498 C CA . LEU A 1 335 ? 16.634 -16.351 -23.041 1.00 91.69 335 LEU A CA 1
ATOM 2499 C C . LEU A 1 335 ? 17.848 -16.520 -23.966 1.00 91.69 335 LEU A C 1
ATOM 2501 O O . LEU A 1 335 ? 18.191 -17.653 -24.325 1.00 91.69 335 LEU A O 1
ATOM 2505 N N . PRO A 1 336 ? 18.557 -15.426 -24.293 1.00 87.75 336 PRO A N 1
ATOM 2506 C CA . PRO A 1 336 ? 19.741 -15.501 -25.130 1.00 87.75 336 PRO A CA 1
ATOM 2507 C C . PRO A 1 336 ? 20.862 -16.281 -24.436 1.00 87.75 336 PRO A C 1
ATOM 2509 O O . PRO A 1 336 ? 20.934 -16.385 -23.206 1.00 87.75 336 PRO A O 1
ATOM 2512 N N . THR A 1 337 ? 21.786 -16.799 -25.241 1.00 86.25 337 THR A N 1
ATOM 2513 C CA . THR A 1 337 ? 23.045 -17.341 -24.730 1.00 86.25 337 THR A CA 1
ATOM 2514 C C . THR A 1 337 ? 23.858 -16.228 -24.078 1.00 86.25 337 THR A C 1
ATOM 2516 O O . THR A 1 337 ? 24.006 -15.151 -24.662 1.00 86.25 337 THR A O 1
ATOM 2519 N N . LEU A 1 338 ? 24.431 -16.499 -22.904 1.00 89.19 338 LEU A N 1
ATOM 2520 C CA . LEU A 1 338 ? 25.383 -15.580 -22.286 1.00 89.19 338 LEU A CA 1
ATOM 2521 C C . LEU A 1 338 ? 26.617 -15.406 -23.173 1.00 89.19 338 LEU A C 1
ATOM 2523 O O . LEU A 1 338 ? 27.023 -16.322 -23.896 1.00 89.19 338 LEU A O 1
ATOM 2527 N N . ARG A 1 339 ? 27.240 -14.225 -23.102 1.00 89.75 339 ARG A N 1
ATOM 2528 C CA . ARG A 1 339 ? 28.530 -14.007 -23.763 1.00 89.75 339 ARG A CA 1
ATOM 2529 C C . ARG A 1 339 ? 29.557 -14.941 -23.108 1.00 89.75 339 ARG A C 1
ATOM 2531 O O . ARG A 1 339 ? 29.502 -15.122 -21.893 1.00 89.75 339 ARG A O 1
ATOM 2538 N N . PRO A 1 340 ? 30.548 -15.466 -23.851 1.00 89.25 340 PRO A N 1
ATOM 2539 C CA . PRO A 1 340 ? 31.560 -16.358 -23.278 1.00 89.25 340 PRO A CA 1
ATOM 2540 C C . PRO A 1 340 ? 32.287 -15.788 -22.051 1.00 89.25 340 PRO A C 1
ATOM 2542 O O . PRO A 1 340 ? 32.718 -16.545 -21.194 1.00 89.25 340 PRO A O 1
ATOM 2545 N N . ARG A 1 341 ? 32.399 -14.456 -21.961 1.00 89.31 341 ARG A N 1
ATOM 2546 C CA . ARG A 1 341 ? 33.018 -13.752 -20.830 1.00 89.31 341 ARG A CA 1
ATOM 2547 C C . ARG A 1 341 ? 32.150 -13.655 -19.571 1.00 89.31 341 ARG A C 1
ATOM 2549 O O . ARG A 1 341 ? 32.692 -13.295 -18.543 1.00 89.31 341 ARG A O 1
ATOM 2556 N N . ASP A 1 342 ? 30.845 -13.905 -19.668 1.00 88.94 342 ASP A N 1
ATOM 2557 C CA . ASP A 1 342 ? 29.907 -13.842 -18.535 1.00 88.94 342 ASP A CA 1
ATOM 2558 C C . ASP A 1 342 ? 29.532 -15.257 -18.045 1.00 88.94 342 ASP A C 1
ATOM 2560 O O . ASP A 1 342 ? 29.045 -15.448 -16.936 1.00 88.94 342 ASP A O 1
ATOM 2564 N N . ALA A 1 343 ? 29.727 -16.281 -18.882 1.00 88.19 343 ALA A N 1
ATOM 2565 C CA . ALA A 1 343 ? 29.311 -17.642 -18.573 1.00 88.19 343 ALA A CA 1
ATOM 2566 C C . ALA A 1 343 ? 30.126 -18.237 -17.410 1.00 88.19 343 ALA A C 1
ATOM 2568 O O . ALA A 1 343 ? 31.347 -18.351 -17.497 1.00 88.19 343 ALA A O 1
ATOM 2569 N N . GLY A 1 344 ? 29.434 -18.676 -16.352 1.00 86.62 344 GLY A N 1
ATOM 2570 C CA . GLY A 1 344 ? 30.057 -19.298 -15.177 1.00 86.62 344 GLY A CA 1
ATOM 2571 C C . GLY A 1 344 ? 30.751 -18.314 -14.231 1.00 86.62 344 GLY A C 1
ATOM 2572 O O . GLY A 1 344 ? 31.466 -18.752 -13.333 1.00 86.62 344 GLY A O 1
ATOM 2573 N N . ILE A 1 345 ? 30.554 -17.009 -14.428 1.00 91.25 345 ILE A N 1
ATOM 2574 C CA . ILE A 1 345 ? 31.033 -15.959 -13.530 1.00 91.25 345 ILE A CA 1
ATOM 2575 C C . ILE A 1 345 ? 29.847 -15.465 -12.707 1.00 91.25 345 ILE A C 1
ATOM 2577 O O . ILE A 1 345 ? 28.776 -15.224 -13.257 1.00 91.25 345 ILE A O 1
ATOM 2581 N N . ASP A 1 346 ? 30.044 -15.330 -11.398 1.00 93.25 346 ASP A N 1
ATOM 2582 C CA . ASP A 1 346 ? 29.093 -14.638 -10.535 1.00 93.25 346 ASP A CA 1
ATOM 2583 C C . ASP A 1 346 ? 29.345 -13.130 -10.607 1.00 93.25 346 ASP A C 1
ATOM 2585 O O . ASP A 1 346 ? 30.423 -12.642 -10.258 1.00 93.25 346 ASP A O 1
ATOM 2589 N N . HIS A 1 347 ? 28.350 -12.401 -11.100 1.00 93.06 347 HIS A N 1
ATOM 2590 C CA . HIS A 1 347 ? 28.384 -10.950 -11.212 1.00 93.06 347 HIS A CA 1
ATOM 2591 C C . HIS A 1 347 ? 27.945 -10.221 -9.931 1.00 93.06 347 HIS A C 1
ATOM 2593 O O . HIS A 1 347 ? 27.924 -8.992 -9.938 1.00 93.06 347 HIS A O 1
ATOM 2599 N N . GLY A 1 348 ? 27.614 -10.937 -8.848 1.00 93.81 348 GLY A N 1
ATOM 2600 C CA . GLY A 1 348 ? 27.221 -10.333 -7.573 1.00 93.81 348 GLY A CA 1
ATOM 2601 C C . GLY A 1 348 ? 25.907 -9.558 -7.671 1.00 93.81 348 GLY A C 1
ATOM 2602 O O . GLY A 1 348 ? 25.797 -8.450 -7.157 1.00 93.81 348 GLY A O 1
ATOM 2603 N N . ILE A 1 349 ? 24.926 -10.104 -8.397 1.00 92.50 349 ILE A N 1
ATOM 2604 C CA . ILE A 1 349 ? 23.614 -9.467 -8.568 1.00 92.50 349 ILE A CA 1
ATOM 2605 C C . ILE A 1 349 ? 22.810 -9.647 -7.280 1.00 92.50 349 ILE A C 1
ATOM 2607 O O . ILE A 1 349 ? 22.266 -10.719 -7.026 1.00 92.50 349 ILE A O 1
ATOM 2611 N N . GLU A 1 350 ? 22.732 -8.587 -6.483 1.00 89.12 350 GLU A N 1
ATOM 2612 C CA . GLU A 1 350 ? 21.952 -8.566 -5.240 1.00 89.12 350 GLU A CA 1
ATOM 2613 C C . GLU A 1 350 ? 20.464 -8.315 -5.502 1.00 89.12 350 GLU A C 1
ATOM 2615 O O . GLU A 1 350 ? 19.600 -8.818 -4.787 1.00 89.12 350 GLU A O 1
ATOM 2620 N N . GLU A 1 351 ? 20.153 -7.572 -6.563 1.00 90.06 351 GLU A N 1
ATOM 2621 C CA . GLU A 1 351 ? 18.805 -7.096 -6.828 1.00 90.06 351 GLU A CA 1
ATOM 2622 C C . GLU A 1 351 ? 18.547 -6.940 -8.328 1.00 90.06 351 GLU A C 1
ATOM 2624 O O . GLU A 1 351 ? 19.448 -6.651 -9.118 1.00 90.06 351 GLU A O 1
ATOM 2629 N N . TRP A 1 352 ? 17.295 -7.139 -8.732 1.00 92.81 352 TRP A N 1
ATOM 2630 C CA . TRP A 1 352 ? 16.852 -6.981 -10.108 1.00 92.81 352 TRP A CA 1
ATOM 2631 C C . TRP A 1 352 ? 15.400 -6.523 -10.147 1.00 92.81 352 TRP A C 1
ATOM 2633 O O . TRP A 1 352 ? 14.607 -6.838 -9.259 1.00 92.81 352 TRP A O 1
ATOM 2643 N N . ALA A 1 353 ? 15.054 -5.814 -11.216 1.00 94.88 353 ALA A N 1
ATOM 2644 C CA . ALA A 1 353 ? 13.701 -5.365 -11.473 1.00 94.88 353 ALA A CA 1
ATOM 2645 C C . ALA A 1 353 ? 13.291 -5.676 -12.915 1.00 94.88 353 ALA A C 1
ATOM 2647 O O . ALA A 1 353 ? 14.123 -5.806 -13.815 1.00 94.88 353 ALA A O 1
ATOM 2648 N N . LEU A 1 354 ? 11.989 -5.812 -13.117 1.00 95.31 354 LEU A N 1
ATOM 2649 C CA . LEU A 1 354 ? 11.360 -6.093 -14.394 1.00 95.31 354 LEU A CA 1
ATOM 2650 C C . LEU A 1 354 ? 10.040 -5.340 -14.455 1.00 95.31 354 LEU A C 1
ATOM 2652 O O . LEU A 1 354 ? 9.264 -5.396 -13.505 1.00 95.31 354 LEU A O 1
ATOM 2656 N N . VAL A 1 355 ? 9.770 -4.713 -15.597 1.00 96.31 355 VAL A N 1
ATOM 2657 C CA . VAL A 1 355 ? 8.474 -4.120 -15.922 1.00 96.31 355 VAL A CA 1
ATOM 2658 C C . VAL A 1 355 ? 8.134 -4.450 -17.367 1.00 96.31 355 VAL A C 1
ATOM 2660 O O . VAL A 1 355 ? 8.984 -4.353 -18.252 1.00 96.31 355 VAL A O 1
ATOM 2663 N N . VAL A 1 356 ? 6.881 -4.810 -17.609 1.00 96.56 356 VAL A N 1
ATOM 2664 C CA . VAL A 1 356 ? 6.282 -4.911 -18.937 1.00 96.56 356 VAL A CA 1
ATOM 2665 C C . VAL A 1 356 ? 5.045 -4.029 -18.950 1.00 96.56 356 VAL A C 1
ATOM 2667 O O . VAL A 1 356 ? 4.203 -4.142 -18.060 1.00 96.56 356 VAL A O 1
ATOM 2670 N N . ILE A 1 357 ? 4.928 -3.165 -19.956 1.00 94.81 357 ILE A N 1
ATOM 2671 C CA . ILE A 1 357 ? 3.770 -2.285 -20.132 1.00 94.81 357 ILE A CA 1
ATOM 2672 C C . ILE A 1 357 ? 3.079 -2.541 -21.470 1.00 94.81 357 ILE A C 1
ATOM 2674 O O . ILE A 1 357 ? 3.724 -2.937 -22.443 1.00 94.81 357 ILE A O 1
ATOM 2678 N N . ASP A 1 358 ? 1.786 -2.241 -21.532 1.0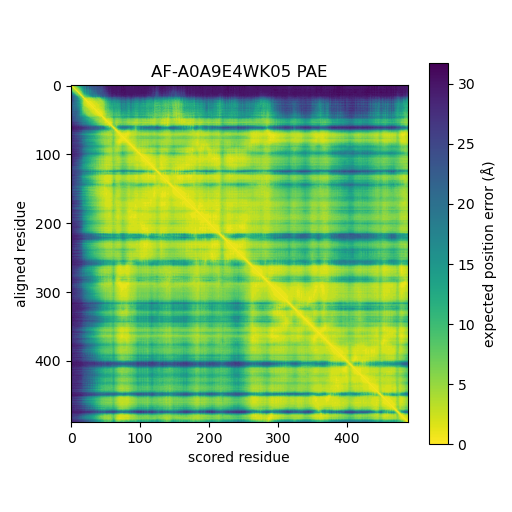0 93.94 358 ASP A N 1
ATOM 2679 C CA . ASP A 1 358 ? 1.100 -1.913 -22.778 1.00 93.94 358 ASP A CA 1
ATOM 2680 C C . ASP A 1 358 ? 1.335 -0.419 -23.067 1.00 93.94 358 ASP A C 1
ATOM 2682 O O . ASP A 1 358 ? 0.775 0.430 -22.368 1.00 93.94 358 ASP A O 1
ATOM 2686 N N . PRO A 1 359 ? 2.154 -0.058 -24.072 1.00 90.50 359 PRO A N 1
ATOM 2687 C CA . PRO A 1 359 ? 2.477 1.339 -24.350 1.00 90.50 359 PRO A CA 1
ATOM 2688 C C . PRO A 1 359 ? 1.304 2.119 -24.959 1.00 90.50 359 PRO A C 1
ATOM 2690 O O . PRO A 1 359 ? 1.313 3.347 -24.943 1.00 90.50 359 PRO A O 1
ATOM 2693 N N . VAL A 1 360 ? 0.295 1.439 -25.513 1.00 89.44 360 VAL A N 1
ATOM 2694 C CA . VAL A 1 360 ? -0.883 2.092 -26.094 1.00 89.44 360 VAL A CA 1
ATOM 2695 C C . VAL A 1 360 ? -1.903 2.374 -25.000 1.00 89.44 360 VAL A C 1
ATOM 2697 O O . VAL A 1 360 ? -2.412 3.493 -24.921 1.00 89.44 360 VAL A O 1
ATOM 2700 N N . ALA A 1 361 ? -2.174 1.394 -24.137 1.00 89.94 361 ALA A N 1
ATOM 2701 C CA . ALA A 1 361 ? -3.100 1.562 -23.020 1.00 89.94 361 ALA A CA 1
ATOM 2702 C C . ALA A 1 361 ? -2.491 2.364 -21.854 1.00 89.94 361 ALA A C 1
ATOM 2704 O O . ALA A 1 361 ? -3.223 3.038 -21.133 1.00 89.94 361 ALA A O 1
ATOM 2705 N N . GLY A 1 362 ? -1.164 2.338 -21.696 1.00 89.31 362 GLY A N 1
ATOM 2706 C CA . GLY A 1 362 ? -0.482 2.889 -20.525 1.00 89.31 362 GLY A CA 1
ATOM 2707 C C . GLY A 1 362 ? -0.702 2.026 -19.280 1.00 89.31 362 GLY A C 1
ATOM 2708 O O . GLY A 1 362 ? -0.858 2.557 -18.186 1.00 89.31 362 GLY A O 1
ATOM 2709 N N . GLU A 1 363 ? -0.768 0.703 -19.446 1.00 93.44 363 GLU A N 1
ATOM 2710 C CA . GLU A 1 363 ? -1.054 -0.266 -18.380 1.00 93.44 363 GLU A CA 1
ATOM 2711 C C . GLU A 1 363 ? 0.196 -1.088 -18.043 1.00 93.44 363 GLU A C 1
ATOM 2713 O O . GLU A 1 363 ? 0.916 -1.513 -18.948 1.00 93.44 363 GLU A O 1
ATOM 2718 N N . ILE A 1 364 ? 0.447 -1.358 -16.759 1.00 95.75 364 ILE A N 1
ATOM 2719 C CA . ILE A 1 364 ? 1.485 -2.306 -16.329 1.00 95.75 364 ILE A CA 1
ATOM 2720 C C . ILE A 1 364 ? 0.937 -3.730 -16.443 1.00 95.75 364 ILE A C 1
ATOM 2722 O O . ILE A 1 364 ? -0.007 -4.093 -15.756 1.00 95.75 364 ILE A O 1
ATOM 2726 N N . LEU A 1 365 ? 1.548 -4.559 -17.285 1.00 96.75 365 LEU A N 1
ATOM 2727 C CA . LEU A 1 365 ? 1.115 -5.942 -17.492 1.00 96.75 365 LEU A CA 1
ATOM 2728 C C . LEU A 1 365 ? 1.906 -6.945 -16.648 1.00 96.75 365 LEU A C 1
ATOM 2730 O O . LEU A 1 365 ? 1.384 -8.001 -16.309 1.00 96.75 365 LEU A O 1
ATOM 2734 N N . ALA A 1 366 ? 3.156 -6.628 -16.311 1.00 97.12 366 ALA A N 1
ATOM 2735 C CA . ALA A 1 366 ? 3.963 -7.410 -15.382 1.00 97.12 366 ALA A CA 1
ATOM 2736 C C . ALA A 1 366 ? 4.970 -6.506 -14.667 1.00 97.12 366 ALA A C 1
ATOM 2738 O O . ALA A 1 366 ? 5.545 -5.614 -15.290 1.00 97.12 366 ALA A O 1
ATOM 2739 N N . ALA A 1 367 ? 5.210 -6.740 -13.380 1.00 96.06 367 ALA A N 1
ATOM 2740 C CA . ALA A 1 367 ? 6.183 -5.996 -12.594 1.00 96.06 367 ALA A CA 1
ATOM 2741 C C . ALA A 1 367 ? 6.761 -6.823 -11.436 1.00 96.06 367 ALA A C 1
ATOM 2743 O O . ALA A 1 367 ? 6.029 -7.472 -10.684 1.00 96.06 367 ALA A O 1
ATOM 2744 N N . ARG A 1 368 ? 8.086 -6.795 -11.262 1.00 94.31 368 ARG A N 1
ATOM 2745 C CA . ARG A 1 368 ? 8.786 -7.465 -10.155 1.00 94.31 368 ARG A CA 1
ATOM 2746 C C . ARG A 1 368 ? 10.043 -6.701 -9.752 1.00 94.31 368 ARG A C 1
ATOM 2748 O O . ARG A 1 368 ? 10.709 -6.139 -10.613 1.00 94.31 368 ARG A O 1
ATOM 2755 N N . GLY A 1 369 ? 10.375 -6.742 -8.462 1.00 93.69 369 GLY A N 1
ATOM 2756 C CA . GLY A 1 369 ? 11.497 -5.991 -7.890 1.00 93.69 369 GLY A CA 1
ATOM 2757 C C . GLY A 1 369 ? 11.200 -4.491 -7.749 1.00 93.69 369 GLY A C 1
ATOM 2758 O O . GLY A 1 369 ? 10.081 -4.077 -8.048 1.00 93.69 369 GLY A O 1
ATOM 2759 N N . PRO A 1 370 ? 12.172 -3.687 -7.298 1.00 93.88 370 PRO A N 1
ATOM 2760 C CA . PRO A 1 370 ? 12.011 -2.246 -7.080 1.00 93.88 370 PRO A CA 1
ATOM 2761 C C . PRO A 1 370 ? 12.082 -1.476 -8.400 1.00 93.88 370 PRO A C 1
ATOM 2763 O O . PRO A 1 370 ? 13.109 -0.921 -8.792 1.00 93.88 370 PRO A O 1
ATOM 2766 N N . PHE A 1 371 ? 10.984 -1.499 -9.147 1.00 93.81 371 PHE A N 1
ATOM 2767 C CA . PHE A 1 371 ? 10.904 -0.865 -10.460 1.00 93.81 371 PHE A CA 1
ATOM 2768 C C . PHE A 1 371 ? 10.597 0.637 -10.413 1.00 93.81 371 PHE A C 1
ATOM 2770 O O . PHE A 1 371 ? 10.782 1.329 -11.414 1.00 93.81 371 PHE A O 1
ATOM 2777 N N . ASP A 1 372 ? 10.105 1.129 -9.285 1.00 91.81 372 ASP A N 1
ATOM 2778 C CA . ASP A 1 372 ? 9.675 2.503 -9.027 1.00 91.81 372 ASP A CA 1
ATOM 2779 C C . ASP A 1 372 ? 10.748 3.353 -8.328 1.00 91.81 372 ASP A C 1
ATOM 2781 O O . ASP A 1 372 ? 10.618 4.572 -8.239 1.00 91.81 372 ASP A O 1
ATOM 2785 N N . GLU A 1 373 ? 11.857 2.743 -7.913 1.00 90.81 373 GLU A N 1
ATOM 2786 C CA . GLU A 1 373 ? 12.978 3.448 -7.296 1.00 90.81 373 GLU A CA 1
ATOM 2787 C C . GLU A 1 373 ? 13.897 4.105 -8.344 1.00 90.81 373 GLU A C 1
ATOM 2789 O O . GLU A 1 373 ? 14.386 3.419 -9.252 1.00 90.81 373 GLU A O 1
ATOM 2794 N N . PRO A 1 374 ? 14.200 5.415 -8.231 1.00 90.62 374 PRO A N 1
ATOM 2795 C CA . PRO A 1 374 ? 15.128 6.087 -9.136 1.00 90.62 374 PRO A CA 1
ATOM 2796 C C . PRO A 1 374 ? 16.558 5.546 -9.028 1.00 90.62 374 PRO A C 1
ATOM 2798 O O . PRO A 1 374 ? 17.138 5.487 -7.942 1.00 90.62 374 PRO A O 1
ATOM 2801 N N . ARG A 1 375 ? 17.160 5.198 -10.170 1.00 90.25 375 ARG A N 1
ATOM 2802 C CA . ARG A 1 375 ? 18.534 4.675 -10.270 1.00 90.25 375 ARG A CA 1
ATOM 2803 C C . ARG A 1 375 ? 19.298 5.367 -11.378 1.00 90.25 375 ARG A C 1
ATOM 2805 O O . ARG A 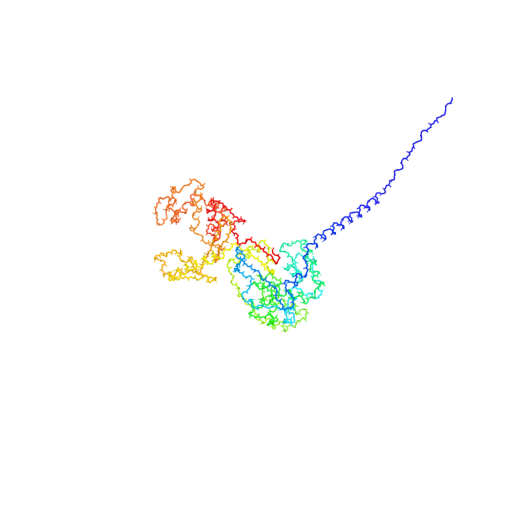1 375 ? 18.698 5.973 -12.261 1.00 90.25 375 ARG A O 1
ATOM 2812 N N . ASN A 1 376 ? 20.627 5.236 -11.360 1.00 90.88 376 ASN A N 1
ATOM 2813 C CA . ASN A 1 376 ? 21.442 5.766 -12.446 1.00 90.88 376 ASN A CA 1
ATOM 2814 C C . ASN A 1 376 ? 21.057 5.089 -13.773 1.00 90.88 376 ASN A C 1
ATOM 2816 O O . ASN A 1 376 ? 21.303 3.898 -13.961 1.00 90.88 376 ASN A O 1
ATOM 2820 N N . ALA A 1 377 ? 20.449 5.853 -14.678 1.00 90.12 377 ALA A N 1
ATOM 2821 C CA . ALA A 1 377 ? 19.944 5.352 -15.949 1.00 90.12 377 ALA A CA 1
ATOM 2822 C C . ALA A 1 377 ? 21.062 5.166 -16.990 1.00 90.12 377 ALA A C 1
ATOM 2824 O O . ALA A 1 377 ? 20.925 4.367 -17.921 1.00 90.12 377 ALA A O 1
ATOM 2825 N N . GLY A 1 378 ? 22.182 5.881 -16.835 1.00 89.31 378 GLY A N 1
ATOM 2826 C CA . GLY A 1 378 ? 23.356 5.761 -17.693 1.00 89.31 378 GLY A CA 1
ATOM 2827 C C . GLY A 1 378 ? 23.020 5.824 -19.197 1.00 89.31 378 GLY A C 1
ATOM 2828 O O . GLY A 1 378 ? 22.231 6.675 -19.618 1.00 89.31 378 GLY A O 1
ATOM 2829 N N . PRO A 1 379 ? 23.568 4.909 -20.025 1.00 90.88 379 PRO A N 1
ATOM 2830 C CA . PRO A 1 379 ? 23.344 4.894 -21.476 1.00 90.88 379 PRO A CA 1
ATOM 2831 C C . PRO A 1 379 ? 21.883 4.706 -21.916 1.00 90.88 379 PRO A C 1
ATOM 2833 O O . PRO A 1 379 ? 21.570 4.907 -23.089 1.00 90.88 379 PRO A O 1
ATOM 2836 N N . LEU A 1 380 ? 20.965 4.334 -21.012 1.00 92.06 380 LEU A N 1
ATOM 2837 C CA . LEU A 1 380 ? 19.537 4.223 -21.335 1.00 92.06 380 LEU A CA 1
ATOM 2838 C C . LEU A 1 380 ? 18.908 5.579 -21.684 1.00 92.06 380 LEU A C 1
ATOM 2840 O O . LEU A 1 380 ? 17.820 5.599 -22.259 1.00 92.06 380 LEU A O 1
ATOM 2844 N N . LEU A 1 381 ? 19.579 6.697 -21.386 1.00 90.88 381 LEU A N 1
ATOM 2845 C CA . LEU A 1 381 ? 19.122 8.041 -21.744 1.00 90.88 381 LEU A CA 1
ATOM 2846 C C . LEU A 1 381 ? 19.671 8.555 -23.084 1.00 90.88 381 LEU A C 1
ATOM 2848 O O . LEU A 1 381 ? 19.121 9.503 -23.657 1.00 90.88 381 LEU A O 1
ATOM 2852 N N . ASP A 1 382 ? 20.710 7.920 -23.632 1.00 91.81 382 ASP A N 1
ATOM 2853 C CA . ASP A 1 382 ? 21.337 8.334 -24.892 1.00 91.81 382 ASP A CA 1
ATOM 2854 C C . ASP A 1 382 ? 20.341 8.401 -26.062 1.00 91.81 382 ASP A C 1
ATOM 2856 O O . ASP A 1 382 ? 20.382 9.382 -26.819 1.00 91.81 382 ASP A O 1
ATOM 2860 N N . PRO A 1 383 ? 19.391 7.451 -26.225 1.00 93.44 383 PRO A N 1
ATOM 2861 C CA . PRO A 1 383 ? 18.418 7.525 -27.311 1.00 93.44 383 PRO A CA 1
ATOM 2862 C C . PRO A 1 383 ? 17.580 8.809 -27.292 1.00 93.44 383 PRO A C 1
ATOM 2864 O O . PRO A 1 383 ? 17.265 9.333 -28.361 1.00 93.44 383 PRO A O 1
ATOM 2867 N N . PHE A 1 384 ? 17.290 9.381 -26.119 1.00 92.12 384 PHE A N 1
ATOM 2868 C CA . PHE A 1 384 ? 16.542 10.639 -25.998 1.00 92.12 384 PHE A CA 1
ATOM 2869 C C . PHE A 1 384 ? 17.391 11.870 -26.350 1.00 92.12 384 PHE A C 1
ATOM 2871 O O . PHE A 1 384 ? 16.886 12.843 -26.925 1.00 92.12 384 PHE A O 1
ATOM 2878 N N . THR A 1 385 ? 18.705 11.812 -26.112 1.00 93.19 385 THR A N 1
ATOM 2879 C CA . THR A 1 385 ? 19.650 12.816 -26.627 1.00 93.19 385 THR A CA 1
ATOM 2880 C C . THR A 1 385 ? 19.637 12.822 -28.156 1.00 93.19 385 THR A C 1
ATOM 2882 O O . THR A 1 385 ? 19.505 13.875 -28.785 1.00 93.19 385 THR A O 1
ATOM 2885 N N . TYR A 1 386 ? 19.695 11.647 -28.787 1.00 94.81 386 TYR A N 1
ATOM 2886 C CA . TYR A 1 386 ? 19.627 11.551 -30.248 1.00 94.81 386 TYR A CA 1
ATOM 2887 C C . TYR A 1 386 ? 18.240 11.878 -30.811 1.00 94.81 386 TYR A C 1
ATOM 2889 O O . TYR A 1 386 ? 18.155 12.497 -31.871 1.00 94.81 386 TYR A O 1
ATOM 2897 N N . LEU A 1 387 ? 17.162 11.562 -30.093 1.00 94.38 387 LEU A N 1
ATOM 2898 C CA . LEU A 1 387 ? 15.809 12.000 -30.441 1.00 94.38 387 LEU A CA 1
ATOM 2899 C C . LEU A 1 387 ? 15.722 13.531 -30.500 1.00 94.38 387 LEU A C 1
ATOM 2901 O O . LEU A 1 387 ? 15.206 14.088 -31.470 1.00 94.38 387 LEU A O 1
ATOM 2905 N N . THR A 1 388 ? 16.311 14.214 -29.515 1.00 94.69 388 THR A N 1
ATOM 2906 C CA . THR A 1 388 ? 16.431 15.681 -29.497 1.00 94.69 388 THR A CA 1
ATOM 2907 C C . THR A 1 388 ? 17.260 16.195 -30.682 1.00 94.69 388 THR A C 1
ATOM 2909 O O . THR A 1 388 ? 16.983 17.257 -31.240 1.00 94.69 388 THR A O 1
ATOM 2912 N N . ALA A 1 389 ? 18.276 15.443 -31.117 1.00 95.62 389 ALA A N 1
ATOM 2913 C CA . ALA A 1 389 ? 19.027 15.774 -32.326 1.00 95.62 389 ALA A CA 1
ATOM 2914 C C . ALA A 1 389 ? 18.141 15.695 -33.578 1.00 95.62 389 ALA A C 1
ATOM 2916 O O . ALA A 1 389 ? 18.186 16.587 -34.432 1.00 95.62 389 ALA A O 1
ATOM 2917 N N . PHE A 1 390 ? 17.335 14.638 -33.690 1.00 95.31 390 PHE A N 1
ATOM 2918 C CA . PHE A 1 390 ? 16.456 14.411 -34.834 1.00 95.31 390 PHE A CA 1
ATOM 2919 C C . PHE A 1 390 ? 15.335 15.446 -34.922 1.00 95.31 390 PHE A C 1
ATOM 2921 O O . PHE A 1 390 ? 15.077 15.962 -36.010 1.00 95.31 390 PHE A O 1
ATOM 2928 N N . SER A 1 391 ? 14.752 15.852 -33.790 1.00 93.19 391 SER A N 1
ATOM 2929 C CA . SER A 1 391 ? 13.761 16.939 -33.755 1.00 93.19 391 SER A CA 1
ATOM 2930 C C . SER A 1 391 ? 14.335 18.291 -34.210 1.00 93.19 391 SER A C 1
ATOM 2932 O O . SER A 1 391 ? 13.591 19.188 -34.600 1.00 93.19 391 SER A O 1
ATOM 2934 N N . ARG A 1 392 ? 15.668 18.422 -34.240 1.00 93.69 392 ARG A N 1
ATOM 2935 C CA . ARG A 1 392 ? 16.411 19.593 -34.735 1.00 93.69 392 ARG A CA 1
ATOM 2936 C C . ARG A 1 392 ? 16.998 19.427 -36.132 1.00 93.69 392 ARG A C 1
ATOM 2938 O O . ARG A 1 392 ? 17.910 20.158 -36.515 1.00 93.69 392 ARG A O 1
ATOM 2945 N N . GLY A 1 393 ? 16.492 18.468 -36.901 1.00 95.00 393 GLY A N 1
ATOM 2946 C CA . GLY A 1 393 ? 16.871 18.278 -38.299 1.00 95.00 393 GLY A CA 1
ATOM 2947 C C . GLY A 1 393 ? 18.173 17.505 -38.506 1.00 95.00 393 GLY A C 1
ATOM 2948 O O . GLY A 1 393 ? 18.632 17.387 -39.644 1.00 95.00 393 GLY A O 1
ATOM 2949 N N . ARG A 1 394 ? 18.774 16.932 -37.451 1.00 95.88 394 ARG A N 1
ATOM 2950 C CA . ARG A 1 394 ? 19.776 15.876 -37.648 1.00 95.88 394 ARG A CA 1
ATOM 2951 C C . ARG A 1 394 ? 19.082 14.626 -38.173 1.00 95.88 394 ARG A C 1
ATOM 2953 O O . ARG A 1 394 ? 17.900 14.391 -37.960 1.00 95.88 394 ARG A O 1
ATOM 2960 N N . THR A 1 395 ? 19.850 13.796 -38.855 1.00 96.75 395 THR A N 1
ATOM 2961 C CA . THR A 1 395 ? 19.376 12.535 -39.429 1.00 96.75 395 THR A CA 1
ATOM 2962 C C . THR A 1 395 ? 20.244 11.383 -38.938 1.00 96.75 395 THR A C 1
ATOM 2964 O O . THR A 1 395 ? 21.383 11.619 -38.527 1.00 96.75 395 THR A O 1
ATOM 2967 N N . PRO A 1 396 ? 19.795 10.123 -39.055 1.00 96.50 396 PRO A N 1
ATOM 2968 C CA . PRO A 1 396 ? 20.633 8.960 -38.746 1.00 96.50 396 PRO A CA 1
ATOM 2969 C C . PRO A 1 396 ? 21.975 8.929 -39.509 1.00 96.50 396 PRO A C 1
ATOM 2971 O O . PRO A 1 396 ? 22.923 8.275 -39.074 1.00 96.50 396 PRO A O 1
ATOM 2974 N N . SER A 1 397 ? 22.076 9.637 -40.643 1.00 96.94 397 SER A N 1
ATOM 2975 C CA . SER A 1 397 ? 23.302 9.814 -41.437 1.00 96.94 397 SER A CA 1
ATOM 2976 C C . SER A 1 397 ? 24.180 11.001 -41.034 1.00 96.94 397 SER A C 1
ATOM 2978 O O . SER A 1 397 ? 25.289 11.109 -41.548 1.00 96.94 397 SER A O 1
ATOM 2980 N N . SER A 1 398 ? 23.705 11.889 -40.157 1.00 96.25 398 SER A N 1
ATOM 2981 C CA . SER A 1 398 ? 24.512 12.996 -39.639 1.00 96.25 398 SER A CA 1
ATOM 2982 C C . SER A 1 398 ? 25.740 12.471 -38.899 1.00 96.25 398 SER A C 1
ATOM 2984 O O . SER A 1 398 ? 25.697 11.391 -38.310 1.00 96.25 398 SER A O 1
ATOM 2986 N N . MET A 1 399 ? 26.830 13.236 -38.945 1.00 95.06 399 MET A N 1
ATOM 2987 C CA . MET A 1 399 ? 28.087 12.866 -38.301 1.00 95.06 399 MET A CA 1
ATOM 2988 C C . MET A 1 399 ? 28.106 13.311 -36.836 1.00 95.06 399 MET A C 1
ATOM 2990 O O . MET A 1 399 ? 27.650 14.408 -36.512 1.00 95.06 399 MET A O 1
ATOM 2994 N N . VAL A 1 400 ? 28.670 12.467 -35.981 1.00 93.19 400 VAL A N 1
ATOM 2995 C CA . VAL A 1 400 ? 29.063 12.745 -34.597 1.00 93.19 400 VAL A CA 1
ATOM 2996 C C . VAL A 1 400 ? 30.503 12.271 -34.418 1.00 93.19 400 VAL A C 1
ATOM 2998 O O . VAL A 1 400 ? 30.954 11.387 -35.149 1.00 93.19 400 VAL A O 1
ATOM 3001 N N . VAL A 1 401 ? 31.251 12.903 -33.521 1.00 88.38 401 VAL A N 1
ATOM 3002 C CA . VAL A 1 401 ? 32.667 12.593 -33.304 1.00 88.38 401 VAL A CA 1
ATOM 3003 C C . VAL A 1 401 ? 32.834 11.978 -31.925 1.00 88.38 401 VAL A C 1
ATOM 3005 O O . VAL A 1 401 ? 32.237 12.455 -30.965 1.00 88.38 401 VAL A O 1
ATOM 3008 N N . GLU A 1 402 ? 33.667 10.947 -31.849 1.00 85.19 402 GLU A N 1
ATOM 3009 C CA . GLU A 1 402 ? 34.087 10.318 -30.602 1.00 85.19 402 GLU A CA 1
ATOM 3010 C C . GLU A 1 402 ? 35.516 10.766 -30.272 1.00 85.19 402 GLU A C 1
ATOM 3012 O O . GLU A 1 402 ? 36.454 10.443 -31.007 1.00 85.19 402 GLU A O 1
ATOM 3017 N N . LEU A 1 403 ? 35.661 11.576 -29.217 1.00 76.38 403 LEU A N 1
ATOM 3018 C CA . LEU A 1 403 ? 36.914 12.254 -28.847 1.00 76.38 403 LEU A CA 1
ATOM 3019 C C . LEU A 1 403 ? 37.511 11.781 -27.509 1.00 76.38 403 LEU A C 1
ATOM 3021 O O . LEU A 1 403 ? 38.431 12.429 -27.012 1.00 76.38 403 LEU A O 1
ATOM 3025 N N . GLY A 1 404 ? 36.991 10.709 -26.907 1.00 74.44 404 GLY A N 1
ATOM 3026 C CA . GLY A 1 404 ? 37.479 10.229 -25.613 1.00 74.44 404 GLY A CA 1
ATOM 3027 C C . GLY A 1 404 ? 38.752 9.390 -25.693 1.00 74.44 404 GLY A C 1
ATOM 3028 O O . GLY A 1 404 ? 39.586 9.561 -26.582 1.00 74.44 404 GLY A O 1
ATOM 3029 N N . SER A 1 405 ? 38.926 8.500 -24.715 1.00 71.25 405 SER A N 1
ATOM 3030 C CA . SER A 1 405 ? 40.176 7.756 -24.497 1.00 71.25 405 SER A CA 1
ATOM 3031 C C . SER A 1 405 ? 40.494 6.719 -25.582 1.00 71.25 405 SER A C 1
ATOM 3033 O O . SER A 1 405 ? 41.667 6.414 -25.788 1.00 71.25 405 SER A O 1
ATOM 3035 N N . ASP A 1 406 ? 39.481 6.227 -26.302 1.00 76.12 406 ASP A N 1
ATOM 3036 C CA . ASP A 1 406 ? 39.600 5.358 -27.483 1.00 76.12 406 ASP A CA 1
ATOM 3037 C C . ASP A 1 406 ? 38.936 6.040 -28.699 1.00 76.12 406 ASP A C 1
ATOM 3039 O O . ASP A 1 406 ? 37.801 5.719 -29.061 1.00 76.12 406 ASP A O 1
ATOM 3043 N N . PRO A 1 407 ? 39.579 7.059 -29.303 1.00 79.12 407 PRO A N 1
ATOM 3044 C CA . PRO A 1 407 ? 38.937 7.903 -30.300 1.00 79.12 407 PRO A CA 1
ATOM 3045 C C . PRO A 1 407 ? 38.684 7.133 -31.600 1.00 79.12 407 PRO A C 1
ATOM 3047 O O . PRO A 1 407 ? 39.605 6.775 -32.335 1.00 79.12 407 PRO A O 1
ATOM 3050 N N . ARG A 1 408 ? 37.405 6.949 -31.937 1.00 84.44 408 ARG A N 1
ATOM 3051 C CA . ARG A 1 408 ? 36.958 6.291 -33.183 1.00 84.44 408 ARG A CA 1
ATOM 3052 C C . ARG A 1 408 ? 36.802 7.262 -34.355 1.00 84.44 408 ARG A C 1
ATOM 3054 O O . ARG A 1 408 ? 36.561 6.842 -35.487 1.00 84.44 408 ARG A O 1
ATOM 3061 N N . GLY A 1 409 ? 36.951 8.561 -34.094 1.00 87.56 409 GLY A N 1
ATOM 3062 C CA . GLY A 1 409 ? 36.808 9.621 -35.086 1.00 87.56 409 GLY A CA 1
ATOM 3063 C C . GLY A 1 409 ? 35.349 9.885 -35.487 1.00 87.56 409 GLY A C 1
ATOM 3064 O O . GLY A 1 409 ? 34.418 9.518 -34.768 1.00 87.56 409 GLY A O 1
ATOM 3065 N N . PRO A 1 410 ? 35.122 10.582 -36.615 1.00 91.50 410 PRO A N 1
ATOM 3066 C CA . PRO A 1 410 ? 33.779 10.896 -37.086 1.00 91.50 410 PRO A CA 1
ATOM 3067 C C . PRO A 1 410 ? 33.028 9.646 -37.558 1.00 91.50 410 PRO A C 1
ATOM 3069 O O . PRO A 1 410 ? 33.490 8.924 -38.440 1.00 91.50 410 PRO A O 1
ATOM 3072 N N . MET A 1 411 ? 31.808 9.453 -37.067 1.00 94.56 411 MET A N 1
ATOM 3073 C CA . MET A 1 411 ? 30.911 8.384 -37.506 1.00 94.56 411 MET A CA 1
ATOM 3074 C C . MET A 1 411 ? 29.465 8.859 -37.626 1.00 94.56 411 MET A C 1
ATOM 3076 O O . MET A 1 411 ? 29.110 9.955 -37.202 1.00 94.56 411 MET A O 1
ATOM 3080 N N . ARG A 1 412 ? 28.602 8.030 -38.218 1.00 96.12 412 ARG A N 1
ATOM 3081 C CA . ARG A 1 412 ? 27.175 8.355 -38.359 1.00 96.12 412 ARG A CA 1
ATOM 3082 C C . ARG A 1 412 ? 26.464 8.177 -37.017 1.00 96.12 412 ARG A C 1
ATOM 3084 O O . ARG A 1 412 ? 26.736 7.199 -36.326 1.00 96.12 412 ARG A O 1
ATOM 3091 N N . ILE A 1 413 ? 25.482 9.028 -36.713 1.00 95.44 413 ILE A N 1
ATOM 3092 C CA . ILE A 1 413 ? 24.660 8.926 -35.492 1.00 95.44 413 ILE A CA 1
ATOM 3093 C C . ILE A 1 413 ? 24.081 7.518 -35.316 1.00 95.44 413 ILE A C 1
ATOM 3095 O O . ILE A 1 413 ? 24.159 6.969 -34.226 1.00 95.44 413 ILE A O 1
ATOM 3099 N N . ARG A 1 414 ? 23.568 6.884 -36.382 1.00 95.38 414 ARG A N 1
ATOM 3100 C CA . ARG A 1 414 ? 23.044 5.506 -36.288 1.00 95.38 414 ARG A CA 1
ATOM 3101 C C . ARG A 1 414 ? 24.075 4.481 -35.820 1.00 95.38 414 ARG A C 1
ATOM 3103 O O . ARG A 1 414 ? 23.706 3.505 -35.188 1.00 95.38 414 ARG A O 1
ATOM 3110 N N . THR A 1 415 ? 25.345 4.684 -36.163 1.00 95.06 415 THR A N 1
ATOM 3111 C CA . THR A 1 415 ? 26.436 3.802 -35.748 1.00 95.06 415 THR A CA 1
ATOM 3112 C C . THR A 1 415 ? 26.784 4.062 -34.289 1.00 95.06 415 THR A C 1
ATOM 3114 O O . THR A 1 415 ? 26.913 3.101 -33.541 1.00 95.06 415 THR A O 1
ATOM 3117 N N . ALA A 1 416 ? 26.867 5.332 -33.884 1.00 93.88 416 ALA A N 1
ATOM 3118 C CA . ALA A 1 416 ? 27.124 5.703 -32.495 1.00 93.88 416 ALA A CA 1
ATOM 3119 C C . ALA A 1 416 ? 26.026 5.194 -31.549 1.00 93.88 416 ALA A C 1
ATOM 3121 O O . ALA A 1 416 ? 26.325 4.520 -30.569 1.00 93.88 416 ALA A O 1
ATOM 3122 N N . LEU A 1 417 ? 24.759 5.435 -31.899 1.00 93.12 417 LEU A N 1
ATOM 3123 C CA . LEU A 1 417 ? 23.598 5.001 -31.124 1.00 93.12 417 LEU A CA 1
ATOM 3124 C C . LEU A 1 417 ? 23.490 3.471 -31.047 1.00 93.12 417 LEU A C 1
ATOM 3126 O O . LEU A 1 417 ? 23.311 2.933 -29.963 1.00 93.12 417 LEU A O 1
ATOM 3130 N N . ALA A 1 418 ? 23.643 2.753 -32.167 1.00 93.62 418 ALA A N 1
ATOM 3131 C CA . ALA A 1 418 ? 23.518 1.290 -32.181 1.00 93.62 418 ALA A CA 1
ATOM 3132 C C . ALA A 1 418 ? 24.601 0.560 -31.366 1.00 93.62 418 ALA A C 1
ATOM 3134 O O . ALA A 1 418 ? 24.416 -0.605 -31.029 1.00 93.62 418 ALA A O 1
ATOM 3135 N N . ASN A 1 419 ? 25.728 1.218 -31.080 1.00 90.88 419 ASN A N 1
ATOM 3136 C CA . ASN A 1 419 ? 26.814 0.660 -30.271 1.00 90.88 419 ASN A CA 1
ATOM 3137 C C . ASN A 1 419 ? 26.925 1.317 -28.885 1.00 90.88 419 ASN A C 1
ATOM 3139 O O . ASN A 1 419 ? 27.860 0.997 -28.155 1.00 90.88 419 ASN A O 1
ATOM 3143 N N . SER A 1 420 ? 26.002 2.223 -28.536 1.00 91.25 420 SER A N 1
ATOM 3144 C CA . SER A 1 420 ? 25.980 2.954 -27.262 1.00 91.25 420 SER A CA 1
ATOM 3145 C C . SER A 1 420 ? 27.332 3.586 -26.901 1.00 91.25 420 SER A C 1
ATOM 3147 O O . SER A 1 420 ? 27.847 3.381 -25.804 1.00 91.25 420 SER A O 1
ATOM 3149 N N . TYR A 1 421 ? 27.946 4.320 -27.840 1.00 91.19 421 TYR A N 1
ATOM 3150 C CA . TYR A 1 421 ? 29.238 4.968 -27.589 1.00 91.19 421 TYR A CA 1
ATOM 3151 C C . TYR A 1 421 ? 29.085 6.225 -26.709 1.00 91.19 421 TYR A C 1
ATOM 3153 O O . TYR A 1 421 ? 28.508 7.218 -27.171 1.00 91.19 421 TYR A O 1
ATOM 3161 N N . PRO A 1 422 ? 29.642 6.234 -25.481 1.00 86.69 422 PRO A N 1
ATOM 3162 C CA . PRO A 1 422 ? 29.342 7.256 -24.477 1.00 86.69 422 PRO A CA 1
ATOM 3163 C C . PRO A 1 422 ? 29.878 8.642 -24.855 1.00 86.69 422 PRO A C 1
ATOM 3165 O O . PRO A 1 422 ? 29.168 9.639 -24.730 1.00 86.69 422 PRO A O 1
ATOM 3168 N N . ASP A 1 423 ? 31.092 8.733 -25.406 1.00 89.81 423 ASP A N 1
ATOM 3169 C CA . ASP A 1 423 ? 31.681 10.029 -25.778 1.00 89.81 423 ASP A CA 1
ATOM 3170 C C . ASP A 1 423 ? 30.952 10.673 -26.966 1.00 89.81 423 ASP A C 1
ATOM 3172 O O . ASP A 1 423 ? 30.862 11.901 -27.073 1.00 89.81 423 ASP A O 1
ATOM 3176 N N . SER A 1 424 ? 30.389 9.848 -27.854 1.00 91.69 424 SER A N 1
ATOM 3177 C CA . SER A 1 424 ? 29.542 10.322 -28.948 1.00 91.69 424 SER A CA 1
ATOM 3178 C C . SER A 1 424 ? 28.225 10.898 -28.420 1.00 91.69 424 SER A C 1
ATOM 3180 O O . SER A 1 424 ? 27.763 11.926 -28.926 1.00 91.69 424 SER A O 1
ATOM 3182 N N . ALA A 1 425 ? 27.619 10.269 -27.409 1.00 90.38 425 ALA A N 1
ATOM 3183 C CA . ALA A 1 425 ? 26.413 10.775 -26.761 1.00 90.38 425 ALA A CA 1
ATOM 3184 C C . ALA A 1 425 ? 26.695 12.082 -26.002 1.00 90.38 425 ALA A C 1
ATOM 3186 O O . ALA A 1 425 ? 25.986 13.069 -26.202 1.00 90.38 425 ALA A O 1
ATOM 3187 N N . ALA A 1 426 ? 27.798 12.145 -25.250 1.00 90.50 426 ALA A N 1
ATOM 3188 C CA . ALA A 1 426 ? 28.242 13.351 -24.550 1.00 90.50 426 ALA A CA 1
ATOM 3189 C C . ALA A 1 426 ? 28.521 14.520 -25.513 1.00 90.50 426 ALA A C 1
ATOM 3191 O O . ALA A 1 426 ? 28.074 15.647 -25.285 1.00 90.50 426 ALA A O 1
ATOM 3192 N N . THR A 1 427 ? 29.192 14.253 -26.639 1.00 92.00 427 THR A N 1
ATOM 3193 C CA . THR A 1 427 ? 29.436 15.257 -27.689 1.00 92.00 427 THR A CA 1
ATOM 3194 C C . THR A 1 427 ? 28.125 15.769 -28.288 1.00 92.00 427 THR A C 1
ATOM 3196 O O . THR A 1 427 ? 27.974 16.970 -28.526 1.00 92.00 427 THR A O 1
ATOM 3199 N N . MET A 1 428 ? 27.150 14.881 -28.513 1.00 93.12 428 MET A N 1
ATOM 3200 C CA . MET A 1 428 ? 25.830 15.270 -29.010 1.00 93.12 428 MET A CA 1
ATOM 3201 C C . MET A 1 428 ? 25.058 16.110 -27.985 1.00 93.12 428 MET A C 1
ATOM 3203 O O . MET A 1 428 ? 24.495 17.143 -28.346 1.00 93.12 428 MET A O 1
ATOM 3207 N N . LEU A 1 429 ? 25.073 15.715 -26.712 1.00 92.19 429 LEU A N 1
ATOM 3208 C CA . LEU A 1 429 ? 24.447 16.454 -25.616 1.00 92.19 429 LEU A CA 1
ATOM 3209 C C . LEU A 1 429 ? 25.013 17.878 -25.512 1.00 92.19 429 LEU A C 1
ATOM 3211 O O . LEU A 1 429 ? 24.250 18.846 -25.473 1.00 92.19 429 LEU A O 1
ATOM 3215 N N . ALA A 1 430 ? 26.341 18.017 -25.552 1.00 92.19 430 ALA A N 1
ATOM 3216 C CA . ALA A 1 430 ? 27.013 19.314 -25.536 1.00 92.19 430 ALA A CA 1
ATOM 3217 C C . ALA A 1 430 ? 26.614 20.189 -26.737 1.00 92.19 430 ALA A C 1
ATOM 3219 O O . ALA A 1 430 ? 26.372 21.385 -26.579 1.00 92.19 430 ALA A O 1
ATOM 3220 N N . ALA A 1 431 ? 26.489 19.597 -27.930 1.00 92.69 431 ALA A N 1
ATOM 3221 C CA . ALA A 1 431 ? 26.099 20.316 -29.142 1.00 92.69 431 ALA A CA 1
ATOM 3222 C C . ALA A 1 431 ? 24.629 20.776 -29.139 1.00 92.69 431 ALA A C 1
ATOM 3224 O O . ALA A 1 431 ? 24.307 21.815 -29.715 1.00 92.69 431 ALA A O 1
ATOM 3225 N N . LEU A 1 432 ? 23.723 20.006 -28.531 1.00 93.75 432 LEU A N 1
ATOM 3226 C CA . LEU A 1 432 ? 22.294 20.338 -28.453 1.00 93.75 432 LEU A CA 1
ATOM 3227 C C . LEU A 1 432 ? 21.971 21.310 -27.322 1.00 93.75 432 LEU A C 1
ATOM 3229 O O . LEU A 1 432 ? 20.949 22.001 -27.369 1.00 93.75 432 LEU A O 1
ATOM 3233 N N . GLY A 1 433 ? 22.823 21.356 -26.310 1.00 92.81 433 GLY A N 1
ATOM 3234 C CA . GLY A 1 433 ? 22.568 22.102 -25.101 1.00 92.81 433 GLY A CA 1
ATOM 3235 C C . GLY A 1 433 ? 21.667 21.307 -24.141 1.00 92.81 433 GLY A C 1
ATOM 3236 O O . GLY A 1 433 ? 20.582 20.861 -24.532 1.00 92.81 433 GLY A O 1
ATOM 3237 N N . PRO A 1 434 ? 22.077 21.168 -22.875 1.00 90.31 434 PRO A N 1
ATOM 3238 C CA . PRO A 1 434 ? 21.431 20.298 -21.898 1.00 90.31 434 PRO A CA 1
ATOM 3239 C C . PRO A 1 434 ? 19.923 20.548 -21.675 1.00 90.31 434 PRO A C 1
ATOM 3241 O O . PRO A 1 434 ? 19.123 19.618 -21.711 1.00 90.31 434 PRO A O 1
ATOM 3244 N N . GLU A 1 435 ? 19.507 21.812 -21.568 1.00 91.31 435 GLU A N 1
ATOM 3245 C CA . GLU A 1 435 ? 18.100 22.217 -21.360 1.00 91.31 435 GLU A CA 1
ATOM 3246 C C . GLU A 1 435 ? 17.154 21.781 -22.490 1.00 91.31 435 GLU A C 1
ATOM 3248 O O . GLU A 1 435 ? 15.929 21.749 -22.362 1.00 91.31 435 GLU A O 1
ATOM 3253 N N . SER A 1 436 ? 17.712 21.516 -23.666 1.00 91.69 436 SER A N 1
ATOM 3254 C CA . SER A 1 436 ? 16.940 21.075 -24.820 1.00 91.69 436 SER A CA 1
ATOM 3255 C C . SER A 1 436 ? 16.593 19.601 -24.744 1.00 91.69 436 SER A C 1
ATOM 3257 O O . SER A 1 436 ? 15.507 19.200 -25.160 1.00 91.69 436 SER A O 1
ATOM 3259 N N . VAL A 1 437 ? 17.535 18.817 -24.225 1.00 91.25 437 VAL A N 1
ATOM 3260 C CA . VAL A 1 437 ? 17.334 17.396 -23.976 1.00 91.25 437 VAL A CA 1
ATOM 3261 C C . VAL A 1 437 ? 16.357 17.237 -22.817 1.00 91.25 437 VAL A C 1
ATOM 3263 O O . VAL A 1 437 ? 15.394 16.497 -22.967 1.00 91.25 437 VAL A O 1
ATOM 3266 N N . ASP A 1 438 ? 16.480 18.041 -21.756 1.00 89.94 438 ASP A N 1
ATOM 3267 C CA . ASP A 1 438 ? 15.535 18.028 -20.627 1.00 89.94 438 ASP A CA 1
ATOM 3268 C C . ASP A 1 438 ? 14.100 18.299 -21.049 1.00 89.94 438 ASP A C 1
ATOM 3270 O O . ASP A 1 438 ? 13.189 17.590 -20.646 1.00 89.94 438 ASP A O 1
ATOM 3274 N N . ARG A 1 439 ? 13.877 19.300 -21.907 1.00 89.94 439 ARG A N 1
ATOM 3275 C CA . ARG A 1 439 ? 12.528 19.570 -22.421 1.00 89.94 439 ARG A CA 1
ATOM 3276 C C . ARG A 1 439 ? 11.965 18.391 -23.205 1.00 89.94 439 ARG A C 1
ATOM 3278 O O . ARG A 1 439 ? 10.761 18.167 -23.161 1.00 89.94 439 ARG A O 1
ATOM 3285 N N . THR A 1 440 ? 12.816 17.656 -23.916 1.00 91.00 440 THR A N 1
ATOM 3286 C CA . THR A 1 440 ? 12.403 16.442 -24.630 1.00 91.00 440 THR A CA 1
ATOM 3287 C C . THR A 1 440 ? 12.100 15.315 -23.641 1.00 91.00 440 THR A C 1
ATOM 3289 O O . THR A 1 440 ? 11.069 14.668 -23.768 1.00 91.00 440 THR A O 1
ATOM 3292 N N . LEU A 1 441 ? 12.937 15.121 -22.619 1.00 90.44 441 LEU A N 1
ATOM 3293 C CA . LEU A 1 441 ? 12.726 14.138 -21.551 1.00 90.44 441 LEU A CA 1
ATOM 3294 C C . LEU A 1 441 ? 11.430 14.408 -20.766 1.00 90.44 441 LEU A C 1
ATOM 3296 O O . LEU A 1 441 ? 10.610 13.505 -20.622 1.00 90.44 441 LEU A O 1
ATOM 3300 N N . ALA A 1 442 ? 11.172 15.657 -20.379 1.00 89.56 442 ALA A N 1
ATOM 3301 C CA . ALA A 1 442 ? 9.943 16.074 -19.700 1.00 89.56 442 ALA A CA 1
ATOM 3302 C C . ALA A 1 442 ? 8.682 15.827 -20.556 1.00 89.56 442 ALA A C 1
ATOM 3304 O O . ALA A 1 442 ? 7.647 15.347 -20.082 1.00 89.56 442 ALA A O 1
ATOM 3305 N N . GLN A 1 443 ? 8.769 16.063 -21.873 1.00 87.69 443 GLN A N 1
ATOM 3306 C CA . GLN A 1 443 ? 7.689 15.719 -22.811 1.00 87.69 443 GLN A CA 1
ATOM 3307 C C . GLN A 1 443 ? 7.407 14.211 -22.874 1.00 87.69 443 GLN A C 1
ATOM 3309 O O . GLN A 1 443 ? 6.279 13.822 -23.191 1.00 87.69 443 GLN A O 1
ATOM 3314 N N . LEU A 1 444 ? 8.381 13.373 -22.520 1.00 88.62 444 LEU A N 1
ATOM 3315 C CA . LEU A 1 444 ? 8.251 11.917 -22.444 1.00 88.62 444 LEU A CA 1
ATOM 3316 C C . LEU A 1 444 ? 7.926 11.405 -21.031 1.00 88.62 444 LEU A C 1
ATOM 3318 O O . LEU A 1 444 ? 7.604 10.232 -20.890 1.00 88.62 444 LEU A O 1
ATOM 3322 N N . GLY A 1 445 ? 7.935 12.275 -20.017 1.00 85.50 445 GLY A N 1
ATOM 3323 C CA . GLY A 1 445 ? 7.613 11.934 -18.625 1.00 85.50 445 GLY A CA 1
ATOM 3324 C C . GLY A 1 445 ? 8.796 11.591 -17.742 1.00 85.50 445 GLY A C 1
ATOM 3325 O O . GLY A 1 445 ? 8.605 11.078 -16.650 1.00 85.50 445 GLY A O 1
ATOM 3326 N N . LEU A 1 446 ? 10.004 11.917 -18.189 1.00 87.44 446 LEU A N 1
ATOM 3327 C CA . LEU A 1 446 ? 11.210 11.843 -17.376 1.00 87.44 446 LEU A CA 1
ATOM 3328 C C . LEU A 1 446 ? 11.459 13.212 -16.735 1.00 87.44 446 LEU A C 1
ATOM 3330 O O . LEU A 1 446 ? 12.305 13.986 -17.186 1.00 87.44 446 LEU A O 1
ATOM 3334 N N . ASP A 1 447 ? 10.669 13.513 -15.705 1.00 75.00 447 ASP A N 1
ATOM 3335 C CA . ASP A 1 447 ? 10.740 14.745 -14.918 1.00 75.00 447 ASP A CA 1
ATOM 3336 C C . ASP A 1 447 ? 11.661 14.520 -13.701 1.00 75.00 447 ASP A C 1
ATOM 3338 O O . ASP A 1 447 ? 11.211 14.229 -12.597 1.00 75.00 447 ASP A O 1
ATOM 3342 N N . GLY A 1 448 ? 12.983 14.593 -13.898 1.00 69.81 448 GLY A N 1
ATOM 3343 C CA . GLY A 1 448 ? 13.953 14.283 -12.840 1.00 69.81 448 GLY A CA 1
ATOM 3344 C C . GLY A 1 448 ? 15.394 14.714 -13.138 1.00 69.81 448 GLY A C 1
ATOM 3345 O O . GLY A 1 448 ? 15.672 15.289 -14.195 1.00 69.81 448 GLY A O 1
ATOM 3346 N N . PRO A 1 449 ? 16.338 14.474 -12.206 1.00 65.81 449 PRO A N 1
ATOM 3347 C CA . PRO A 1 449 ? 17.760 14.704 -12.444 1.00 65.81 449 PRO A CA 1
ATOM 3348 C C . PRO A 1 449 ? 18.231 13.896 -13.659 1.00 65.81 449 PRO A C 1
ATOM 3350 O O . PRO A 1 449 ? 17.919 12.715 -13.760 1.00 65.81 449 PRO A O 1
ATOM 3353 N N . ARG A 1 450 ? 19.039 14.495 -14.545 1.00 67.94 450 ARG A N 1
ATOM 3354 C CA . ARG A 1 450 ? 19.468 13.904 -15.835 1.00 67.94 450 ARG A CA 1
ATOM 3355 C C . ARG A 1 450 ? 20.112 12.523 -15.784 1.00 67.94 450 ARG A C 1
ATOM 3357 O O . ARG A 1 450 ? 20.314 11.930 -16.832 1.00 67.94 450 ARG A O 1
ATOM 3364 N N . GLU A 1 451 ? 20.511 12.058 -14.614 1.00 78.31 451 GLU A N 1
ATOM 3365 C CA . GLU A 1 451 ? 21.215 10.792 -14.456 1.00 78.31 451 GLU A CA 1
ATOM 3366 C C . GLU A 1 451 ? 20.355 9.743 -13.760 1.00 78.31 451 GLU A C 1
ATOM 3368 O O . GLU A 1 451 ? 20.720 8.576 -13.800 1.00 78.31 451 GLU A O 1
ATOM 3373 N N . SER A 1 452 ? 19.221 10.120 -13.159 1.00 86.75 452 SER A N 1
ATOM 3374 C CA . SER A 1 452 ? 18.407 9.220 -12.345 1.00 86.75 452 SER A CA 1
ATOM 3375 C C . SER A 1 452 ? 16.987 9.097 -12.879 1.00 86.75 452 SER A C 1
ATOM 3377 O O . SER A 1 452 ? 16.307 10.101 -13.078 1.00 86.75 452 SER A O 1
ATOM 3379 N N . ALA A 1 453 ? 16.536 7.865 -13.084 1.00 90.75 453 ALA A N 1
ATOM 3380 C CA . ALA A 1 453 ? 15.159 7.552 -13.439 1.00 90.75 453 ALA A CA 1
ATOM 3381 C C . ALA A 1 453 ? 14.780 6.177 -12.882 1.00 90.75 453 ALA A C 1
ATOM 3383 O O . ALA A 1 453 ? 15.637 5.298 -12.753 1.00 90.75 453 ALA A O 1
ATOM 3384 N N . SER A 1 454 ? 13.506 5.990 -12.537 1.00 92.44 454 SER A N 1
ATOM 3385 C CA . SER A 1 454 ? 13.001 4.667 -12.173 1.00 92.44 454 SER A CA 1
ATOM 3386 C C . SER A 1 454 ? 12.854 3.790 -13.422 1.00 92.44 454 SER A C 1
ATOM 3388 O O . SER A 1 454 ? 12.767 4.287 -14.553 1.00 92.44 454 SER A O 1
ATOM 3390 N N . LEU A 1 455 ? 12.818 2.467 -13.242 1.00 93.75 455 LEU A N 1
ATOM 3391 C CA . LEU A 1 455 ? 12.611 1.551 -14.365 1.00 93.75 455 LEU A CA 1
ATOM 3392 C C . LEU A 1 455 ? 11.234 1.768 -15.006 1.00 93.75 455 LEU A C 1
ATOM 3394 O O . LEU A 1 455 ? 11.125 1.691 -16.230 1.00 93.75 455 LEU A O 1
ATOM 3398 N N . ILE A 1 456 ? 10.199 2.065 -14.217 1.00 92.62 456 ILE A N 1
ATOM 3399 C CA . ILE A 1 456 ? 8.858 2.347 -14.739 1.00 92.62 456 ILE A CA 1
ATOM 3400 C C . ILE A 1 456 ? 8.820 3.635 -15.567 1.00 92.62 456 ILE A C 1
ATOM 3402 O O . ILE A 1 456 ? 8.254 3.612 -16.661 1.00 92.62 456 ILE A O 1
ATOM 3406 N N . ASP A 1 457 ? 9.487 4.709 -15.135 1.00 91.19 457 ASP A N 1
ATOM 3407 C CA . ASP A 1 457 ? 9.517 5.971 -15.888 1.00 91.19 457 ASP A CA 1
ATOM 3408 C C . ASP A 1 457 ? 10.294 5.815 -17.200 1.00 91.19 457 ASP A C 1
ATOM 3410 O O . ASP A 1 457 ? 9.854 6.271 -18.259 1.00 91.19 457 ASP A O 1
ATOM 3414 N N . LEU A 1 458 ? 11.432 5.108 -17.163 1.00 92.75 458 LEU A N 1
ATOM 3415 C CA . LEU A 1 458 ? 12.185 4.762 -18.371 1.00 92.75 458 LEU A CA 1
ATOM 3416 C C . LEU A 1 458 ? 11.320 3.935 -19.320 1.00 92.75 458 LEU A C 1
ATOM 3418 O O . LEU A 1 458 ? 11.217 4.253 -20.505 1.00 92.75 458 LEU A O 1
ATOM 3422 N N . THR A 1 459 ? 10.666 2.895 -18.806 1.00 93.50 459 THR A N 1
ATOM 3423 C CA . THR A 1 459 ? 9.812 2.011 -19.606 1.00 93.50 459 THR A CA 1
ATOM 3424 C C . THR A 1 459 ? 8.654 2.788 -20.234 1.00 93.50 459 THR A C 1
ATOM 3426 O O . THR A 1 459 ? 8.377 2.601 -21.418 1.00 93.50 459 THR A O 1
ATOM 3429 N N . ALA A 1 460 ? 8.036 3.720 -19.503 1.00 91.31 460 ALA A N 1
ATOM 3430 C CA . ALA A 1 460 ? 7.001 4.611 -20.022 1.00 91.31 460 ALA A CA 1
ATOM 3431 C C . ALA A 1 460 ? 7.531 5.521 -21.144 1.00 91.31 460 ALA A C 1
ATOM 3433 O O . ALA A 1 460 ? 6.909 5.616 -22.205 1.00 91.31 460 ALA A O 1
ATOM 3434 N N . ALA A 1 461 ? 8.711 6.125 -20.968 1.00 91.88 461 ALA A N 1
ATOM 3435 C CA . ALA A 1 461 ? 9.333 6.986 -21.974 1.00 91.88 461 ALA A CA 1
ATOM 3436 C C . ALA A 1 461 ? 9.702 6.227 -23.262 1.00 91.88 461 ALA A C 1
ATOM 3438 O O . ALA A 1 461 ? 9.464 6.719 -24.368 1.00 91.88 461 ALA A O 1
ATOM 3439 N N . TYR A 1 462 ? 10.230 5.004 -23.146 1.00 93.56 462 TYR A N 1
ATOM 3440 C CA . TYR A 1 462 ? 10.421 4.110 -24.296 1.00 93.56 462 TYR A CA 1
ATOM 3441 C C . TYR A 1 462 ? 9.085 3.657 -24.898 1.00 93.56 462 TYR A C 1
ATOM 3443 O O . TYR A 1 462 ? 8.974 3.528 -26.119 1.00 93.56 462 TYR A O 1
ATOM 3451 N N . GLY A 1 463 ? 8.055 3.479 -24.069 1.00 92.81 463 GLY A N 1
ATOM 3452 C CA . GLY A 1 463 ? 6.688 3.194 -24.490 1.00 92.81 463 GLY A CA 1
ATOM 3453 C C . GLY A 1 463 ? 6.135 4.253 -25.440 1.00 92.81 463 GLY A C 1
ATOM 3454 O O . GLY A 1 463 ? 5.535 3.899 -26.450 1.00 92.81 463 GLY A O 1
ATOM 3455 N N . VAL A 1 464 ? 6.437 5.536 -25.212 1.00 91.94 464 VAL A N 1
ATOM 3456 C CA . VAL A 1 464 ? 6.062 6.618 -26.141 1.00 91.94 464 VAL A CA 1
ATOM 3457 C C . VAL A 1 464 ? 6.666 6.400 -27.530 1.00 91.94 464 VAL A C 1
ATOM 3459 O O . VAL A 1 464 ? 5.991 6.613 -28.535 1.00 91.94 464 VAL A O 1
ATOM 3462 N N . LEU A 1 465 ? 7.920 5.941 -27.617 1.00 91.31 465 LEU A N 1
ATOM 3463 C CA . LEU A 1 465 ? 8.553 5.621 -28.901 1.00 91.31 465 LEU A CA 1
ATOM 3464 C C . LEU A 1 465 ? 7.892 4.409 -29.568 1.00 91.31 465 LEU A C 1
ATOM 3466 O O . LEU A 1 465 ? 7.671 4.424 -30.778 1.00 91.31 465 LEU A O 1
ATOM 3470 N N . ALA A 1 466 ? 7.550 3.385 -28.782 1.00 92.06 466 ALA A N 1
ATOM 3471 C CA . ALA A 1 466 ? 6.847 2.196 -29.262 1.00 92.06 466 ALA A CA 1
ATOM 3472 C C . ALA A 1 466 ? 5.409 2.502 -29.727 1.00 92.06 466 ALA A C 1
ATOM 3474 O O . ALA A 1 466 ? 4.921 1.866 -30.657 1.00 92.06 466 ALA A O 1
ATOM 3475 N N . ALA A 1 467 ? 4.757 3.503 -29.132 1.00 91.31 467 ALA A N 1
ATOM 3476 C CA . ALA A 1 467 ? 3.422 3.985 -29.482 1.00 91.31 467 ALA A CA 1
ATOM 3477 C C . ALA A 1 467 ? 3.442 5.133 -30.514 1.00 91.31 467 ALA A C 1
ATOM 3479 O O . ALA A 1 467 ? 2.548 5.982 -30.529 1.00 91.31 467 ALA A O 1
ATOM 3480 N N . GLU A 1 468 ? 4.470 5.186 -31.369 1.00 90.00 468 GLU A N 1
ATOM 3481 C CA . GLU A 1 468 ? 4.602 6.163 -32.462 1.00 90.00 468 GLU A CA 1
ATOM 3482 C C . GLU A 1 468 ? 4.555 7.636 -32.001 1.00 90.00 468 GLU A C 1
ATOM 3484 O O . GLU A 1 468 ? 4.030 8.518 -32.681 1.00 90.00 468 GLU A O 1
ATOM 3489 N N . GLY A 1 469 ? 5.111 7.922 -30.824 1.00 87.81 469 GLY A N 1
ATOM 3490 C CA . GLY A 1 469 ? 5.152 9.261 -30.236 1.00 87.81 469 GLY A CA 1
ATOM 3491 C C . GLY A 1 469 ? 3.912 9.632 -29.420 1.00 87.81 469 GLY A C 1
ATOM 3492 O O . GLY A 1 469 ? 3.804 10.774 -28.969 1.00 87.81 469 GLY A O 1
ATOM 3493 N N . ARG A 1 470 ? 2.968 8.706 -29.213 1.00 86.12 470 ARG A N 1
ATOM 3494 C CA . ARG A 1 470 ? 1.800 8.928 -28.350 1.00 86.12 470 ARG A CA 1
ATOM 3495 C C . ARG A 1 470 ? 2.130 8.592 -26.898 1.00 86.12 470 ARG A C 1
ATOM 3497 O O . ARG A 1 470 ? 2.618 7.510 -26.603 1.00 86.12 470 ARG A O 1
ATOM 3504 N N . ARG A 1 471 ? 1.795 9.507 -25.991 1.00 82.44 471 ARG A N 1
ATOM 3505 C CA . ARG A 1 471 ? 1.881 9.318 -24.536 1.00 82.44 471 ARG A CA 1
ATOM 3506 C C . ARG A 1 471 ? 0.466 9.150 -23.977 1.00 82.44 471 ARG A C 1
ATOM 3508 O O . ARG A 1 471 ? -0.392 9.994 -24.239 1.00 82.44 471 ARG A O 1
ATOM 3515 N N . THR A 1 472 ? 0.216 8.060 -23.258 1.00 74.12 472 THR A N 1
ATOM 3516 C CA . THR A 1 472 ? -1.079 7.687 -22.657 1.00 74.12 472 THR A CA 1
ATOM 3517 C C . THR A 1 472 ? -0.933 7.527 -21.140 1.00 74.12 472 THR A C 1
ATOM 3519 O O . THR A 1 472 ? 0.123 7.125 -20.662 1.00 74.12 472 THR A O 1
ATOM 3522 N N . GLY A 1 473 ? -1.973 7.897 -20.381 1.00 59.50 473 GLY A N 1
ATOM 3523 C CA . GLY A 1 473 ? -2.004 7.823 -18.910 1.00 59.50 473 GLY A CA 1
ATOM 3524 C C . GLY A 1 473 ? -2.254 9.168 -18.209 1.00 59.50 473 GLY A C 1
ATOM 3525 O O . GLY A 1 473 ? -2.031 10.243 -18.772 1.00 59.50 473 GLY A O 1
ATOM 3526 N N . THR A 1 474 ? -2.740 9.115 -16.968 1.00 52.38 474 THR A N 1
ATOM 3527 C CA . THR A 1 474 ? -2.921 10.265 -16.064 1.00 52.38 474 THR A CA 1
ATOM 3528 C C . THR A 1 474 ? -1.594 10.608 -15.398 1.00 52.38 474 THR A C 1
ATOM 3530 O O . THR A 1 474 ? -0.992 9.755 -14.765 1.00 52.38 474 THR A O 1
ATOM 3533 N N . GLN A 1 475 ? -1.107 11.842 -15.566 1.00 56.66 475 GLN A N 1
ATOM 3534 C CA . GLN A 1 475 ? 0.208 12.287 -15.057 1.00 56.66 475 GLN A CA 1
ATOM 3535 C C . GLN A 1 475 ? 1.416 11.446 -15.526 1.00 56.66 475 GLN A C 1
ATOM 3537 O O . GLN A 1 475 ? 2.515 11.631 -15.021 1.00 56.66 475 GLN A O 1
ATOM 3542 N N . ALA A 1 476 ? 1.230 10.617 -16.561 1.00 58.16 476 ALA A N 1
ATOM 3543 C CA . ALA A 1 476 ? 2.255 9.861 -17.280 1.00 58.16 476 ALA A CA 1
ATOM 3544 C C . ALA A 1 476 ? 2.981 8.720 -16.568 1.00 58.16 476 ALA A C 1
ATOM 3546 O O . ALA A 1 476 ? 3.957 8.205 -17.115 1.00 58.16 476 ALA A O 1
ATOM 3547 N N . THR A 1 477 ? 2.481 8.276 -15.425 1.00 72.50 477 THR A N 1
ATOM 3548 C CA . THR A 1 477 ? 2.845 6.968 -14.891 1.00 72.50 477 THR A CA 1
ATOM 3549 C C . THR A 1 477 ? 1.884 5.912 -15.452 1.00 72.50 477 THR A C 1
ATOM 3551 O O . THR A 1 477 ? 0.669 6.141 -15.475 1.00 72.50 477 THR A O 1
ATOM 3554 N N . PRO A 1 478 ? 2.385 4.769 -15.953 1.00 82.94 478 PRO A N 1
ATOM 3555 C CA . PRO A 1 478 ? 1.528 3.656 -16.342 1.00 82.94 478 PRO A CA 1
ATOM 3556 C C . PRO A 1 478 ? 0.681 3.176 -15.156 1.00 82.94 478 PRO A C 1
ATOM 3558 O O . PRO A 1 478 ? 1.185 3.067 -14.040 1.00 82.94 478 PRO A O 1
ATOM 3561 N N . SER A 1 479 ? -0.598 2.877 -15.388 1.00 89.94 479 SER A N 1
ATOM 3562 C CA . SER A 1 479 ? -1.505 2.446 -14.320 1.00 89.94 479 SER A CA 1
ATOM 3563 C C . SER A 1 479 ? -1.328 0.964 -13.999 1.00 89.94 479 SER A C 1
ATOM 3565 O O . SER A 1 479 ? -1.346 0.118 -14.904 1.00 89.94 479 SER A O 1
ATOM 3567 N N . ILE A 1 480 ? -1.234 0.636 -12.706 1.00 94.19 480 ILE A N 1
ATOM 3568 C CA . ILE A 1 480 ? -1.331 -0.749 -12.215 1.00 94.19 480 ILE A CA 1
ATOM 3569 C C . ILE A 1 480 ? -2.760 -1.121 -11.780 1.00 94.19 480 ILE A C 1
ATOM 3571 O O . ILE A 1 480 ? -3.083 -2.298 -11.626 1.00 94.19 480 ILE A O 1
ATOM 3575 N N . VAL A 1 481 ? -3.627 -0.123 -11.578 1.00 94.56 481 VAL A N 1
ATOM 3576 C CA . VAL A 1 481 ? -5.012 -0.291 -11.117 1.00 94.56 481 VAL A CA 1
ATOM 3577 C C . VAL A 1 481 ? -5.964 -0.124 -12.295 1.00 94.56 481 VAL A C 1
ATOM 3579 O O . VAL A 1 481 ? -5.927 0.885 -13.002 1.00 94.56 481 VAL A O 1
ATOM 3582 N N . LYS A 1 482 ? -6.842 -1.108 -12.506 1.00 93.12 482 LYS A N 1
ATOM 3583 C CA . LYS A 1 482 ? -7.884 -1.054 -13.539 1.00 93.12 482 LYS A CA 1
ATOM 3584 C C . LYS A 1 482 ? -9.212 -0.569 -12.970 1.00 93.12 482 LYS A C 1
ATOM 3586 O O . LYS A 1 482 ? -9.878 0.260 -13.583 1.00 93.12 482 LYS A O 1
ATOM 3591 N N . ARG A 1 483 ? -9.617 -1.119 -11.822 1.00 92.88 483 ARG A N 1
ATOM 3592 C CA . ARG A 1 483 ? -10.779 -0.672 -11.039 1.00 92.88 483 ARG A CA 1
ATOM 3593 C C . ARG A 1 483 ? -10.717 -1.211 -9.613 1.00 92.88 483 ARG A C 1
ATOM 3595 O O . ARG A 1 483 ? -10.059 -2.218 -9.355 1.00 92.88 483 ARG A O 1
ATOM 3602 N N . VAL A 1 484 ? -11.457 -0.562 -8.725 1.00 92.56 484 VAL A N 1
ATOM 3603 C CA . VAL A 1 484 ? -11.668 -0.991 -7.341 1.00 92.56 484 VAL A CA 1
ATOM 3604 C C . VAL A 1 484 ? -13.158 -1.256 -7.157 1.00 92.56 484 VAL A C 1
ATOM 3606 O O . VAL A 1 484 ? -13.977 -0.418 -7.525 1.00 92.56 484 VAL A O 1
ATOM 3609 N N . GLU A 1 485 ? -13.484 -2.430 -6.633 1.00 90.94 485 GLU A N 1
ATOM 3610 C CA . GLU A 1 485 ? -14.840 -2.885 -6.322 1.00 90.94 485 GLU A CA 1
ATOM 3611 C C . GLU A 1 485 ? -14.978 -2.984 -4.800 1.00 90.94 485 GLU A C 1
ATOM 3613 O O . GLU A 1 485 ? -14.050 -3.424 -4.105 1.00 90.94 485 GLU A O 1
ATOM 3618 N N . ASP A 1 486 ? -16.125 -2.564 -4.273 1.00 82.38 486 ASP A N 1
ATOM 3619 C CA . ASP A 1 486 ? -16.447 -2.760 -2.863 1.00 82.38 486 ASP A CA 1
ATOM 3620 C C . ASP A 1 486 ? -17.189 -4.093 -2.654 1.00 82.38 486 ASP A C 1
ATOM 3622 O O . ASP A 1 486 ? -17.326 -4.919 -3.559 1.00 82.38 486 ASP A O 1
ATOM 3626 N N . SER A 1 487 ? -17.668 -4.345 -1.436 1.00 71.25 487 SER A N 1
ATOM 3627 C CA . SER A 1 487 ? -18.396 -5.579 -1.126 1.00 71.25 487 SER A CA 1
ATOM 3628 C C . SER A 1 487 ? -19.736 -5.719 -1.869 1.00 71.25 487 SER A C 1
ATOM 3630 O O . SER A 1 487 ? -20.301 -6.816 -1.889 1.00 71.25 487 SER A O 1
ATOM 3632 N N . LYS A 1 488 ? -20.250 -4.641 -2.476 1.00 70.75 488 LYS A N 1
ATOM 3633 C CA . LYS A 1 488 ? -21.508 -4.586 -3.233 1.00 70.75 488 LYS A CA 1
ATOM 3634 C C . LYS A 1 488 ? -21.296 -4.720 -4.749 1.00 70.75 488 LYS A C 1
ATOM 3636 O O . LYS A 1 488 ? -22.290 -4.941 -5.444 1.00 70.75 488 LYS A O 1
ATOM 3641 N N . GLY A 1 489 ? -20.049 -4.686 -5.229 1.00 69.81 489 GLY A N 1
ATOM 3642 C CA . GLY A 1 489 ? -19.670 -4.811 -6.642 1.00 69.81 489 GLY A CA 1
ATOM 3643 C C . GLY A 1 489 ? -19.320 -3.467 -7.247 1.00 69.81 489 GLY A C 1
ATOM 3644 O O . GLY A 1 489 ? -20.171 -2.947 -8.006 1.00 69.81 489 GLY A O 1
#

Foldseek 3Di:
DDDDDDDDDDDDDDPPDPVVVVVVVVVVVVVVVVVVVVVVVVCVLVVPFDDLCQLCVCQHDPWDGNFAFEFEDEQVRPHTPDGLAQPLCPVFTQDACVLADVLLLLLLCLQQPVCLQVDLQADPPDLDRRGLLLVSCLLRTNFFDDRDPSNNVSSRVSSNVNVVPDPSSVSSSSSQQLPDLDLSQGHVQSVCRQFPVDGRSPDDNLRSQLSSLSRNDPNVPGDSLVSSLSSLVSCCVVVVDPPVSSVVSNPDDGTDPDRDDDWQLVVVQLVVCCVVRNPSQRSHGFKYFHWPADPVCQQLVVFLVVLVLCQLQQDALPDTGHGPVRDRNPNVVVDDDDDPVRGRHGPPDPFDKDWDAQLVALGTHYIGTQQQDKDFCPLLLLVLLVVLVVVVVADQQDWFWQDDPPGPGIDGNVVCNVVSPPSRSVRSCVVSDVVSSQVSLVLQLNNDDPGIDGNQSSNSSVSCVVVVNDQDDDSRGRGGTDDMDGNVD

Radius of gyration: 33.84 Å; Cα contacts (8 Å, |Δi|>4): 785; chains: 1; bounding box: 123×107×82 Å

Sequence (489 aa):
MPTAYQIRRSRRSNRSHSPLLVGVALAVALAAGLGLLGAAAYLAIVSGLPDVGEVEAQFGIRGAETFRPLLVYDRSGEHVLYEHLNPAAQSRQWITLESAPASLAQTTVAAVEPDYWISPGYDLAGPTASTISERLVEVALLPPGEPSPIRLVQRVLLAAELTRRYPKERILAWFLNSADYGRAAYGIDAAALAYYGKHADGLSLGESASLAALLDSPPEEADPQTGRERVLDILVEAGTITRTQARSARNDPYPSEELPQLPHFATYLIQQVTRELGEAVVGRSGIKVISTLDYDLQEQAACAAASHVLRLSGASIGTVSGTSGGSPCVAAGLLPTLRPRDAGIDHGIEEWALVVIDPVAGEILAARGPFDEPRNAGPLLDPFTYLTAFSRGRTPSSMVVELGSDPRGPMRIRTALANSYPDSAATMLAALGPESVDRTLAQLGLDGPRESASLIDLTAAYGVLAAEGRRTGTQATPSIVKRVEDSKG

pLDDT: mean 87.04, std 10.72, range [39.97, 97.56]

Nearest PDB structures (foldseek):
  3dwk-assembly4_D  TM=6.848E-01  e=1.008E-13  Staphylococcus aureus subsp. aureus COL
  3d3h-assembly1_A-2  TM=8.871E-01  e=1.297E-09  Aquifex aeolicus
  2oqo-assembly1_A-2  TM=8.950E-01  e=3.550E-09  Aquifex aeolicus VF5
  3nb7-assembly1_A-2  TM=9.067E-01  e=6.175E-09  Aquifex aeolicus
  3nb6-assembly1_A-2  TM=8.778E-01  e=1.074E-08  Aquifex aeolicus